Protein AF-0000000086527012 (afdb_homodimer)

Structure (mmCIF, N/CA/C/O backbone):
data_AF-0000000086527012-model_v1
#
loop_
_entity.id
_entity.type
_entity.pdbx_description
1 polymer 'Restriction endonuclease type IV Mrr domain-containing protein'
#
loop_
_atom_site.group_PDB
_atom_site.id
_atom_site.type_symbol
_atom_site.label_atom_id
_atom_site.label_alt_id
_atom_site.label_comp_id
_atom_site.label_asym_id
_atom_site.label_entity_id
_atom_site.label_seq_id
_atom_site.pdbx_PDB_ins_code
_atom_site.Cartn_x
_atom_site.Cartn_y
_atom_site.Cartn_z
_atom_site.occupancy
_atom_site.B_iso_or_equiv
_atom_site.auth_seq_id
_atom_site.auth_comp_id
_atom_site.auth_asym_id
_atom_site.auth_atom_id
_atom_site.pdbx_PDB_model_num
ATOM 1 N N . MET A 1 1 ? 1.511 10.875 30.375 1 71 1 MET A N 1
ATOM 2 C CA . MET A 1 1 ? 2.855 10.984 29.828 1 71 1 MET A CA 1
ATOM 3 C C . MET A 1 1 ? 2.939 10.297 28.469 1 71 1 MET A C 1
ATOM 5 O O . MET A 1 1 ? 2.312 9.258 28.25 1 71 1 MET A O 1
ATOM 9 N N . ILE A 1 2 ? 3.619 11.039 27.469 1 77.44 2 ILE A N 1
ATOM 10 C CA . ILE A 1 2 ? 3.768 10.5 26.125 1 77.44 2 ILE A CA 1
ATOM 11 C C . ILE A 1 2 ? 4.66 9.258 26.156 1 77.44 2 ILE A C 1
ATOM 13 O O . ILE A 1 2 ? 5.762 9.297 26.719 1 77.44 2 ILE A O 1
ATOM 17 N N . LYS A 1 3 ? 4.188 8.148 25.734 1 79.5 3 LYS A N 1
ATOM 18 C CA . LYS A 1 3 ? 4.938 6.895 25.672 1 79.5 3 LYS A CA 1
ATOM 19 C C . LYS A 1 3 ? 5.98 6.945 24.547 1 79.5 3 LYS A C 1
ATOM 21 O O . LYS A 1 3 ? 5.797 7.641 23.547 1 79.5 3 LYS A O 1
ATOM 26 N N . ASP A 1 4 ? 7.07 6.188 24.672 1 87.12 4 ASP A N 1
ATOM 27 C CA . ASP A 1 4 ? 8.125 6.066 23.672 1 87.12 4 ASP A CA 1
ATOM 28 C C . ASP A 1 4 ? 8.727 7.43 23.344 1 87.12 4 ASP A C 1
ATOM 30 O O . ASP A 1 4 ? 8.977 7.738 22.172 1 87.12 4 ASP A O 1
ATOM 34 N N . THR A 1 5 ? 8.93 8.141 24.406 1 89.12 5 THR A N 1
ATOM 35 C CA . THR A 1 5 ? 9.297 9.547 24.281 1 89.12 5 THR A CA 1
ATOM 36 C C . THR A 1 5 ? 10.672 9.68 23.625 1 89.12 5 THR A C 1
ATOM 38 O O . THR A 1 5 ? 10.867 10.516 22.75 1 89.12 5 THR A O 1
ATOM 41 N N . ALA A 1 6 ? 11.602 8.836 24.016 1 90.69 6 ALA A N 1
ATOM 42 C CA . ALA A 1 6 ? 12.953 8.945 23.484 1 90.69 6 ALA A CA 1
ATOM 43 C C . ALA A 1 6 ? 12.977 8.711 21.984 1 90.69 6 ALA A C 1
ATOM 45 O O . ALA A 1 6 ? 13.609 9.469 21.234 1 90.69 6 ALA A O 1
ATOM 46 N N . GLN A 1 7 ? 12.297 7.672 21.5 1 94.12 7 GLN A N 1
ATOM 47 C CA . GLN A 1 7 ? 12.242 7.371 20.078 1 94.12 7 GLN A CA 1
ATOM 48 C C . GLN A 1 7 ? 11.508 8.469 19.312 1 94.12 7 GLN A C 1
ATOM 50 O O . GLN A 1 7 ? 11.914 8.844 18.203 1 94.12 7 GLN A O 1
ATOM 55 N N . LYS A 1 8 ? 10.484 9 19.922 1 96.31 8 LYS A N 1
ATOM 56 C CA . LYS A 1 8 ? 9.719 10.07 19.266 1 96.31 8 LYS A CA 1
ATOM 57 C C . LYS A 1 8 ? 10.555 11.336 19.141 1 96.31 8 LYS A C 1
ATOM 59 O O . LYS A 1 8 ? 10.461 12.047 18.141 1 96.31 8 LYS A O 1
ATOM 64 N N . GLN A 1 9 ? 11.344 11.57 20.156 1 95.56 9 GLN A N 1
ATOM 65 C CA . GLN A 1 9 ? 12.25 12.711 20.094 1 95.56 9 GLN A CA 1
ATOM 66 C C . GLN A 1 9 ? 13.242 12.57 18.938 1 95.56 9 GLN A C 1
ATOM 68 O O . GLN A 1 9 ? 13.539 13.539 18.25 1 95.56 9 GLN A O 1
ATOM 73 N N . LYS A 1 10 ? 13.758 11.398 18.781 1 96 10 LYS A N 1
ATOM 74 C CA . LYS A 1 10 ? 14.672 11.133 17.672 1 96 10 LYS A CA 1
ATOM 75 C C . LYS A 1 10 ? 13.992 11.336 16.328 1 96 10 LYS A C 1
ATOM 77 O O . LYS A 1 10 ? 14.578 11.906 15.406 1 96 10 LYS A O 1
ATOM 82 N N . ALA A 1 11 ? 12.758 10.859 16.234 1 97.75 11 ALA A N 1
ATOM 83 C CA . ALA A 1 11 ? 11.992 11.008 15 1 97.75 11 ALA A CA 1
ATOM 84 C C . ALA A 1 11 ? 11.75 12.477 14.672 1 97.75 11 ALA A C 1
ATOM 86 O O . ALA A 1 11 ? 11.898 12.898 13.523 1 97.75 11 ALA A O 1
ATOM 87 N N . ILE A 1 12 ? 11.398 13.258 15.672 1 98.12 12 ILE A N 1
ATOM 88 C CA . ILE A 1 12 ? 11.156 14.688 15.484 1 98.12 12 ILE A CA 1
ATOM 89 C C . ILE A 1 12 ? 12.445 15.375 15.039 1 98.12 12 ILE A C 1
ATOM 91 O O . ILE A 1 12 ? 12.43 16.188 14.109 1 98.12 12 ILE A O 1
ATOM 95 N N . ARG A 1 13 ? 13.547 15.047 15.656 1 96.94 13 ARG A N 1
ATOM 96 C CA . ARG A 1 13 ? 14.836 15.625 15.289 1 96.94 13 ARG A CA 1
ATOM 97 C C . ARG A 1 13 ? 15.172 15.32 13.828 1 96.94 13 ARG A C 1
ATOM 99 O O . ARG A 1 13 ? 15.68 16.188 13.109 1 96.94 13 ARG A O 1
ATOM 106 N N . TYR A 1 14 ? 14.906 14.117 13.438 1 97.31 14 TYR A N 1
ATOM 107 C CA . TYR A 1 14 ? 15.133 13.742 12.047 1 97.31 14 TYR A CA 1
ATOM 108 C C . TYR A 1 14 ? 14.266 14.578 11.109 1 97.31 14 TYR A C 1
ATOM 110 O O . TYR A 1 14 ? 14.742 15.078 10.094 1 97.31 14 TYR A O 1
ATOM 118 N N . CYS A 1 15 ? 12.961 14.688 11.414 1 98.19 15 CYS A N 1
ATOM 119 C CA . CYS A 1 15 ? 12.055 15.508 10.617 1 98.19 15 CYS A CA 1
ATOM 120 C C . CYS A 1 15 ? 12.625 16.906 10.422 1 98.19 15 CYS A C 1
ATOM 122 O O . CYS A 1 15 ? 12.75 17.391 9.297 1 98.19 15 CYS A O 1
ATOM 124 N N . VAL A 1 16 ? 13.008 17.438 11.492 1 98 16 VAL A N 1
ATOM 125 C CA . VAL A 1 16 ? 13.484 18.812 11.469 1 98 16 VAL A CA 1
ATOM 126 C C . VAL A 1 16 ? 14.773 18.906 10.656 1 98 16 VAL A C 1
ATOM 128 O O . VAL A 1 16 ? 14.914 19.781 9.797 1 98 16 VAL A O 1
ATOM 131 N N . ALA A 1 17 ? 15.664 17.953 10.891 1 96 17 ALA A N 1
ATOM 132 C CA . ALA A 1 17 ? 16.938 17.938 10.18 1 96 17 ALA A CA 1
ATOM 133 C C . ALA A 1 17 ? 16.719 17.797 8.672 1 96 17 ALA A C 1
ATOM 135 O O . ALA A 1 17 ? 17.484 18.344 7.875 1 96 17 ALA A O 1
ATOM 136 N N . MET A 1 18 ? 15.648 17.141 8.328 1 95.19 18 MET A N 1
ATOM 137 C CA . MET A 1 18 ? 15.383 16.875 6.918 1 95.19 18 MET A CA 1
ATOM 138 C C . MET A 1 18 ? 14.398 17.875 6.344 1 95.19 18 MET A C 1
ATOM 140 O O . MET A 1 18 ? 13.977 17.75 5.195 1 95.19 18 MET A O 1
ATOM 144 N N . GLY A 1 19 ? 13.906 18.859 7.152 1 95.38 19 GLY A N 1
ATOM 145 C CA . GLY A 1 19 ? 13.055 19.953 6.68 1 95.38 19 GLY A CA 1
ATOM 146 C C . GLY A 1 19 ? 11.578 19.609 6.715 1 95.38 19 GLY A C 1
ATOM 147 O O . GLY A 1 19 ? 10.773 20.25 6.035 1 95.38 19 GLY A O 1
ATOM 148 N N . TYR A 1 20 ? 11.219 18.547 7.469 1 98 20 TYR A N 1
ATOM 149 C CA . TYR A 1 20 ? 9.812 18.188 7.668 1 98 20 TYR A CA 1
ATOM 150 C C . TYR A 1 20 ? 9.234 18.922 8.875 1 98 20 TYR A C 1
ATOM 152 O O . TYR A 1 20 ? 9.922 19.125 9.875 1 98 20 TYR A O 1
ATOM 160 N N . VAL A 1 21 ? 7.984 19.297 8.758 1 98.69 21 VAL A N 1
ATOM 161 C CA . VAL A 1 21 ? 7.227 19.781 9.906 1 98.69 21 VAL A CA 1
ATOM 162 C C . VAL A 1 21 ? 6.621 18.609 10.672 1 98.69 21 VAL A C 1
ATOM 164 O O . VAL A 1 21 ? 5.711 17.938 10.172 1 98.69 21 VAL A O 1
ATOM 167 N N . PRO A 1 22 ? 7.066 18.406 11.883 1 98.62 22 PRO A N 1
ATOM 168 C CA . PRO A 1 22 ? 6.621 17.203 12.594 1 98.62 22 PRO A CA 1
ATOM 169 C C . PRO A 1 22 ? 5.32 17.422 13.359 1 98.62 22 PRO A C 1
ATOM 171 O O . PRO A 1 22 ? 5.051 18.531 13.828 1 98.62 22 PRO A O 1
ATOM 174 N N . HIS A 1 23 ? 4.504 16.438 13.469 1 98.38 23 HIS A N 1
ATOM 175 C CA . HIS A 1 23 ? 3.307 16.328 14.289 1 98.38 23 HIS A CA 1
ATOM 176 C C . HIS A 1 23 ? 3.348 15.07 15.148 1 98.38 23 HIS A C 1
ATOM 178 O O . HIS A 1 23 ? 3.621 13.977 14.648 1 98.38 23 HIS A O 1
ATOM 184 N N . MET A 1 24 ? 3.125 15.195 16.375 1 96.94 24 MET A N 1
ATOM 185 C CA . MET A 1 24 ? 3.219 14.078 17.312 1 96.94 24 MET A CA 1
ATOM 186 C C . MET A 1 24 ? 1.838 13.516 17.625 1 96.94 24 MET A C 1
ATOM 188 O O . MET A 1 24 ? 0.855 14.258 17.672 1 96.94 24 MET A O 1
ATOM 192 N N . GLU A 1 25 ? 1.738 12.211 17.828 1 95.69 25 GLU A N 1
ATOM 193 C CA . GLU A 1 25 ? 0.542 11.516 18.297 1 95.69 25 GLU A CA 1
ATOM 194 C C . GLU A 1 25 ? -0.677 11.898 17.453 1 95.69 25 GLU A C 1
ATOM 196 O O . GLU A 1 25 ? -1.704 12.305 18 1 95.69 25 GLU A O 1
ATOM 201 N N . VAL A 1 26 ? -0.577 11.758 16.188 1 97 26 VAL A N 1
ATOM 202 C CA . VAL A 1 26 ? -1.654 12.133 15.281 1 97 26 VAL A CA 1
ATOM 203 C C . VAL A 1 26 ? -2.689 11.016 15.219 1 97 26 VAL A C 1
ATOM 205 O O . VAL A 1 26 ? -2.404 9.922 14.711 1 97 26 VAL A O 1
ATOM 208 N N . VAL A 1 27 ? -3.865 11.32 15.672 1 94.62 27 VAL A N 1
ATOM 209 C CA . VAL A 1 27 ? -4.926 10.32 15.664 1 94.62 27 VAL A CA 1
ATOM 210 C C . VAL A 1 27 ? -5.508 10.203 14.25 1 94.62 27 VAL A C 1
ATOM 212 O O . VAL A 1 27 ? -5.914 11.203 13.656 1 94.62 27 VAL A O 1
ATOM 215 N N . VAL A 1 28 ? -5.453 9.039 13.711 1 93.38 28 VAL A N 1
ATOM 216 C CA . VAL A 1 28 ? -6.039 8.758 12.406 1 93.38 28 VAL A CA 1
ATOM 217 C C . VAL A 1 28 ? -7.504 8.359 12.57 1 93.38 28 VAL A C 1
ATOM 219 O O . VAL A 1 28 ? -7.812 7.344 13.203 1 93.38 28 VAL A O 1
ATOM 222 N N . ARG A 1 29 ? -8.289 9.164 11.992 1 89.69 29 ARG A N 1
ATOM 223 C CA . ARG A 1 29 ? -9.727 8.914 12.07 1 89.69 29 ARG A CA 1
ATOM 224 C C . ARG A 1 29 ? -10.312 8.641 10.688 1 89.69 29 ARG A C 1
ATOM 226 O O . ARG A 1 29 ? -9.812 9.156 9.68 1 89.69 29 ARG A O 1
ATOM 233 N N . HIS A 1 30 ? -11.156 7.711 10.625 1 82.5 30 HIS A N 1
ATOM 234 C CA . HIS A 1 30 ? -11.883 7.473 9.391 1 82.5 30 HIS A CA 1
ATOM 235 C C . HIS A 1 30 ? -13.305 8.031 9.469 1 82.5 30 HIS A C 1
ATOM 237 O O . HIS A 1 30 ? -14.055 7.688 10.383 1 82.5 30 HIS A O 1
ATOM 243 N N . THR A 1 31 ? -13.484 9.102 8.633 1 71.38 31 THR A N 1
ATOM 244 C CA . THR A 1 31 ? -14.812 9.695 8.578 1 71.38 31 THR A CA 1
ATOM 245 C C . THR A 1 31 ? -15.539 9.258 7.305 1 71.38 31 THR A C 1
ATOM 247 O O . THR A 1 31 ? -15.055 9.492 6.195 1 71.38 31 THR A O 1
ATOM 250 N N . ALA A 1 32 ? -16.281 8.164 7.48 1 59.84 32 ALA A N 1
ATOM 251 C CA . ALA A 1 32 ? -17.016 7.73 6.297 1 59.84 32 ALA A CA 1
ATOM 252 C C . ALA A 1 32 ? -18.281 8.555 6.105 1 59.84 32 ALA A C 1
ATOM 254 O O . ALA A 1 32 ? -18.922 8.969 7.082 1 59.84 32 ALA A O 1
ATOM 255 N N . ASP A 1 33 ? -18.469 9.016 4.938 1 53.41 33 ASP A N 1
ATOM 256 C CA . ASP A 1 33 ? -19.688 9.758 4.609 1 53.41 33 ASP A CA 1
ATOM 257 C C . ASP A 1 33 ? -20.922 8.992 5.047 1 53.41 33 ASP A C 1
ATOM 259 O O . ASP A 1 33 ? -21.953 9.602 5.375 1 53.41 33 ASP A O 1
ATOM 263 N N . VAL A 1 34 ? -20.641 7.746 5.156 1 54.09 34 VAL A N 1
ATOM 264 C CA . VAL A 1 34 ? -21.812 6.918 5.367 1 54.09 34 VAL A CA 1
ATOM 265 C C . VAL A 1 34 ? -22.094 6.781 6.863 1 54.09 34 VAL A C 1
ATOM 267 O O . VAL A 1 34 ? -23.234 6.52 7.27 1 54.09 34 VAL A O 1
ATOM 270 N N . SER A 1 35 ? -21.047 6.977 7.523 1 55.59 35 SER A N 1
ATOM 271 C CA . SER A 1 35 ? -21.25 6.82 8.961 1 55.59 35 SER A CA 1
ATOM 272 C C . SER A 1 35 ? -21.219 8.172 9.672 1 55.59 35 SER A C 1
ATOM 274 O O . SER A 1 35 ? -20.5 9.078 9.273 1 55.59 35 SER A O 1
ATOM 276 N N . GLU A 1 36 ? -22.172 8.406 10.562 1 59.03 36 GLU A N 1
ATOM 277 C CA . GLU A 1 36 ? -22.281 9.648 11.328 1 59.03 36 GLU A CA 1
ATOM 278 C C . GLU A 1 36 ? -21.125 9.781 12.32 1 59.03 36 GLU A C 1
ATOM 280 O O . GLU A 1 36 ? -20.859 10.867 12.828 1 59.03 36 GLU A O 1
ATOM 285 N N . THR A 1 37 ? -20.484 8.609 12.562 1 63.75 37 THR A N 1
ATOM 286 C CA . THR A 1 37 ? -19.469 8.68 13.609 1 63.75 37 THR A CA 1
ATOM 287 C C . THR A 1 37 ? -18.078 8.398 13.039 1 63.75 37 THR A C 1
ATOM 289 O O . THR A 1 37 ? -17.922 7.531 12.18 1 63.75 37 THR A O 1
ATOM 292 N N . SER A 1 38 ? -17.172 9.203 13.406 1 75.06 38 SER A N 1
ATOM 293 C CA . SER A 1 38 ? -15.773 8.992 13.07 1 75.06 38 SER A CA 1
ATOM 294 C C . SER A 1 38 ? -15.172 7.867 13.906 1 75.06 38 SER A C 1
ATOM 296 O O . SER A 1 38 ? -15.531 7.691 15.078 1 75.06 38 SER A O 1
ATOM 298 N N . ALA A 1 39 ? -14.531 6.91 13.25 1 79.38 39 ALA A N 1
ATOM 299 C CA . ALA A 1 39 ? -13.859 5.828 13.961 1 79.38 39 ALA A CA 1
ATOM 300 C C . ALA A 1 39 ? -12.359 6.086 14.07 1 79.38 39 ALA A C 1
ATOM 302 O O . ALA A 1 39 ? -11.711 6.41 13.07 1 79.38 39 ALA A O 1
ATOM 303 N N . ASP A 1 40 ? -11.914 6.043 15.344 1 85.31 40 ASP A N 1
ATOM 304 C CA . ASP A 1 40 ? -10.469 6.121 15.523 1 85.31 40 ASP A CA 1
ATOM 305 C C . ASP A 1 40 ? -9.789 4.828 15.07 1 85.31 40 ASP A C 1
ATOM 307 O O . ASP A 1 40 ? -10.141 3.74 15.539 1 85.31 40 ASP A O 1
ATOM 311 N N . ILE A 1 41 ? -8.891 4.93 14.234 1 86.75 41 ILE A N 1
ATOM 312 C CA . ILE A 1 41 ? -8.219 3.775 13.641 1 86.75 41 ILE A CA 1
ATOM 313 C C . ILE A 1 41 ? -6.934 3.482 14.406 1 86.75 41 ILE A C 1
ATOM 315 O O . ILE A 1 41 ? -6.711 2.355 14.852 1 86.75 41 ILE A O 1
ATOM 319 N N . SER A 1 42 ? -6.133 4.52 14.477 1 90.12 42 SER A N 1
ATOM 320 C CA . SER A 1 42 ? -4.824 4.41 15.117 1 90.12 42 SER A CA 1
ATOM 321 C C . SER A 1 42 ? -4.207 5.785 15.344 1 90.12 42 SER A C 1
ATOM 323 O O . SER A 1 42 ? -4.82 6.809 15.031 1 90.12 42 SER A O 1
ATOM 325 N N . ASP A 1 43 ? -3.166 5.758 16.047 1 92.31 43 ASP A N 1
ATOM 326 C CA . ASP A 1 43 ? -2.373 6.98 16.156 1 92.31 43 ASP A CA 1
ATOM 327 C C . ASP A 1 43 ? -1.003 6.809 15.508 1 92.31 43 ASP A C 1
ATOM 329 O O . ASP A 1 43 ? -0.485 5.695 15.422 1 92.31 43 ASP A O 1
ATOM 333 N N . ILE A 1 44 ? -0.551 7.828 14.938 1 96.75 44 ILE A N 1
ATOM 334 C CA . ILE A 1 44 ? 0.805 7.898 14.398 1 96.75 44 ILE A CA 1
ATOM 335 C C . ILE A 1 44 ? 1.734 8.531 15.43 1 96.75 44 ILE A C 1
ATOM 337 O O . ILE A 1 44 ? 1.448 9.617 15.953 1 96.75 44 ILE A O 1
ATOM 341 N N . ASP A 1 45 ? 2.789 7.859 15.711 1 97.5 45 ASP A N 1
ATOM 342 C CA . ASP A 1 45 ? 3.697 8.375 16.734 1 97.5 45 ASP A CA 1
ATOM 343 C C . ASP A 1 45 ? 4.238 9.75 16.344 1 97.5 45 ASP A C 1
ATOM 345 O O . ASP A 1 45 ? 4.129 10.711 17.109 1 97.5 45 ASP A O 1
ATOM 349 N N . VAL A 1 46 ? 4.828 9.844 15.195 1 98.5 46 VAL A N 1
ATOM 350 C CA . VAL A 1 46 ? 5.266 11.109 14.617 1 98.5 46 VAL A CA 1
ATOM 351 C C . VAL A 1 46 ? 4.941 11.141 13.125 1 98.5 46 VAL A C 1
ATOM 353 O O . VAL A 1 46 ? 5.156 10.156 12.414 1 98.5 46 VAL A O 1
ATOM 356 N N . PHE A 1 47 ? 4.328 12.203 12.68 1 98.56 47 PHE A N 1
ATOM 357 C CA . PHE A 1 47 ? 3.994 12.445 11.281 1 98.56 47 PHE A CA 1
ATOM 358 C C . PHE A 1 47 ? 4.73 13.672 10.75 1 98.56 47 PHE A C 1
ATOM 360 O O . PHE A 1 47 ? 4.668 14.742 11.352 1 98.56 47 PHE A O 1
ATOM 367 N N . GLY A 1 48 ? 5.531 13.516 9.672 1 98.69 48 GLY A N 1
ATOM 368 C CA . GLY A 1 48 ? 6.258 14.625 9.07 1 98.69 48 GLY A CA 1
ATOM 369 C C . GLY A 1 48 ? 5.672 15.078 7.75 1 98.69 48 GLY A C 1
ATOM 370 O O . GLY A 1 48 ? 5.348 14.25 6.891 1 98.69 48 GLY A O 1
ATOM 371 N N . VAL A 1 49 ? 5.523 16.375 7.586 1 98.56 49 VAL A N 1
ATOM 372 C CA . VAL A 1 49 ? 5.051 16.938 6.324 1 98.56 49 VAL A CA 1
ATOM 373 C C . VAL A 1 49 ? 6.066 17.953 5.801 1 98.56 49 VAL A C 1
ATOM 375 O O . VAL A 1 49 ? 6.43 18.906 6.5 1 98.56 49 VAL A O 1
ATOM 378 N N . LYS A 1 50 ? 6.547 17.688 4.672 1 97.44 50 LYS A N 1
ATOM 379 C CA . LYS A 1 50 ? 7.387 18.672 3.998 1 97.44 50 LYS A CA 1
ATOM 380 C C . LYS A 1 50 ? 6.562 19.547 3.062 1 97.44 50 LYS A C 1
ATOM 382 O O . LYS A 1 50 ? 5.805 19.047 2.23 1 97.44 50 LYS A O 1
ATOM 387 N N . ALA A 1 51 ? 6.711 20.812 3.211 1 97.31 51 ALA A N 1
ATOM 388 C CA . ALA A 1 51 ? 5.906 21.766 2.443 1 97.31 51 ALA A CA 1
ATOM 389 C C . ALA A 1 51 ? 6.117 21.562 0.944 1 97.31 51 ALA A C 1
ATOM 391 O O . ALA A 1 51 ? 7.211 21.203 0.504 1 97.31 51 ALA A O 1
ATOM 392 N N . ALA A 1 52 ? 5.086 21.922 0.203 1 95.69 52 ALA A N 1
ATOM 393 C CA . ALA A 1 52 ? 5.16 21.844 -1.254 1 95.69 52 ALA A CA 1
ATOM 394 C C . ALA A 1 52 ? 6.07 22.922 -1.816 1 95.69 52 ALA A C 1
ATOM 396 O O . ALA A 1 52 ? 6.129 24.031 -1.278 1 95.69 52 ALA A O 1
ATOM 397 N N . GLY A 1 53 ? 6.824 22.625 -2.824 1 94.12 53 GLY A N 1
ATOM 398 C CA . GLY A 1 53 ? 7.656 23.5 -3.629 1 94.12 53 GLY A CA 1
ATOM 399 C C . GLY A 1 53 ? 7.691 23.109 -5.094 1 94.12 53 GLY A C 1
ATOM 400 O O . GLY A 1 53 ? 6.645 22.984 -5.734 1 94.12 53 GLY A O 1
ATOM 401 N N . GLU A 1 54 ? 8.805 22.812 -5.496 1 86.38 54 GLU A N 1
ATOM 402 C CA . GLU A 1 54 ? 8.891 22.297 -6.855 1 86.38 54 GLU A CA 1
ATOM 403 C C . GLU A 1 54 ? 8.172 20.953 -6.973 1 86.38 54 GLU A C 1
ATOM 405 O O . GLU A 1 54 ? 7.598 20.641 -8.016 1 86.38 54 GLU A O 1
ATOM 410 N N . PHE A 1 55 ? 8.234 20.297 -5.859 1 89.25 55 PHE A N 1
ATOM 411 C CA . PHE A 1 55 ? 7.547 19.016 -5.781 1 89.25 55 PHE A CA 1
ATOM 412 C C . PHE A 1 55 ? 6.352 19.094 -4.844 1 89.25 55 PHE A C 1
ATOM 414 O O . PHE A 1 55 ? 6.262 20.016 -4.02 1 89.25 55 PHE A O 1
ATOM 421 N N . PRO A 1 56 ? 5.398 18.188 -5.016 1 92.31 56 PRO A N 1
ATOM 422 C CA . PRO A 1 56 ? 4.297 18.141 -4.051 1 92.31 56 PRO A CA 1
ATOM 423 C C . PRO A 1 56 ? 4.777 17.891 -2.625 1 92.31 56 PRO A C 1
ATOM 425 O O . PRO A 1 56 ? 5.898 17.406 -2.422 1 92.31 56 PRO A O 1
ATOM 428 N N . ALA A 1 57 ? 3.959 18.219 -1.74 1 95.75 57 ALA A N 1
ATOM 429 C CA . ALA A 1 57 ? 4.262 17.953 -0.336 1 95.75 57 ALA A CA 1
ATOM 430 C C . ALA A 1 57 ? 4.617 16.484 -0.119 1 95.75 57 ALA A C 1
ATOM 432 O O . ALA A 1 57 ? 4.012 15.594 -0.72 1 95.75 57 ALA A O 1
ATOM 433 N N . ARG A 1 58 ? 5.578 16.219 0.659 1 96 58 ARG A N 1
ATOM 434 C CA . ARG A 1 58 ? 5.992 14.867 1.016 1 96 58 ARG A CA 1
ATOM 435 C C . ARG A 1 58 ? 5.586 14.531 2.445 1 96 58 ARG A C 1
ATOM 437 O O . ARG A 1 58 ? 5.594 15.398 3.32 1 96 58 ARG A O 1
ATOM 444 N N . ARG A 1 59 ? 5.238 13.406 2.701 1 98.19 59 ARG A N 1
ATOM 445 C CA . ARG A 1 59 ? 4.73 12.953 3.992 1 98.19 59 ARG A CA 1
ATOM 446 C C . ARG A 1 59 ? 5.445 11.68 4.441 1 98.19 59 ARG A C 1
ATOM 448 O O . ARG A 1 59 ? 5.66 10.766 3.646 1 98.19 59 ARG A O 1
ATOM 455 N N . ILE A 1 60 ? 5.844 11.641 5.73 1 98.12 60 ILE A N 1
ATOM 456 C CA . ILE A 1 60 ? 6.516 10.461 6.27 1 98.12 60 ILE A CA 1
ATOM 457 C C . ILE A 1 60 ? 5.898 10.086 7.617 1 98.12 60 ILE A C 1
ATOM 459 O O . ILE A 1 60 ? 5.484 10.961 8.383 1 98.12 60 ILE A O 1
ATOM 463 N N . VAL A 1 61 ? 5.793 8.773 7.926 1 98.38 61 VAL A N 1
ATOM 464 C CA . VAL A 1 61 ? 5.219 8.234 9.148 1 98.38 61 VAL A CA 1
ATOM 465 C C . VAL A 1 61 ? 6.312 7.578 9.992 1 98.38 61 VAL A C 1
ATOM 467 O O . VAL A 1 61 ? 7.199 6.91 9.445 1 98.38 61 VAL A O 1
ATOM 470 N N . PHE A 1 62 ? 6.285 7.848 11.281 1 98.38 62 PHE A N 1
ATOM 471 C CA . PHE A 1 62 ? 7.16 7.145 12.219 1 98.38 62 PHE A CA 1
ATOM 472 C C . PHE A 1 62 ? 6.348 6.281 13.172 1 98.38 62 PHE A C 1
ATOM 474 O O . PHE A 1 62 ? 5.375 6.75 13.766 1 98.38 62 PHE A O 1
ATOM 481 N N . ASP A 1 63 ? 6.695 5.098 13.266 1 97.12 63 ASP A N 1
ATOM 482 C CA . ASP A 1 63 ? 6.188 4.156 14.258 1 97.12 63 ASP A CA 1
ATOM 483 C C . ASP A 1 63 ? 7.293 3.74 15.234 1 97.12 63 ASP A C 1
ATOM 485 O O . ASP A 1 63 ? 8.312 3.186 14.82 1 97.12 63 ASP A O 1
ATOM 489 N N . CYS A 1 64 ? 7.039 4.016 16.453 1 95.19 64 CYS A N 1
ATOM 490 C CA . CYS A 1 64 ? 8.016 3.736 17.5 1 95.19 64 CYS A CA 1
ATOM 491 C C . CYS A 1 64 ? 7.527 2.611 18.422 1 95.19 64 CYS A C 1
ATOM 493 O O . CYS A 1 64 ? 6.434 2.691 18.984 1 95.19 64 CYS A O 1
ATOM 495 N N . LYS A 1 65 ? 8.281 1.52 18.547 1 90.56 65 LYS A N 1
ATOM 496 C CA . LYS A 1 65 ? 7.922 0.401 19.406 1 90.56 65 LYS A CA 1
ATOM 497 C C . LYS A 1 65 ? 9.078 0.023 20.328 1 90.56 65 LYS A C 1
ATOM 499 O O . LYS A 1 65 ? 10.156 -0.341 19.859 1 90.56 65 LYS A O 1
ATOM 504 N N . THR A 1 66 ? 8.836 0.047 21.609 1 86 66 THR A N 1
ATOM 505 C CA . THR A 1 66 ? 9.891 -0.27 22.578 1 86 66 THR A CA 1
ATOM 506 C C . THR A 1 66 ? 9.75 -1.701 23.078 1 86 66 THR A C 1
ATOM 508 O O . THR A 1 66 ? 10.648 -2.229 23.734 1 86 66 THR A O 1
ATOM 511 N N . GLN A 1 67 ? 8.578 -2.346 22.734 1 79.31 67 GLN A N 1
ATOM 512 C CA . GLN A 1 67 ? 8.375 -3.719 23.188 1 79.31 67 GLN A CA 1
ATOM 513 C C . GLN A 1 67 ? 9.328 -4.68 22.484 1 79.31 67 GLN A C 1
ATOM 515 O O . GLN A 1 67 ? 9.508 -4.598 21.266 1 79.31 67 GLN A O 1
ATOM 520 N N . ASN A 1 68 ? 9.938 -5.598 23.094 1 72 68 ASN A N 1
ATOM 521 C CA . ASN A 1 68 ? 10.984 -6.488 22.594 1 72 68 ASN A CA 1
ATOM 522 C C . ASN A 1 68 ? 10.391 -7.66 21.812 1 72 68 ASN A C 1
ATOM 524 O O . ASN A 1 68 ? 11.047 -8.219 20.938 1 72 68 ASN A O 1
ATOM 528 N N . LYS A 1 69 ? 9.258 -8.07 21.938 1 81.5 69 LYS A N 1
ATOM 529 C CA . LYS A 1 69 ? 8.758 -9.32 21.359 1 81.5 69 LYS A CA 1
ATOM 530 C C . LYS A 1 69 ? 8.008 -9.055 20.062 1 81.5 69 LYS A C 1
ATOM 532 O O . LYS A 1 69 ? 7.465 -9.984 19.453 1 81.5 69 LYS A O 1
ATOM 537 N N . ILE A 1 70 ? 8.219 -7.934 19.594 1 81.38 70 ILE A N 1
ATOM 538 C CA . ILE A 1 70 ? 7.434 -7.613 18.406 1 81.38 70 ILE A CA 1
ATOM 539 C C . ILE A 1 70 ? 8.164 -8.109 17.156 1 81.38 70 ILE A C 1
ATOM 541 O O . ILE A 1 70 ? 9.383 -7.984 17.047 1 81.38 70 ILE A O 1
ATOM 545 N N . SER A 1 71 ? 7.516 -8.828 16.25 1 87.31 71 SER A N 1
ATOM 546 C CA . SER A 1 71 ? 8.055 -9.227 14.961 1 87.31 71 SER A CA 1
ATOM 547 C C . SER A 1 71 ? 8.32 -8.016 14.07 1 87.31 71 SER A C 1
ATOM 549 O O . SER A 1 71 ? 7.387 -7.316 13.672 1 87.31 71 SER A O 1
ATOM 551 N N . ALA A 1 72 ? 9.633 -7.785 13.789 1 90.31 72 ALA A N 1
ATOM 552 C CA . ALA A 1 72 ? 10.039 -6.602 13.039 1 90.31 72 ALA A CA 1
ATOM 553 C C . ALA A 1 72 ? 9.336 -6.551 11.68 1 90.31 72 ALA A C 1
ATOM 555 O O . ALA A 1 72 ? 8.805 -5.508 11.297 1 90.31 72 ALA A O 1
ATOM 556 N N . ILE A 1 73 ? 9.312 -7.586 10.992 1 91.5 73 ILE A N 1
ATOM 557 C CA . ILE A 1 73 ? 8.742 -7.613 9.656 1 91.5 73 ILE A CA 1
ATOM 558 C C . ILE A 1 73 ? 7.227 -7.43 9.742 1 91.5 73 ILE A C 1
ATOM 560 O O . ILE A 1 73 ? 6.629 -6.758 8.891 1 91.5 73 ILE A O 1
ATOM 564 N N . SER A 1 74 ? 6.625 -8.047 10.703 1 92.94 74 SER A N 1
ATOM 565 C CA . SER A 1 74 ? 5.191 -7.852 10.891 1 92.94 74 SER A CA 1
ATOM 566 C C . SER A 1 74 ? 4.859 -6.379 11.117 1 92.94 74 SER A C 1
ATOM 568 O O . SER A 1 74 ? 3.887 -5.863 10.562 1 92.94 74 SER A O 1
ATOM 570 N N . ARG A 1 75 ? 5.637 -5.773 11.914 1 94.62 75 ARG A N 1
ATOM 571 C CA . ARG A 1 75 ? 5.406 -4.359 12.195 1 94.62 75 ARG A CA 1
ATOM 572 C C . ARG A 1 75 ? 5.641 -3.506 10.961 1 94.62 75 ARG A C 1
ATOM 574 O O . ARG A 1 75 ? 4.941 -2.514 10.742 1 94.62 75 ARG A O 1
ATOM 581 N N . ALA A 1 76 ? 6.629 -3.912 10.219 1 95.56 76 ALA A N 1
ATOM 582 C CA . ALA A 1 76 ? 6.891 -3.209 8.969 1 95.56 76 ALA A CA 1
ATOM 583 C C . ALA A 1 76 ? 5.691 -3.305 8.023 1 95.56 76 ALA A C 1
ATOM 585 O O . ALA A 1 76 ? 5.324 -2.322 7.375 1 95.56 76 ALA A O 1
ATOM 586 N N . LEU A 1 77 ? 5.109 -4.441 7.938 1 95.56 77 LEU A N 1
ATOM 587 C CA . LEU A 1 77 ? 3.938 -4.617 7.082 1 95.56 77 LEU A CA 1
ATOM 588 C C . LEU A 1 77 ? 2.771 -3.77 7.578 1 95.56 77 LEU A C 1
ATOM 590 O O . LEU A 1 77 ? 2.059 -3.156 6.781 1 95.56 77 LEU A O 1
ATOM 594 N N . TRP A 1 78 ? 2.588 -3.752 8.883 1 96.31 78 TRP A N 1
ATOM 595 C CA . TRP A 1 78 ? 1.568 -2.891 9.469 1 96.31 78 TRP A CA 1
ATOM 596 C C . TRP A 1 78 ? 1.814 -1.43 9.109 1 96.31 78 TRP A C 1
ATOM 598 O O . TRP A 1 78 ? 0.893 -0.725 8.688 1 96.31 78 TRP A O 1
ATOM 608 N N . ALA A 1 79 ? 3.059 -0.998 9.242 1 97.38 79 ALA A N 1
ATOM 609 C CA . ALA A 1 79 ? 3.418 0.385 8.938 1 97.38 79 ALA A CA 1
ATOM 610 C C . ALA A 1 79 ? 3.168 0.706 7.465 1 97.38 79 ALA A C 1
ATOM 612 O O . ALA A 1 79 ? 2.777 1.825 7.125 1 97.38 79 ALA A O 1
ATOM 613 N N . ALA A 1 80 ? 3.418 -0.29 6.613 1 97.44 80 ALA A N 1
ATOM 614 C CA . ALA A 1 80 ? 3.148 -0.107 5.191 1 97.44 80 ALA A CA 1
ATOM 615 C C . ALA A 1 80 ? 1.665 0.151 4.941 1 97.44 80 ALA A C 1
ATOM 617 O O . ALA A 1 80 ? 1.305 0.985 4.109 1 97.44 80 ALA A O 1
ATOM 618 N N . GLY A 1 81 ? 0.819 -0.553 5.629 1 96.88 81 GLY A N 1
ATOM 619 C CA . GLY A 1 81 ? -0.614 -0.323 5.535 1 96.88 81 GLY A CA 1
ATOM 620 C C . GLY A 1 81 ? -1.03 1.053 6.02 1 96.88 81 GLY A C 1
ATOM 621 O O . GLY A 1 81 ? -1.85 1.719 5.383 1 96.88 81 GLY A O 1
ATOM 622 N N . LEU A 1 82 ? -0.456 1.427 7.141 1 96.5 82 LEU A N 1
ATOM 623 C CA . LEU A 1 82 ? -0.75 2.748 7.688 1 96.5 82 LEU A CA 1
ATOM 624 C C . LEU A 1 82 ? -0.299 3.844 6.73 1 96.5 82 LEU A C 1
ATOM 626 O O . LEU A 1 82 ? -1.03 4.809 6.492 1 96.5 82 LEU A O 1
ATOM 630 N N . LYS A 1 83 ? 0.964 3.637 6.23 1 97.19 83 LYS A N 1
ATOM 631 C CA . LYS A 1 83 ? 1.512 4.555 5.234 1 97.19 83 LYS A CA 1
ATOM 632 C C . LYS A 1 83 ? 0.549 4.738 4.066 1 97.19 83 LYS A C 1
ATOM 634 O O . LYS A 1 83 ? 0.268 5.867 3.658 1 97.19 83 LYS A O 1
ATOM 639 N N . GLN A 1 84 ? -0.018 3.643 3.605 1 96 84 GLN A N 1
ATOM 640 C CA . GLN A 1 84 ? -0.973 3.689 2.504 1 96 84 GLN A CA 1
ATOM 641 C C . GLN A 1 84 ? -2.262 4.391 2.922 1 96 84 GLN A C 1
ATOM 643 O O . GLN A 1 84 ? -2.803 5.207 2.172 1 96 84 GLN A O 1
ATOM 648 N N . LEU A 1 85 ? -2.744 4.125 4.082 1 94.69 85 LEU A N 1
ATOM 649 C CA . LEU A 1 85 ? -4.012 4.66 4.566 1 94.69 85 LEU A CA 1
ATOM 650 C C . LEU A 1 85 ? -3.963 6.184 4.656 1 94.69 85 LEU A C 1
ATOM 652 O O . LEU A 1 85 ? -4.926 6.863 4.289 1 94.69 85 LEU A O 1
ATOM 656 N N . VAL A 1 86 ? -2.824 6.695 5.07 1 95.69 86 VAL A N 1
ATOM 657 C CA . VAL A 1 86 ? -2.764 8.133 5.312 1 95.69 86 VAL A CA 1
ATOM 658 C C . VAL A 1 86 ? -2.107 8.828 4.121 1 95.69 86 VAL A C 1
ATOM 660 O O . VAL A 1 86 ? -1.913 10.047 4.141 1 95.69 86 VAL A O 1
ATOM 663 N N . GLY A 1 87 ? -1.712 8.109 3.133 1 94.94 87 GLY A N 1
ATOM 664 C CA . GLY A 1 87 ? -1.129 8.68 1.929 1 94.94 87 GLY A CA 1
ATOM 665 C C . GLY A 1 87 ? 0.274 9.211 2.143 1 94.94 87 GLY A C 1
ATOM 666 O O . GLY A 1 87 ? 0.631 10.266 1.604 1 94.94 87 GLY A O 1
ATOM 667 N N . ALA A 1 88 ? 1.089 8.539 2.951 1 97.38 88 ALA A N 1
ATOM 668 C CA . ALA A 1 88 ? 2.473 8.945 3.18 1 97.38 88 ALA A CA 1
ATOM 669 C C . ALA A 1 88 ? 3.402 8.328 2.137 1 97.38 88 ALA A C 1
ATOM 671 O O . ALA A 1 88 ? 3.076 7.305 1.532 1 97.38 88 ALA A O 1
ATOM 672 N N . ASP A 1 89 ? 4.535 8.945 1.917 1 96.31 89 ASP A N 1
ATOM 673 C CA . ASP A 1 89 ? 5.504 8.516 0.912 1 96.31 89 ASP A CA 1
ATOM 674 C C . ASP A 1 89 ? 6.43 7.434 1.468 1 96.31 89 ASP A C 1
ATOM 676 O O . ASP A 1 89 ? 6.867 6.543 0.735 1 96.31 89 ASP A O 1
ATOM 680 N N . GLU A 1 90 ? 6.758 7.5 2.736 1 96.88 90 GLU A N 1
ATOM 681 C CA . GLU A 1 90 ? 7.668 6.574 3.402 1 96.88 90 GLU A CA 1
ATOM 682 C C . GLU A 1 90 ? 7.285 6.379 4.867 1 96.88 90 GLU A C 1
ATOM 684 O O . GLU A 1 90 ? 6.598 7.219 5.453 1 96.88 90 GLU A O 1
ATOM 689 N N . ALA A 1 91 ? 7.641 5.246 5.395 1 98.38 91 ALA A N 1
ATOM 690 C CA . ALA A 1 91 ? 7.438 4.969 6.816 1 98.38 91 ALA A CA 1
ATOM 691 C C . ALA A 1 91 ? 8.742 4.516 7.477 1 98.38 91 ALA A C 1
ATOM 693 O O . ALA A 1 91 ? 9.547 3.816 6.859 1 98.38 91 ALA A O 1
ATOM 694 N N . PHE A 1 92 ? 8.969 4.961 8.625 1 97.94 92 PHE A N 1
ATOM 695 C CA . PHE A 1 92 ? 10.078 4.543 9.461 1 97.94 92 PHE A CA 1
ATOM 696 C C . PHE A 1 92 ? 9.586 3.781 10.688 1 97.94 92 PHE A C 1
ATOM 698 O O . PHE A 1 92 ? 8.664 4.234 11.375 1 97.94 92 PHE A O 1
ATOM 705 N N . VAL A 1 93 ? 10.109 2.635 10.93 1 97.5 93 VAL A N 1
ATOM 706 C CA . VAL A 1 93 ? 9.844 1.874 12.148 1 97.5 93 VAL A CA 1
ATOM 707 C C . VAL A 1 93 ? 11.109 1.822 13.008 1 97.5 93 VAL A C 1
ATOM 709 O O . VAL A 1 93 ? 12.148 1.328 12.57 1 97.5 93 VAL A O 1
ATOM 712 N N . ILE A 1 94 ? 11 2.373 14.172 1 96.12 94 ILE A N 1
ATOM 713 C CA . ILE A 1 94 ? 12.125 2.393 15.102 1 96.12 94 ILE A CA 1
ATOM 714 C C . ILE A 1 94 ? 11.883 1.391 16.219 1 96.12 94 ILE A C 1
ATOM 716 O O . ILE A 1 94 ? 10.961 1.553 17.031 1 96.12 94 ILE A O 1
ATOM 720 N N . LEU A 1 95 ? 12.688 0.382 16.25 1 94.56 95 LEU A N 1
ATOM 721 C CA . LEU A 1 95 ? 12.602 -0.681 17.25 1 94.56 95 LEU A CA 1
ATOM 722 C C . LEU A 1 95 ? 13.758 -0.592 18.234 1 94.56 95 LEU A C 1
ATOM 724 O O . LEU A 1 95 ? 14.695 0.181 18.047 1 94.56 95 LEU A O 1
ATOM 728 N N . THR A 1 96 ? 13.617 -1.377 19.359 1 91.31 96 THR A N 1
ATOM 729 C CA . THR A 1 96 ? 14.695 -1.417 20.328 1 91.31 96 THR A CA 1
ATOM 730 C C . THR A 1 96 ? 15.891 -2.203 19.781 1 91.31 96 THR A C 1
ATOM 732 O O . THR A 1 96 ? 17.047 -1.793 19.953 1 91.31 96 THR A O 1
ATOM 735 N N . LYS A 1 97 ? 15.547 -3.334 19.047 1 89.5 97 LYS A N 1
ATOM 736 C CA . LYS A 1 97 ? 16.594 -4.195 18.484 1 89.5 97 LYS A CA 1
ATOM 737 C C . LYS A 1 97 ? 16.562 -4.18 16.969 1 89.5 97 LYS A C 1
ATOM 739 O O . LYS A 1 97 ? 15.508 -3.971 16.359 1 89.5 97 LYS A O 1
ATOM 744 N N . ALA A 1 98 ? 17.75 -4.469 16.438 1 89.44 98 ALA A N 1
ATOM 745 C CA . ALA A 1 98 ? 17.859 -4.488 14.977 1 89.44 98 ALA A CA 1
ATOM 746 C C . ALA A 1 98 ? 17.141 -5.699 14.391 1 89.44 98 ALA A C 1
ATOM 748 O O . ALA A 1 98 ? 17.219 -6.801 14.938 1 89.44 98 ALA A O 1
ATOM 749 N N . ALA A 1 99 ? 16.484 -5.43 13.289 1 89 99 ALA A N 1
ATOM 750 C CA . ALA A 1 99 ? 15.859 -6.523 12.555 1 89 99 ALA A CA 1
ATOM 751 C C . ALA A 1 99 ? 16.875 -7.23 11.656 1 89 99 ALA A C 1
ATOM 753 O O . ALA A 1 99 ? 17.859 -6.625 11.227 1 89 99 ALA A O 1
ATOM 754 N N . PRO A 1 100 ? 16.625 -8.547 11.398 1 86.38 100 PRO A N 1
ATOM 755 C CA . PRO A 1 100 ? 17.5 -9.234 10.43 1 86.38 100 PRO A CA 1
ATOM 756 C C . PRO A 1 100 ? 17.547 -8.523 9.078 1 86.38 100 PRO A C 1
ATOM 758 O O . PRO A 1 100 ? 16.578 -7.867 8.68 1 86.38 100 PRO A O 1
ATOM 761 N N . GLU A 1 101 ? 18.656 -8.633 8.414 1 84.69 101 GLU A N 1
ATOM 762 C CA . GLU A 1 101 ? 18.891 -7.953 7.141 1 84.69 101 GLU A CA 1
ATOM 763 C C . GLU A 1 101 ? 17.781 -8.273 6.133 1 84.69 101 GLU A C 1
ATOM 765 O O . GLU A 1 101 ? 17.297 -7.379 5.441 1 84.69 101 GLU A O 1
ATOM 770 N N . GLY A 1 102 ? 17.453 -9.547 5.988 1 84.44 102 GLY A N 1
ATOM 771 C CA . GLY A 1 102 ? 16.406 -9.938 5.059 1 84.44 102 GLY A CA 1
ATOM 772 C C . GLY A 1 102 ? 15.086 -9.227 5.305 1 84.44 102 GLY A C 1
ATOM 773 O O . GLY A 1 102 ? 14.391 -8.859 4.359 1 84.44 102 GLY A O 1
ATOM 774 N N . HIS A 1 103 ? 14.75 -8.961 6.527 1 88.88 103 HIS A N 1
ATOM 775 C CA . HIS A 1 103 ? 13.523 -8.25 6.883 1 88.88 103 HIS A CA 1
ATOM 776 C C . HIS A 1 103 ? 13.617 -6.773 6.512 1 88.88 103 HIS A C 1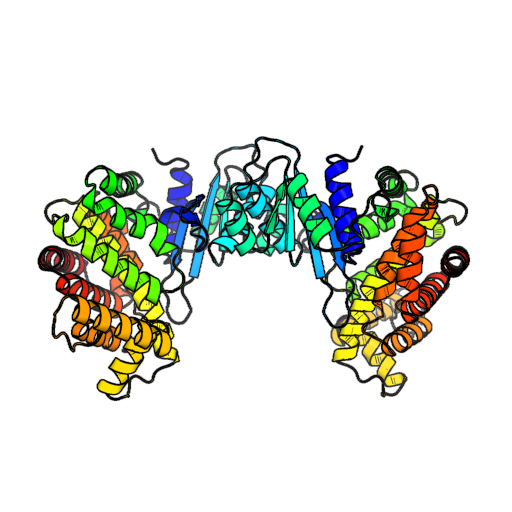
ATOM 778 O O . HIS A 1 103 ? 12.641 -6.184 6.051 1 88.88 103 HIS A O 1
ATOM 784 N N . ARG A 1 104 ? 14.805 -6.227 6.703 1 90.75 104 ARG A N 1
ATOM 785 C CA . ARG A 1 104 ? 15 -4.828 6.34 1 90.75 104 ARG A CA 1
ATOM 786 C C . ARG A 1 104 ? 14.852 -4.621 4.84 1 90.75 104 ARG A C 1
ATOM 788 O O . ARG A 1 104 ? 14.227 -3.652 4.398 1 90.75 104 ARG A O 1
ATOM 795 N N . LEU A 1 105 ? 15.391 -5.523 4.129 1 88.25 105 LEU A N 1
ATOM 796 C CA . LEU A 1 105 ? 15.305 -5.438 2.674 1 88.25 105 LEU A CA 1
ATOM 797 C C . LEU A 1 105 ? 13.859 -5.613 2.203 1 88.25 105 LEU A C 1
ATOM 799 O O . LEU A 1 105 ? 13.398 -4.871 1.334 1 88.25 105 LEU A O 1
ATOM 803 N N . ALA A 1 106 ? 13.164 -6.551 2.773 1 89.88 106 ALA A N 1
ATOM 804 C CA . ALA A 1 106 ? 11.758 -6.762 2.43 1 89.88 106 ALA A CA 1
ATOM 805 C C . ALA A 1 106 ? 10.922 -5.523 2.744 1 89.88 106 ALA A C 1
ATOM 807 O O . ALA A 1 106 ? 10.062 -5.129 1.951 1 89.88 106 ALA A O 1
ATOM 808 N N . ALA A 1 107 ? 11.188 -4.992 3.891 1 93.25 107 ALA A N 1
ATOM 809 C CA . ALA A 1 107 ? 10.477 -3.779 4.293 1 93.25 107 ALA A CA 1
ATOM 810 C C . ALA A 1 107 ? 10.719 -2.648 3.295 1 93.25 107 ALA A C 1
ATOM 812 O O . ALA A 1 107 ? 9.789 -1.901 2.963 1 93.25 107 ALA A O 1
ATOM 813 N N . SER A 1 108 ? 11.922 -2.527 2.826 1 92.88 108 SER A N 1
ATOM 814 C CA . SER A 1 108 ? 12.281 -1.47 1.885 1 92.88 108 SER A CA 1
ATOM 815 C C . SER A 1 108 ? 11.484 -1.592 0.589 1 92.88 108 SER A C 1
ATOM 817 O O . SER A 1 108 ? 11.188 -0.587 -0.06 1 92.88 108 SER A O 1
ATOM 819 N N . ASP A 1 109 ? 11.094 -2.795 0.201 1 91.38 109 ASP A N 1
ATOM 820 C CA . ASP A 1 109 ? 10.328 -3.025 -1.021 1 91.38 109 ASP A CA 1
ATOM 821 C C . ASP A 1 109 ? 8.961 -2.344 -0.95 1 91.38 109 ASP A C 1
ATOM 823 O O . ASP A 1 109 ? 8.32 -2.113 -1.979 1 91.38 109 ASP A O 1
ATOM 827 N N . VAL A 1 110 ? 8.484 -2.057 0.26 1 94.69 110 VAL A N 1
ATOM 828 C CA . VAL A 1 110 ? 7.188 -1.398 0.421 1 94.69 110 VAL A CA 1
ATOM 829 C C . VAL A 1 110 ? 7.387 -0.015 1.036 1 94.69 110 VAL A C 1
ATOM 831 O O . VAL A 1 110 ? 6.504 0.494 1.731 1 94.69 110 VAL A O 1
ATOM 834 N N . ASP A 1 111 ? 8.57 0.558 0.954 1 95.19 111 ASP A N 1
ATOM 835 C CA . ASP A 1 111 ? 8.938 1.918 1.336 1 95.19 111 ASP A CA 1
ATOM 836 C C . ASP A 1 111 ? 8.859 2.104 2.85 1 95.19 111 ASP A C 1
ATOM 838 O O . ASP A 1 111 ? 8.414 3.15 3.328 1 95.19 111 ASP A O 1
ATOM 842 N N . VAL A 1 112 ? 9.164 1.02 3.555 1 97.31 112 VAL A N 1
ATOM 843 C CA . VAL A 1 112 ? 9.305 1.072 5.008 1 97.31 112 VAL A CA 1
ATOM 844 C C . VAL A 1 112 ? 10.766 0.844 5.395 1 97.31 112 VAL A C 1
ATOM 846 O O . VAL A 1 112 ? 11.414 -0.073 4.887 1 97.31 112 VAL A O 1
ATOM 849 N N . ARG A 1 113 ? 11.305 1.629 6.195 1 96.5 113 ARG A N 1
ATOM 850 C CA . ARG A 1 113 ? 12.664 1.48 6.707 1 96.5 113 ARG A CA 1
ATOM 851 C C . ARG A 1 113 ? 12.656 1.023 8.164 1 96.5 113 ARG A C 1
ATOM 853 O O . ARG A 1 113 ? 12.062 1.677 9.016 1 96.5 113 ARG A O 1
ATOM 860 N N . LEU A 1 114 ? 13.336 -0.052 8.406 1 95 114 LEU A N 1
ATOM 861 C CA . LEU A 1 114 ? 13.422 -0.643 9.742 1 95 114 LEU A CA 1
ATOM 862 C C . LEU A 1 114 ? 14.742 -0.291 10.406 1 95 114 LEU A C 1
ATOM 864 O O . LEU A 1 114 ? 15.812 -0.584 9.875 1 95 114 LEU A O 1
ATOM 868 N N . PHE A 1 115 ? 14.578 0.28 11.586 1 94.19 115 PHE A N 1
ATOM 869 C CA . PHE A 1 115 ? 15.781 0.665 12.312 1 94.19 115 PHE A CA 1
ATOM 870 C C . PHE A 1 115 ? 15.703 0.209 13.766 1 94.19 115 PHE A C 1
ATOM 872 O O . PHE A 1 115 ? 14.625 0.208 14.367 1 94.19 115 PHE A O 1
ATOM 879 N N . SER A 1 116 ? 16.797 -0.23 14.273 1 93.81 116 SER A N 1
ATOM 880 C CA . SER A 1 116 ? 16.984 -0.086 15.719 1 93.81 116 SER A CA 1
ATOM 881 C C . SER A 1 116 ? 17.234 1.367 16.094 1 93.81 116 SER A C 1
ATOM 883 O O . SER A 1 116 ? 17.562 2.191 15.242 1 93.81 116 SER A O 1
ATOM 885 N N . GLU A 1 117 ? 17.078 1.703 17.359 1 92.62 117 GLU A N 1
ATOM 886 C CA . GLU A 1 117 ? 17.344 3.062 17.828 1 92.62 117 GLU A CA 1
ATOM 887 C C . GLU A 1 117 ? 18.75 3.512 17.453 1 92.62 117 GLU A C 1
ATOM 889 O O . GLU A 1 117 ? 18.938 4.633 16.969 1 92.62 117 GLU A O 1
ATOM 894 N N . GLN A 1 118 ? 19.703 2.629 17.609 1 92.25 118 GLN A N 1
ATOM 895 C CA . GLN A 1 118 ? 21.094 2.951 17.328 1 92.25 118 GLN A CA 1
ATOM 896 C C . GLN A 1 118 ? 21.312 3.186 15.844 1 92.25 118 GLN A C 1
ATOM 898 O O . GLN A 1 118 ? 21.953 4.16 15.445 1 92.25 118 GLN A O 1
ATOM 903 N N . LEU A 1 119 ? 20.75 2.299 15.062 1 92.56 119 LEU A N 1
ATOM 904 C CA . LEU A 1 119 ? 20.906 2.432 13.617 1 92.56 119 LEU A CA 1
ATOM 905 C C . LEU A 1 119 ? 20.203 3.684 13.109 1 92.56 119 LEU A C 1
ATOM 907 O O . LEU A 1 119 ? 20.672 4.32 12.156 1 92.56 119 LEU A O 1
ATOM 911 N N . PHE A 1 120 ? 19.156 4.035 13.734 1 95.31 120 PHE A N 1
ATOM 912 C CA . PHE A 1 120 ? 18.422 5.23 13.328 1 95.31 120 PHE A CA 1
ATOM 913 C C . PHE A 1 120 ? 19.25 6.484 13.586 1 95.31 120 PHE A C 1
ATOM 915 O O . PHE A 1 120 ? 19.297 7.387 12.75 1 95.31 120 PHE A O 1
ATOM 922 N N . ASP A 1 121 ? 19.875 6.527 14.727 1 94.69 121 ASP A N 1
ATOM 923 C CA . ASP A 1 121 ? 20.75 7.66 15.039 1 94.69 121 ASP A CA 1
ATOM 924 C C . ASP A 1 121 ? 21.875 7.777 14.023 1 94.69 121 ASP A C 1
ATOM 926 O O . ASP A 1 121 ? 22.219 8.883 13.586 1 94.69 121 ASP A O 1
ATOM 930 N N . GLN A 1 122 ? 22.469 6.664 13.648 1 92.5 122 GLN A N 1
ATOM 931 C CA . GLN A 1 122 ? 23.531 6.672 12.648 1 92.5 122 GLN A CA 1
ATOM 932 C C . GLN A 1 122 ? 23 7.164 11.297 1 92.5 122 GLN A C 1
ATOM 934 O O . GLN A 1 122 ? 23.672 7.949 10.617 1 92.5 122 GLN A O 1
ATOM 939 N N . HIS A 1 123 ? 21.844 6.703 10.984 1 92.62 123 HIS A N 1
ATOM 940 C CA . HIS A 1 123 ? 21.203 7.129 9.75 1 92.62 123 HIS A CA 1
ATOM 941 C C . HIS A 1 123 ? 20.938 8.633 9.75 1 92.62 123 HIS A C 1
ATOM 943 O O . HIS A 1 123 ? 21.203 9.312 8.766 1 92.62 123 HIS A O 1
ATOM 949 N N . GLY A 1 124 ? 20.406 9.133 10.875 1 93.62 124 GLY A N 1
ATOM 950 C CA . GLY A 1 124 ? 20.156 10.562 11.008 1 93.62 124 GLY A CA 1
ATOM 951 C C . GLY A 1 124 ? 21.406 11.406 10.844 1 93.62 124 GLY A C 1
ATOM 952 O O . GLY A 1 124 ? 21.422 12.367 10.078 1 93.62 124 GLY A O 1
ATOM 953 N N . LYS A 1 125 ? 22.469 10.945 11.461 1 92.56 125 LYS A N 1
ATOM 954 C CA . LYS A 1 125 ? 23.734 11.672 11.422 1 92.56 125 LYS A CA 1
ATOM 955 C C . LYS A 1 125 ? 24.328 11.68 10.016 1 92.56 125 LYS A C 1
ATOM 957 O O . LYS A 1 125 ? 24.922 12.672 9.594 1 92.56 125 LYS A O 1
ATOM 962 N N . SER A 1 126 ? 24.141 10.594 9.359 1 90.19 126 SER A N 1
ATOM 963 C CA . SER A 1 126 ? 24.672 10.484 8.008 1 90.19 126 SER A CA 1
ATOM 964 C C . SER A 1 126 ? 23.844 11.289 7.016 1 90.19 126 SER A C 1
ATOM 966 O O . SER A 1 126 ? 24.344 11.703 5.969 1 90.19 126 SER A O 1
ATOM 968 N N . SER A 1 127 ? 22.594 11.461 7.363 1 87.19 127 SER A N 1
ATOM 969 C CA . SER A 1 127 ? 21.688 12.117 6.438 1 87.19 127 SER A CA 1
ATOM 970 C C . SER A 1 127 ? 21.797 13.633 6.531 1 87.19 127 SER A C 1
ATOM 972 O O . SER A 1 127 ? 21.5 14.344 5.562 1 87.19 127 SER A O 1
ATOM 974 N N . SER A 1 128 ? 22.156 14.156 7.711 1 88.12 128 SER A N 1
ATOM 975 C CA . SER A 1 128 ? 22.234 15.602 7.902 1 88.12 128 SER A CA 1
ATOM 976 C C . SER A 1 128 ? 23.156 15.961 9.055 1 88.12 128 SER A C 1
ATOM 978 O O . SER A 1 128 ? 23.094 15.344 10.125 1 88.12 128 SER A O 1
ATOM 980 N N . THR A 1 129 ? 23.844 17.016 8.867 1 86.69 129 THR A N 1
ATOM 981 C CA . THR A 1 129 ? 24.719 17.516 9.922 1 86.69 129 THR A CA 1
ATOM 982 C C . THR A 1 129 ? 23.922 18.203 11.008 1 86.69 129 THR A C 1
ATOM 984 O O . THR A 1 129 ? 24.422 18.469 12.102 1 86.69 129 THR A O 1
ATOM 987 N N . ASN A 1 130 ? 22.656 18.469 10.773 1 88.56 130 ASN A N 1
ATOM 988 C CA . ASN A 1 130 ? 21.812 19.188 11.727 1 88.56 130 ASN A CA 1
ATOM 989 C C . ASN A 1 130 ? 21.047 18.219 12.633 1 88.56 130 ASN A C 1
ATOM 991 O O . ASN A 1 130 ? 20.234 18.641 13.445 1 88.56 130 ASN A O 1
ATOM 995 N N . TYR A 1 131 ? 21.312 16.984 12.406 1 94.44 131 TYR A N 1
ATOM 996 C CA . TYR A 1 131 ? 20.719 16.016 13.328 1 94.44 131 TYR A CA 1
ATOM 997 C C . TYR A 1 131 ? 21.422 16.078 14.688 1 94.44 131 TYR A C 1
ATOM 999 O O . TYR A 1 131 ? 22.281 15.234 14.984 1 94.44 131 TYR A O 1
ATOM 1007 N N . LEU A 1 132 ? 21.016 17.109 15.508 1 92.06 132 LEU A N 1
ATOM 1008 C CA . LEU A 1 132 ? 21.641 17.406 16.797 1 92.06 132 LEU A CA 1
ATOM 1009 C C . LEU A 1 132 ? 20.594 17.5 17.891 1 92.06 132 LEU A C 1
ATOM 1011 O O . LEU A 1 132 ? 19.484 18 17.656 1 92.06 132 LEU A O 1
ATOM 1015 N N . GLU A 1 133 ? 20.969 17.016 19.016 1 91.94 133 GLU A N 1
ATOM 1016 C CA . GLU A 1 133 ? 20.094 17.188 20.172 1 91.94 133 GLU A CA 1
ATOM 1017 C C . GLU A 1 133 ? 19.938 18.672 20.516 1 91.94 133 GLU A C 1
ATOM 1019 O O . GLU A 1 133 ? 20.906 19.422 20.516 1 91.94 133 GLU A O 1
ATOM 1024 N N . GLY A 1 134 ? 18.672 19.125 20.703 1 93.44 134 GLY A N 1
ATOM 1025 C CA . GLY A 1 134 ? 18.406 20.484 21.125 1 93.44 134 GLY A CA 1
ATOM 1026 C C . GLY A 1 134 ? 18.266 21.453 19.969 1 93.44 134 GLY A C 1
ATOM 1027 O O . GLY A 1 134 ? 18.094 22.656 20.188 1 93.44 134 GLY A O 1
ATOM 1028 N N . ILE A 1 135 ? 18.25 20.938 18.734 1 95.81 135 ILE A N 1
ATOM 1029 C CA . ILE A 1 135 ? 18.297 21.781 17.547 1 95.81 135 ILE A CA 1
ATOM 1030 C C . ILE A 1 135 ? 16.922 22.375 17.281 1 95.81 135 ILE A C 1
ATOM 1032 O O . ILE A 1 135 ? 16.766 23.281 16.453 1 95.81 135 ILE A O 1
ATOM 1036 N N . THR A 1 136 ? 15.914 21.938 18.016 1 98.12 136 THR A N 1
ATOM 1037 C CA . THR A 1 136 ? 14.531 22.344 17.781 1 98.12 136 THR A CA 1
ATOM 1038 C C . THR A 1 136 ? 13.734 22.328 19.078 1 98.12 136 THR A C 1
ATOM 1040 O O . THR A 1 136 ? 14.016 21.547 19.984 1 98.12 136 THR A O 1
ATOM 1043 N N . TYR A 1 137 ? 12.781 23.188 19.156 1 98.12 137 TYR A N 1
ATOM 1044 C CA . TYR A 1 137 ? 11.867 23.203 20.297 1 98.12 137 TYR A CA 1
ATOM 1045 C C . TYR A 1 137 ? 10.828 22.094 20.172 1 98.12 137 TYR A C 1
ATOM 1047 O O . TYR A 1 137 ? 10.172 21.734 21.156 1 98.12 137 TYR A O 1
ATOM 1055 N N . LEU A 1 138 ? 10.703 21.484 19 1 98.06 138 LEU A N 1
ATOM 1056 C CA . LEU A 1 138 ? 9.641 20.531 18.688 1 98.06 138 LEU A CA 1
ATOM 1057 C C . LEU A 1 138 ? 9.969 19.156 19.266 1 98.06 138 LEU A C 1
ATOM 1059 O O . LEU A 1 138 ? 9.109 18.266 19.281 1 98.06 138 LEU A O 1
ATOM 1063 N N . ASP A 1 139 ? 11.18 18.953 19.734 1 95.56 139 ASP A N 1
ATOM 1064 C CA . ASP A 1 139 ? 11.508 17.656 20.328 1 95.56 139 ASP A CA 1
ATOM 1065 C C . ASP A 1 139 ? 11.242 17.656 21.828 1 95.56 139 ASP A C 1
ATOM 1067 O O . ASP A 1 139 ? 11.539 16.672 22.516 1 95.56 139 ASP A O 1
ATOM 1071 N N . ASP A 1 140 ? 10.672 18.766 22.375 1 95.19 140 ASP A N 1
ATOM 1072 C CA . ASP A 1 140 ? 10.328 18.859 23.781 1 95.19 140 ASP A CA 1
ATOM 1073 C C . ASP A 1 140 ? 8.984 18.203 24.078 1 95.19 140 ASP A C 1
ATOM 1075 O O . ASP A 1 140 ? 7.934 18.75 23.719 1 95.19 140 ASP A O 1
ATOM 1079 N N . ALA A 1 141 ? 9.008 17.156 24.844 1 94.12 141 ALA A N 1
ATOM 1080 C CA . ALA A 1 141 ? 7.805 16.375 25.125 1 94.12 141 ALA A CA 1
ATOM 1081 C C . ALA A 1 141 ? 6.832 17.172 25.984 1 94.12 141 ALA A C 1
ATOM 1083 O O . ALA A 1 141 ? 5.613 17.062 25.828 1 94.12 141 ALA A O 1
ATOM 1084 N N . SER A 1 142 ? 7.352 17.922 26.875 1 94.62 142 SER A N 1
ATOM 1085 C CA . SER A 1 142 ? 6.5 18.672 27.797 1 94.62 142 SER A CA 1
ATOM 1086 C C . SER A 1 142 ? 5.707 19.75 27.047 1 94.62 142 SER A C 1
ATOM 1088 O O . SER A 1 142 ? 4.559 20.031 27.391 1 94.62 142 SER A O 1
ATOM 1090 N N . ALA A 1 143 ? 6.324 20.375 26.047 1 96.5 143 ALA A N 1
ATOM 1091 C CA . ALA A 1 143 ? 5.629 21.375 25.234 1 96.5 143 ALA A CA 1
ATOM 1092 C C . ALA A 1 143 ? 4.465 20.75 24.469 1 96.5 143 ALA A C 1
ATOM 1094 O O . ALA A 1 143 ? 3.381 21.344 24.391 1 96.5 143 ALA A O 1
ATOM 1095 N N . TRP A 1 144 ? 4.664 19.578 23.969 1 97.12 144 TRP A N 1
ATOM 1096 C CA . TRP A 1 144 ? 3.592 18.875 23.281 1 97.12 144 TRP A CA 1
ATOM 1097 C C . TRP A 1 144 ? 2.449 18.547 24.234 1 97.12 144 TRP A C 1
ATOM 1099 O O . TRP A 1 144 ? 1.276 18.703 23.891 1 97.12 144 TRP A O 1
ATOM 1109 N N . GLU A 1 145 ? 2.775 18.109 25.406 1 95.88 145 GLU A N 1
ATOM 1110 C CA . GLU A 1 145 ? 1.759 17.797 26.406 1 95.88 145 GLU A CA 1
ATOM 1111 C C . GLU A 1 145 ? 0.901 19.016 26.719 1 95.88 145 GLU A C 1
ATOM 1113 O O . GLU A 1 145 ? -0.315 18.906 26.891 1 95.88 145 GLU A O 1
ATOM 1118 N N . GLU A 1 146 ? 1.543 20.109 26.781 1 96.81 146 GLU A N 1
ATOM 1119 C CA . GLU A 1 146 ? 0.806 21.359 27.031 1 96.81 146 GLU A CA 1
ATOM 1120 C C . GLU A 1 146 ? -0.143 21.672 25.875 1 96.81 146 GLU A C 1
ATOM 1122 O O . GLU A 1 146 ? -1.279 22.094 26.094 1 96.81 146 GLU A O 1
ATOM 1127 N N . VAL A 1 147 ? 0.316 21.469 24.672 1 97.38 147 VAL A N 1
ATOM 1128 C CA . VAL A 1 147 ? -0.512 21.719 23.5 1 97.38 147 VAL A CA 1
ATOM 1129 C C . VAL A 1 147 ? -1.727 20.797 23.516 1 97.38 147 VAL A C 1
ATOM 1131 O O . VAL A 1 147 ? -2.857 21.234 23.297 1 97.38 147 VAL A O 1
ATOM 1134 N N . PHE A 1 148 ? -1.481 19.562 23.875 1 96.06 148 PHE A N 1
ATOM 1135 C CA . PHE A 1 148 ? -2.561 18.578 23.875 1 96.06 148 PHE A CA 1
ATOM 1136 C C . PHE A 1 148 ? -3.566 18.891 24.984 1 96.06 148 PHE A C 1
ATOM 1138 O O . PHE A 1 148 ? -4.75 18.562 24.859 1 96.06 148 PHE A O 1
ATOM 1145 N N . ALA A 1 149 ? -3.158 19.594 25.969 1 96.5 149 ALA A N 1
ATOM 1146 C CA . ALA A 1 149 ? -3.994 19.859 27.125 1 96.5 149 ALA A CA 1
ATOM 1147 C C . ALA A 1 149 ? -4.871 21.094 26.906 1 96.5 149 ALA A C 1
ATOM 1149 O O . ALA A 1 149 ? -5.832 21.312 27.641 1 96.5 149 ALA A O 1
ATOM 1150 N N . ILE A 1 150 ? -4.578 21.891 25.875 1 97.06 150 ILE A N 1
ATOM 1151 C CA . ILE A 1 150 ? -5.277 23.156 25.641 1 97.06 150 ILE A CA 1
ATOM 1152 C C . ILE A 1 150 ? -6.773 22.891 25.5 1 97.06 150 ILE A C 1
ATOM 1154 O O . ILE A 1 150 ? -7.594 23.594 26.109 1 97.06 150 ILE A O 1
ATOM 1158 N N . GLY A 1 151 ? -7.129 21.859 24.75 1 94.31 151 GLY A N 1
ATOM 1159 C CA . GLY A 1 151 ? -8.531 21.562 24.5 1 94.31 151 GLY A CA 1
ATOM 1160 C C . GLY A 1 151 ? -9.297 21.203 25.75 1 94.31 151 GLY A C 1
ATOM 1161 O O . GLY A 1 151 ? -10.477 21.531 25.891 1 94.31 151 GLY A O 1
ATOM 1162 N N . ALA A 1 152 ? -8.625 20.516 26.578 1 94.56 152 ALA A N 1
ATOM 1163 C CA . ALA A 1 152 ? -9.258 20.109 27.828 1 94.56 152 ALA A CA 1
ATOM 1164 C C . ALA A 1 152 ? -9.383 21.297 28.797 1 94.56 152 ALA A C 1
ATOM 1166 O O . ALA A 1 152 ? -10.359 21.406 29.531 1 94.56 152 ALA A O 1
ATOM 1167 N N . LYS A 1 153 ? -8.445 22.172 28.781 1 95.81 153 LYS A N 1
ATOM 1168 C CA . LYS A 1 153 ? -8.422 23.328 29.656 1 95.81 153 LYS A CA 1
ATOM 1169 C C . LYS A 1 153 ? -9.391 24.406 29.172 1 95.81 153 LYS A C 1
ATOM 1171 O O . LYS A 1 153 ? -9.969 25.141 29.984 1 95.81 153 LYS A O 1
ATOM 1176 N N . PHE A 1 154 ? -9.5 24.516 27.875 1 96.19 154 PHE A N 1
ATOM 1177 C CA . PHE A 1 154 ? -10.367 25.516 27.234 1 96.19 154 PHE A CA 1
ATOM 1178 C C . PHE A 1 154 ? -11.297 24.844 26.234 1 96.19 154 PHE A C 1
ATOM 1180 O O . PHE A 1 154 ? -10.961 24.734 25.047 1 96.19 154 PHE A O 1
ATOM 1187 N N . LYS A 1 155 ? -12.492 24.547 26.609 1 94.88 155 LYS A N 1
ATOM 1188 C CA . LYS A 1 155 ? -13.438 23.734 25.828 1 94.88 155 LYS A CA 1
ATOM 1189 C C . LYS A 1 155 ? -13.727 24.391 24.469 1 94.88 155 LYS A C 1
ATOM 1191 O O . LYS A 1 155 ? -13.914 23.703 23.469 1 94.88 155 LYS A O 1
ATOM 1196 N N . GLY A 1 156 ? -13.758 25.656 24.484 1 95.5 156 GLY A N 1
ATOM 1197 C CA . GLY A 1 156 ? -14.039 26.391 23.25 1 95.5 156 GLY A CA 1
ATOM 1198 C C . GLY A 1 156 ? -12.938 26.234 22.219 1 95.5 156 GLY A C 1
ATOM 1199 O O . GLY A 1 156 ? -13.156 26.516 21.031 1 95.5 156 GLY A O 1
ATOM 1200 N N . LEU A 1 157 ? -11.75 25.75 22.625 1 97.38 157 LEU A N 1
ATOM 1201 C CA . LEU A 1 157 ? -10.609 25.625 21.719 1 97.38 157 LEU A CA 1
ATOM 1202 C C . LEU A 1 157 ? -10.398 24.172 21.297 1 97.38 157 LEU A C 1
ATOM 1204 O O . LEU A 1 157 ? -9.516 23.875 20.484 1 97.38 157 LEU A O 1
ATOM 1208 N N . GLU A 1 158 ? -11.211 23.297 21.812 1 96.56 158 GLU A N 1
ATOM 1209 C CA . GLU A 1 158 ? -11.008 21.875 21.625 1 96.56 158 GLU A CA 1
ATOM 1210 C C . GLU A 1 158 ? -11.047 21.5 20.141 1 96.56 158 GLU A C 1
ATOM 1212 O O . GLU A 1 158 ? -10.188 20.766 19.656 1 96.56 158 GLU A O 1
ATOM 1217 N N . SER A 1 159 ? -11.992 22 19.453 1 96.06 159 SER A N 1
ATOM 1218 C CA . SER A 1 159 ? -12.148 21.688 18.031 1 96.06 159 SER A CA 1
ATOM 1219 C C . SER A 1 159 ? -10.945 22.156 17.234 1 96.06 159 SER A C 1
ATOM 1221 O O . SER A 1 159 ? -10.453 21.453 16.359 1 96.06 159 SER A O 1
ATOM 1223 N N . LEU A 1 160 ? -10.453 23.344 17.5 1 97.31 160 LEU A N 1
ATOM 1224 C CA . LEU A 1 160 ? -9.312 23.891 16.781 1 97.31 160 LEU A CA 1
ATOM 1225 C C . LEU A 1 160 ? -8.039 23.109 17.094 1 97.31 160 LEU A C 1
ATOM 1227 O O . LEU A 1 160 ? -7.266 22.781 16.203 1 97.31 160 LEU A O 1
ATOM 1231 N N . VAL A 1 161 ? -7.867 22.766 18.359 1 97.62 161 VAL A N 1
ATOM 1232 C CA . VAL A 1 161 ? -6.695 22.016 18.781 1 97.62 161 VAL A CA 1
ATOM 1233 C C . VAL A 1 161 ? -6.688 20.641 18.094 1 97.62 161 VAL A C 1
ATOM 1235 O O . VAL A 1 161 ? -5.664 20.219 17.562 1 97.62 161 VAL A O 1
ATOM 1238 N N . THR A 1 162 ? -7.812 20 18.109 1 95.38 162 THR A N 1
ATOM 1239 C CA . THR A 1 162 ? -7.934 18.688 17.469 1 95.38 162 THR A CA 1
ATOM 1240 C C . THR A 1 162 ? -7.656 18.781 15.977 1 95.38 162 THR A C 1
ATOM 1242 O O . THR A 1 162 ? -6.969 17.938 15.414 1 95.38 162 THR A O 1
ATOM 1245 N N . TYR A 1 163 ? -8.156 19.797 15.367 1 97.19 163 TYR A N 1
ATOM 1246 C CA . TYR A 1 163 ? -7.926 19.953 13.93 1 97.19 163 TYR A CA 1
ATOM 1247 C C . TYR A 1 163 ? -6.445 20.156 13.633 1 97.19 163 TYR A C 1
ATOM 1249 O O . TYR A 1 163 ? -5.898 19.531 12.727 1 97.19 163 TYR A O 1
ATOM 1257 N N . LEU A 1 164 ? -5.789 20.969 14.383 1 98 164 LEU A N 1
ATOM 1258 C CA . LEU A 1 164 ? -4.402 21.344 14.109 1 98 164 LEU A CA 1
ATOM 1259 C C . LEU A 1 164 ? -3.459 20.203 14.445 1 98 164 LEU A C 1
ATOM 1261 O O . LEU A 1 164 ? -2.396 20.062 13.836 1 98 164 LEU A O 1
ATOM 1265 N N . THR A 1 165 ? -3.871 19.344 15.383 1 96.69 165 THR A N 1
ATOM 1266 C CA . THR A 1 165 ? -2.943 18.328 15.859 1 96.69 165 THR A CA 1
ATOM 1267 C C . THR A 1 165 ? -3.244 16.984 15.203 1 96.69 165 THR A C 1
ATOM 1269 O O . THR A 1 165 ? -2.393 16.094 15.18 1 96.69 165 THR A O 1
ATOM 1272 N N . CYS A 1 166 ? -4.434 16.812 14.641 1 94.5 166 CYS A N 1
ATOM 1273 C CA . CYS A 1 166 ? -4.797 15.492 14.133 1 94.5 166 CYS A CA 1
ATOM 1274 C C . CYS A 1 166 ? -5.297 15.57 12.703 1 94.5 166 CYS A C 1
ATOM 1276 O O . CYS A 1 166 ? -4.707 14.984 11.797 1 94.5 166 CYS A O 1
ATOM 1278 N N . ASP A 1 167 ? -6.223 16.391 12.406 1 95.06 167 ASP A N 1
ATOM 1279 C CA . ASP A 1 167 ? -6.934 16.344 11.133 1 95.06 167 ASP A CA 1
ATOM 1280 C C . ASP A 1 167 ? -6.133 17.047 10.031 1 95.06 167 ASP A C 1
ATOM 1282 O O . ASP A 1 167 ? -5.953 16.5 8.945 1 95.06 167 ASP A O 1
ATOM 1286 N N . ALA A 1 168 ? -5.645 18.188 10.32 1 97.44 168 ALA A N 1
ATOM 1287 C CA . ALA A 1 168 ? -5.023 19.047 9.312 1 97.44 168 ALA A CA 1
ATOM 1288 C C . ALA A 1 168 ? -3.777 18.375 8.727 1 97.44 168 ALA A C 1
ATOM 1290 O O . ALA A 1 168 ? -3.586 18.375 7.508 1 97.44 168 ALA A O 1
ATOM 1291 N N . PRO A 1 169 ? -2.943 17.828 9.57 1 96.56 169 PRO A N 1
ATOM 1292 C CA . PRO A 1 169 ? -1.749 17.188 9.008 1 96.56 169 PRO A CA 1
ATOM 1293 C C . PRO A 1 169 ? -2.08 16.062 8.039 1 96.56 169 PRO A C 1
ATOM 1295 O O . PRO A 1 169 ? -1.311 15.789 7.117 1 96.56 169 PRO A O 1
ATOM 1298 N N . LEU A 1 170 ? -3.207 15.477 8.195 1 96.12 170 LEU A N 1
ATOM 1299 C CA . LEU A 1 170 ? -3.559 14.305 7.398 1 96.12 170 LEU A CA 1
ATOM 1300 C C . LEU A 1 170 ? -4.363 14.703 6.168 1 96.12 170 LEU A C 1
ATOM 1302 O O . LEU A 1 170 ? -4.605 13.875 5.285 1 96.12 170 LEU A O 1
ATOM 1306 N N . GLU A 1 171 ? -4.785 15.992 6.117 1 95.94 171 GLU A N 1
ATOM 1307 C CA . GLU A 1 171 ? -5.59 16.453 4.992 1 95.94 171 GLU A CA 1
ATOM 1308 C C . GLU A 1 171 ? -4.75 16.547 3.721 1 95.94 171 GLU A C 1
ATOM 1310 O O . GLU A 1 171 ? -3.754 17.281 3.682 1 95.94 171 GLU A O 1
ATOM 1315 N N . ARG A 1 172 ? -5.148 15.93 2.627 1 92.88 172 ARG A N 1
ATOM 1316 C CA . ARG A 1 172 ? -4.363 15.867 1.398 1 92.88 172 ARG A CA 1
ATOM 1317 C C . ARG A 1 172 ? -4.77 16.969 0.428 1 92.88 172 ARG A C 1
ATOM 1319 O O . ARG A 1 172 ? -3.967 17.406 -0.4 1 92.88 172 ARG A O 1
ATOM 1326 N N . ASN A 1 173 ? -6.039 17.281 0.501 1 93.94 173 ASN A N 1
ATOM 1327 C CA . ASN A 1 173 ? -6.52 18.406 -0.302 1 93.94 173 ASN A CA 1
ATOM 1328 C C . ASN A 1 173 ? -6.328 19.734 0.418 1 93.94 173 ASN A C 1
ATOM 1330 O O . ASN A 1 173 ? -7.105 20.078 1.307 1 93.94 173 ASN A O 1
ATOM 1334 N N . ALA A 1 174 ? -5.344 20.438 -0.013 1 96.5 174 ALA A N 1
ATOM 1335 C CA . ALA A 1 174 ? -4.918 21.641 0.696 1 96.5 174 ALA A CA 1
ATOM 1336 C C . ALA A 1 174 ? -6.031 22.688 0.71 1 96.5 174 ALA A C 1
ATOM 1338 O O . ALA A 1 174 ? -6.195 23.406 1.694 1 96.5 174 ALA A O 1
ATOM 1339 N N . ALA A 1 175 ? -6.801 22.781 -0.388 1 94.88 175 ALA A N 1
ATOM 1340 C CA . ALA A 1 175 ? -7.891 23.75 -0.441 1 94.88 175 ALA A CA 1
ATOM 1341 C C . ALA A 1 175 ? -8.969 23.422 0.583 1 94.88 175 ALA A C 1
ATOM 1343 O O . ALA A 1 175 ? -9.453 24.297 1.297 1 94.88 175 ALA A O 1
ATOM 1344 N N . VAL A 1 176 ? -9.32 22.188 0.669 1 94.12 176 VAL A N 1
ATOM 1345 C CA . VAL A 1 176 ? -10.305 21.734 1.646 1 94.12 176 VAL A CA 1
ATOM 1346 C C . VAL A 1 176 ? -9.773 21.953 3.059 1 94.12 176 VAL A C 1
ATOM 1348 O O . VAL A 1 176 ? -10.5 22.438 3.934 1 94.12 176 VAL A O 1
ATOM 1351 N N . GLY A 1 177 ? -8.516 21.594 3.238 1 96.94 177 GLY A N 1
ATOM 1352 C CA . GLY A 1 177 ? -7.895 21.781 4.535 1 96.94 177 GLY A CA 1
ATOM 1353 C C . GLY A 1 177 ? -7.879 23.234 4.98 1 96.94 177 GLY A C 1
ATOM 1354 O O . GLY A 1 177 ? -8.195 23.547 6.129 1 96.94 177 GLY A O 1
ATOM 1355 N N . PHE A 1 178 ? -7.547 24.109 4.074 1 97.56 178 PHE A N 1
ATOM 1356 C CA . PHE A 1 178 ? -7.457 25.531 4.398 1 97.56 178 PHE A CA 1
ATOM 1357 C C . PHE A 1 178 ? -8.828 26.094 4.73 1 97.56 178 PHE A C 1
ATOM 1359 O O . PHE A 1 178 ? -8.984 26.844 5.691 1 97.56 178 PHE A O 1
ATOM 1366 N N . ARG A 1 179 ? -9.867 25.703 3.961 1 94.88 179 ARG A N 1
ATOM 1367 C CA . ARG A 1 179 ? -11.227 26.141 4.254 1 94.88 179 ARG A CA 1
ATOM 1368 C C . ARG A 1 179 ? -11.664 25.672 5.641 1 94.88 179 ARG A C 1
ATOM 1370 O O . ARG A 1 179 ? -12.25 26.453 6.402 1 94.88 179 ARG A O 1
ATOM 1377 N N . SER A 1 180 ? -11.344 24.422 5.902 1 95.5 180 SER A N 1
ATOM 1378 C CA . SER A 1 180 ? -11.711 23.859 7.195 1 95.5 180 SER A CA 1
ATOM 1379 C C . SER A 1 180 ? -10.992 24.578 8.336 1 95.5 180 SER A C 1
ATOM 1381 O O . SER A 1 180 ? -11.578 24.812 9.391 1 95.5 180 SER A O 1
ATOM 1383 N N . LEU A 1 181 ? -9.742 24.875 8.086 1 97.25 181 LEU A N 1
ATOM 1384 C CA . LEU A 1 181 ? -8.953 25.594 9.086 1 97.25 181 LEU A CA 1
ATOM 1385 C C . LEU A 1 181 ? -9.586 26.938 9.406 1 97.25 181 LEU A C 1
ATOM 1387 O O . LEU A 1 181 ? -9.75 27.297 10.578 1 97.25 181 LEU A O 1
ATOM 1391 N N . LEU A 1 182 ? -10.016 27.688 8.352 1 96.44 182 LEU A N 1
ATOM 1392 C CA . LEU A 1 182 ? -10.641 28.984 8.555 1 96.44 182 LEU A CA 1
ATOM 1393 C C . LEU A 1 182 ? -11.953 28.844 9.312 1 96.44 182 LEU A C 1
ATOM 1395 O O . LEU A 1 182 ? -12.289 29.688 10.141 1 96.44 182 LEU A O 1
ATOM 1399 N N . GLY A 1 183 ? -12.641 27.781 8.984 1 94.06 183 GLY A N 1
ATOM 1400 C CA . GLY A 1 183 ? -13.867 27.5 9.719 1 94.06 183 GLY A CA 1
ATOM 1401 C C . GLY A 1 183 ? -13.633 27.266 11.203 1 94.06 183 GLY A C 1
ATOM 1402 O O . GLY A 1 183 ? -14.352 27.797 12.047 1 94.06 183 GLY A O 1
ATOM 1403 N N . LYS A 1 184 ? -12.609 26.5 11.539 1 95.5 184 LYS A N 1
ATOM 1404 C CA . LYS A 1 184 ? -12.281 26.203 12.93 1 95.5 184 LYS A CA 1
ATOM 1405 C C . LYS A 1 184 ? -11.82 27.453 13.672 1 95.5 184 LYS A C 1
ATOM 1407 O O . LYS A 1 184 ? -12.141 27.625 14.852 1 95.5 184 LYS A O 1
ATOM 1412 N N . VAL A 1 185 ? -11.078 28.266 12.984 1 95.94 185 VAL A N 1
ATOM 1413 C CA . VAL A 1 185 ? -10.578 29.5 13.57 1 95.94 185 VAL A CA 1
ATOM 1414 C C . VAL A 1 185 ? -11.75 30.438 13.898 1 95.94 185 VAL A C 1
ATOM 1416 O O . VAL A 1 185 ? -11.781 31.047 14.969 1 95.94 185 VAL A O 1
ATOM 1419 N N . LYS A 1 186 ? -12.695 30.516 12.984 1 91.69 186 LYS A N 1
ATOM 1420 C CA . LYS A 1 186 ? -13.875 31.344 13.203 1 91.69 186 LYS A CA 1
ATOM 1421 C C . LYS A 1 186 ? -14.633 30.906 14.453 1 91.69 186 LYS A C 1
ATOM 1423 O O . LYS A 1 186 ? -15.07 31.734 15.25 1 91.69 186 LYS A O 1
ATOM 1428 N N . GLN A 1 187 ? -14.672 29.656 14.656 1 92.19 187 GLN A N 1
ATOM 1429 C CA . GLN A 1 187 ? -15.391 29.094 15.797 1 92.19 187 GLN A CA 1
ATOM 1430 C C . GLN A 1 187 ? -14.641 29.359 17.094 1 92.19 187 GLN A C 1
ATOM 1432 O O . GLN A 1 187 ? -15.25 29.531 18.156 1 92.19 187 GLN A O 1
ATOM 1437 N N . ALA A 1 188 ? -13.367 29.453 17.047 1 94.69 188 ALA A N 1
ATOM 1438 C CA . ALA A 1 188 ? -12.539 29.5 18.25 1 94.69 188 ALA A CA 1
ATOM 1439 C C . ALA A 1 188 ? -12.141 30.922 18.594 1 94.69 188 ALA A C 1
ATOM 1441 O O . ALA A 1 188 ? -11.656 31.188 19.703 1 94.69 188 ALA A O 1
ATOM 1442 N N . SER A 1 189 ? -12.367 31.891 17.719 1 89.69 189 SER A N 1
ATOM 1443 C CA . SER A 1 189 ? -11.773 33.219 17.812 1 89.69 189 SER A CA 1
ATOM 1444 C C . SER A 1 189 ? -12.156 33.906 19.125 1 89.69 189 SER A C 1
ATOM 1446 O O . SER A 1 189 ? -11.32 34.562 19.75 1 89.69 189 SER A O 1
ATOM 1448 N N . GLY A 1 190 ? -13.312 33.688 19.609 1 89.69 190 GLY A N 1
ATOM 1449 C CA . GLY A 1 190 ? -13.766 34.375 20.828 1 89.69 190 GLY A CA 1
ATOM 1450 C C . GLY A 1 190 ? -13.172 33.781 22.094 1 89.69 190 GLY A C 1
ATOM 1451 O O . GLY A 1 190 ? -13.227 34.406 23.156 1 89.69 190 GLY A O 1
ATOM 1452 N N . GLU A 1 191 ? -12.477 32.656 21.938 1 93.62 191 GLU A N 1
ATOM 1453 C CA . GLU A 1 191 ? -11.961 31.953 23.109 1 93.62 191 GLU A CA 1
ATOM 1454 C C . GLU A 1 191 ? -10.469 32.188 23.281 1 93.62 191 GLU A C 1
ATOM 1456 O O . GLU A 1 191 ? -9.891 31.844 24.312 1 93.62 191 GLU A O 1
ATOM 1461 N N . LEU A 1 192 ? -9.828 32.875 22.406 1 95.19 192 LEU A N 1
ATOM 1462 C CA . LEU A 1 192 ? -8.383 33.031 22.406 1 95.19 192 LEU A CA 1
ATOM 1463 C C . LEU A 1 192 ? -7.961 34.25 23.234 1 95.19 192 LEU A C 1
ATOM 1465 O O . LEU A 1 192 ? -8.633 35.281 23.219 1 95.19 192 LEU A O 1
ATOM 1469 N N . ASP A 1 193 ? -6.926 34.062 23.984 1 96 193 ASP A N 1
ATOM 1470 C CA . ASP A 1 193 ? -6.324 35.094 24.828 1 96 193 ASP A CA 1
ATOM 1471 C C . ASP A 1 193 ? -4.824 35.219 24.578 1 96 193 ASP A C 1
ATOM 1473 O O . ASP A 1 193 ? -4.059 34.344 25 1 96 193 ASP A O 1
ATOM 1477 N N . VAL A 1 194 ? -4.359 36.344 24 1 96.38 194 VAL A N 1
ATOM 1478 C CA . VAL A 1 194 ? -2.973 36.531 23.594 1 96.38 194 VAL A CA 1
ATOM 1479 C C . VAL A 1 194 ? -2.072 36.594 24.828 1 96.38 194 VAL A C 1
ATOM 1481 O O . VAL A 1 194 ? -0.867 36.344 24.734 1 96.38 194 VAL A O 1
ATOM 1484 N N . GLY A 1 195 ? -2.643 36.781 25.969 1 96.81 195 GLY A N 1
ATOM 1485 C CA . GLY A 1 195 ? -1.865 36.844 27.203 1 96.81 195 GLY A CA 1
ATOM 1486 C C . GLY A 1 195 ? -1.398 35.469 27.656 1 96.81 195 GLY A C 1
ATOM 1487 O O . GLY A 1 195 ? -0.5 35.344 28.484 1 96.81 195 GLY A O 1
ATOM 1488 N N . LYS A 1 196 ? -1.971 34.406 27.172 1 97.19 196 LYS A N 1
ATOM 1489 C CA . LYS A 1 196 ? -1.632 33.031 27.578 1 97.19 196 LYS A CA 1
ATOM 1490 C C . LYS A 1 196 ? -0.645 32.406 26.594 1 97.19 196 LYS A C 1
ATOM 1492 O O . LYS A 1 196 ? -0.934 32.281 25.406 1 97.19 196 LYS A O 1
ATOM 1497 N N . PRO A 1 197 ? 0.462 31.922 27.094 1 97.38 197 PRO A N 1
ATOM 1498 C CA . PRO A 1 197 ? 1.464 31.312 26.219 1 97.38 197 PRO A CA 1
ATOM 1499 C C . PRO A 1 197 ? 0.908 30.141 25.422 1 97.38 197 PRO A C 1
ATOM 1501 O O . PRO A 1 197 ? 1.264 29.953 24.25 1 97.38 197 PRO A O 1
ATOM 1504 N N . SER A 1 198 ? 0.042 29.375 26.031 1 97.75 198 SER A N 1
ATOM 1505 C CA . SER A 1 198 ? -0.546 28.234 25.359 1 97.75 198 SER A CA 1
ATOM 1506 C C . SER A 1 198 ? -1.384 28.672 24.156 1 97.75 198 SER A C 1
ATOM 1508 O O . SER A 1 198 ? -1.375 28 23.125 1 97.75 198 SER A O 1
ATOM 1510 N N . HIS A 1 199 ? -2.068 29.766 24.266 1 98.06 199 HIS A N 1
ATOM 1511 C CA . HIS A 1 199 ? -2.879 30.281 23.172 1 98.06 199 HIS A CA 1
ATOM 1512 C C . HIS A 1 199 ? -2.008 30.859 22.062 1 98.06 199 HIS A C 1
ATOM 1514 O O . HIS A 1 199 ? -2.312 30.719 20.875 1 98.06 199 HIS A O 1
ATOM 1520 N N . ARG A 1 200 ? -0.925 31.516 22.484 1 98.06 200 ARG A N 1
ATOM 1521 C CA . ARG A 1 200 ? 0.016 32.031 21.484 1 98.06 200 ARG A CA 1
ATOM 1522 C C . ARG A 1 200 ? 0.647 30.875 20.703 1 98.06 200 ARG A C 1
ATOM 1524 O O . ARG A 1 200 ? 0.868 31 19.5 1 98.06 200 ARG A O 1
ATOM 1531 N N . THR A 1 201 ? 0.902 29.75 21.406 1 98.5 201 THR A N 1
ATOM 1532 C CA . THR A 1 201 ? 1.416 28.562 20.734 1 98.5 201 THR A CA 1
ATOM 1533 C C . THR A 1 201 ? 0.406 28.031 19.719 1 98.5 201 THR A C 1
ATOM 1535 O O . THR A 1 201 ? 0.767 27.719 18.594 1 98.5 201 THR A O 1
ATOM 1538 N N . LEU A 1 202 ? -0.802 27.953 20.125 1 98.06 202 LEU A N 1
ATOM 1539 C CA . LEU A 1 202 ? -1.867 27.484 19.25 1 98.06 202 LEU A CA 1
ATOM 1540 C C . LEU A 1 202 ? -1.967 28.359 18 1 98.06 202 LEU A C 1
ATOM 1542 O O . LEU A 1 202 ? -2.131 27.859 16.891 1 98.06 202 LEU A O 1
ATOM 1546 N N . TYR A 1 203 ? -1.856 29.656 18.172 1 97.94 203 TYR A N 1
ATOM 1547 C CA . TYR A 1 203 ? -1.882 30.578 17.047 1 97.94 203 TYR A CA 1
ATOM 1548 C C . TYR A 1 203 ? -0.701 30.344 16.109 1 97.94 203 TYR A C 1
ATOM 1550 O O . TYR A 1 203 ? -0.851 30.375 14.883 1 97.94 203 TYR A O 1
ATOM 1558 N N . GLY A 1 204 ? 0.469 30.156 16.703 1 98.19 204 GLY A N 1
ATOM 1559 C CA . GLY A 1 204 ? 1.621 29.828 15.875 1 98.19 204 GLY A CA 1
ATOM 1560 C C . GLY A 1 204 ? 1.429 28.562 15.055 1 98.19 204 GLY A C 1
ATOM 1561 O O . GLY A 1 204 ? 1.854 28.5 13.898 1 98.19 204 GLY A O 1
ATOM 1562 N N . LEU A 1 205 ? 0.805 27.547 15.672 1 98.62 205 LEU A N 1
ATOM 1563 C CA . LEU A 1 205 ? 0.487 26.312 14.945 1 98.62 205 LEU A CA 1
ATOM 1564 C C . LEU A 1 205 ? -0.463 26.609 13.789 1 98.62 205 LEU A C 1
ATOM 1566 O O . LEU A 1 205 ? -0.337 26 12.719 1 98.62 205 LEU A O 1
ATOM 1570 N N . LEU A 1 206 ? -1.388 27.469 14.039 1 98.31 206 LEU A N 1
ATOM 1571 C CA . LEU A 1 206 ? -2.326 27.891 13 1 98.31 206 LEU A CA 1
ATOM 1572 C C . LEU A 1 206 ? -1.59 28.516 11.82 1 98.31 206 LEU A C 1
ATOM 1574 O O . LEU A 1 206 ? -1.862 28.188 10.664 1 98.31 206 LEU A O 1
ATOM 1578 N N . VAL A 1 207 ? -0.671 29.359 12.102 1 98.56 207 VAL A N 1
ATOM 1579 C CA . VAL A 1 207 ? 0.091 30.031 11.055 1 98.56 207 VAL A CA 1
ATOM 1580 C C . VAL A 1 207 ? 0.908 29 10.273 1 98.56 207 VAL A C 1
ATOM 1582 O O . VAL A 1 207 ? 0.891 28.984 9.039 1 98.56 207 VAL A O 1
ATOM 1585 N N . ALA A 1 208 ? 1.584 28.109 11 1 98.69 208 ALA A N 1
ATOM 1586 C CA . ALA A 1 208 ? 2.416 27.094 10.367 1 98.69 208 ALA A CA 1
ATOM 1587 C C . ALA A 1 208 ? 1.583 26.203 9.453 1 98.69 208 ALA A C 1
ATOM 1589 O O . ALA A 1 208 ? 1.983 25.906 8.32 1 98.69 208 ALA A O 1
ATOM 1590 N N . GLN A 1 209 ? 0.448 25.766 9.938 1 98.75 209 GLN A N 1
ATOM 1591 C CA . GLN A 1 209 ? -0.421 24.906 9.148 1 98.75 209 GLN A CA 1
ATOM 1592 C C . GLN A 1 209 ? -0.961 25.641 7.922 1 98.75 209 GLN A C 1
ATOM 1594 O O . GLN A 1 209 ? -1.114 25.047 6.852 1 98.75 209 GLN A O 1
ATOM 1599 N N . SER A 1 210 ? -1.272 26.938 8.07 1 98.75 210 SER A N 1
ATOM 1600 C CA . SER A 1 210 ? -1.71 27.734 6.938 1 98.75 210 SER A CA 1
ATOM 1601 C C . SER A 1 210 ? -0.635 27.812 5.859 1 98.75 210 SER A C 1
ATOM 1603 O O . SER A 1 210 ? -0.938 27.734 4.668 1 98.75 210 SER A O 1
ATOM 1605 N N . ILE A 1 211 ? 0.583 27.922 6.305 1 98.62 211 ILE A N 1
ATOM 1606 C CA . ILE A 1 211 ? 1.69 27.953 5.352 1 98.62 211 ILE A CA 1
ATOM 1607 C C . ILE A 1 211 ? 1.739 26.656 4.57 1 98.62 211 ILE A C 1
ATOM 1609 O O . ILE A 1 211 ? 1.91 26.656 3.348 1 98.62 211 ILE A O 1
ATOM 1613 N N . LEU A 1 212 ? 1.579 25.562 5.25 1 98.56 212 LEU A N 1
ATOM 1614 C CA . LEU A 1 212 ? 1.604 24.266 4.59 1 98.56 212 LEU A CA 1
ATOM 1615 C C . LEU A 1 212 ? 0.485 24.156 3.557 1 98.56 212 LEU A C 1
ATOM 1617 O O . LEU A 1 212 ? 0.724 23.766 2.416 1 98.56 212 LEU A O 1
ATOM 1621 N N . PHE A 1 213 ? -0.728 24.516 3.912 1 98.56 213 PHE A N 1
ATOM 1622 C CA . PHE A 1 213 ? -1.856 24.453 2.992 1 98.56 213 PHE A CA 1
ATOM 1623 C C . PHE A 1 213 ? -1.664 25.406 1.822 1 98.56 213 PHE A C 1
ATOM 1625 O O . PHE A 1 213 ? -1.862 25.031 0.665 1 98.56 213 PHE A O 1
ATOM 1632 N N . LEU A 1 214 ? -1.26 26.594 2.109 1 98.25 214 LEU A N 1
ATOM 1633 C CA . LEU A 1 214 ? -1.146 27.609 1.077 1 98.25 214 LEU A CA 1
ATOM 1634 C C . LEU A 1 214 ? -0.006 27.297 0.116 1 98.25 214 LEU A C 1
ATOM 1636 O O . LEU A 1 214 ? -0.088 27.594 -1.075 1 98.25 214 LEU A O 1
ATOM 1640 N N . SER A 1 215 ? 1.093 26.719 0.604 1 97.94 215 SER A N 1
ATOM 1641 C CA . SER A 1 215 ? 2.176 26.312 -0.285 1 97.94 215 SER A CA 1
ATOM 1642 C C . SER A 1 215 ? 1.692 25.297 -1.315 1 97.94 215 SER A C 1
ATOM 1644 O O . SER A 1 215 ? 2.012 25.406 -2.5 1 97.94 215 SER A O 1
ATOM 1646 N N . ALA A 1 216 ? 0.939 24.375 -0.829 1 97.62 216 ALA A N 1
ATOM 1647 C CA . ALA A 1 216 ? 0.402 23.375 -1.739 1 97.62 216 ALA A CA 1
ATOM 1648 C C . ALA A 1 216 ? -0.599 23.984 -2.711 1 97.62 216 ALA A C 1
ATOM 1650 O O . ALA A 1 216 ? -0.578 23.688 -3.908 1 97.62 216 ALA A O 1
ATOM 1651 N N . MET A 1 217 ? -1.444 24.844 -2.242 1 96.25 217 MET A N 1
ATOM 1652 C CA . MET A 1 217 ? -2.434 25.531 -3.074 1 96.25 217 MET A CA 1
ATOM 1653 C C . MET A 1 217 ? -1.756 26.375 -4.148 1 96.25 217 MET A C 1
ATOM 1655 O O . MET A 1 217 ? -2.154 26.328 -5.316 1 96.25 217 MET A O 1
ATOM 1659 N N . THR A 1 218 ? -0.8 27.062 -3.725 1 95.44 218 THR A N 1
ATOM 1660 C CA . THR A 1 218 ? -0.096 27.953 -4.641 1 95.44 218 THR A CA 1
ATOM 1661 C C . THR A 1 218 ? 0.607 27.156 -5.738 1 95.44 218 THR A C 1
ATOM 1663 O O . THR A 1 218 ? 0.558 27.531 -6.91 1 95.44 218 THR A O 1
ATOM 1666 N N . ARG A 1 219 ? 1.243 26.141 -5.379 1 94.06 219 ARG A N 1
ATOM 1667 C CA . ARG A 1 219 ? 1.905 25.281 -6.355 1 94.06 219 ARG A CA 1
ATOM 1668 C C . ARG A 1 219 ? 0.91 24.766 -7.383 1 94.06 219 ARG A C 1
ATOM 1670 O O . ARG A 1 219 ? 1.154 24.844 -8.586 1 94.06 219 ARG A O 1
ATOM 1677 N N . ASP A 1 220 ? -0.148 24.219 -6.887 1 91.94 220 ASP A N 1
ATOM 1678 C CA . ASP A 1 220 ? -1.148 23.625 -7.766 1 91.94 220 ASP A CA 1
ATOM 1679 C C . ASP A 1 220 ? -1.806 24.688 -8.648 1 91.94 220 ASP A C 1
ATOM 1681 O O . ASP A 1 220 ? -2.09 24.438 -9.82 1 91.94 220 ASP A O 1
ATOM 1685 N N . PHE A 1 221 ? -2.037 25.766 -8.062 1 91.12 221 PHE A N 1
ATOM 1686 C CA . PHE A 1 221 ? -2.666 26.859 -8.805 1 91.12 221 PHE A CA 1
ATOM 1687 C C . PHE A 1 221 ? -1.719 27.422 -9.859 1 91.12 221 PHE A C 1
ATOM 1689 O O . PHE A 1 221 ? -2.146 27.781 -10.953 1 91.12 221 PHE A O 1
ATOM 1696 N N . HIS A 1 222 ? -0.47 27.516 -9.555 1 90.31 222 HIS A N 1
ATOM 1697 C CA . HIS A 1 222 ? 0.558 27.984 -10.477 1 90.31 222 HIS A CA 1
ATOM 1698 C C . HIS A 1 222 ? 0.637 27.094 -11.719 1 90.31 222 HIS A C 1
ATOM 1700 O O . HIS A 1 222 ? 0.899 27.594 -12.812 1 90.31 222 HIS A O 1
ATOM 1706 N N . ALA A 1 223 ? 0.399 25.906 -11.562 1 85.94 223 ALA A N 1
ATOM 1707 C CA . ALA A 1 223 ? 0.497 24.953 -12.656 1 85.94 223 ALA A CA 1
ATOM 1708 C C . ALA A 1 223 ? -0.652 25.125 -13.648 1 85.94 223 ALA A C 1
ATOM 1710 O O . ALA A 1 223 ? -0.542 24.734 -14.812 1 85.94 223 ALA A O 1
ATOM 1711 N N . VAL A 1 224 ? -1.718 25.75 -13.258 1 82.25 224 VAL A N 1
ATOM 1712 C CA . VAL A 1 224 ? -2.906 25.719 -14.102 1 82.25 224 VAL A CA 1
ATOM 1713 C C . VAL A 1 224 ? -3.254 27.141 -14.547 1 82.25 224 VAL A C 1
ATOM 1715 O O . VAL A 1 224 ? -4.016 27.328 -15.5 1 82.25 224 VAL A O 1
ATOM 1718 N N . PHE A 1 225 ? -2.734 28.109 -13.781 1 80.81 225 PHE A N 1
ATOM 1719 C CA . PHE A 1 225 ? -3.209 29.469 -14.078 1 80.81 225 PHE A CA 1
ATOM 1720 C C . PHE A 1 225 ? -2.041 30.406 -14.32 1 80.81 225 PHE A C 1
ATOM 1722 O O . PHE A 1 225 ? -1.019 30.328 -13.633 1 80.81 225 PHE A O 1
ATOM 1729 N N . ASP A 1 226 ? -2.227 31.203 -15.312 1 76.81 226 ASP A N 1
ATOM 1730 C CA . ASP A 1 226 ? -1.254 32.25 -15.664 1 76.81 226 ASP A CA 1
ATOM 1731 C C . ASP A 1 226 ? -1.435 33.469 -14.797 1 76.81 226 ASP A C 1
ATOM 1733 O O . ASP A 1 226 ? -2.465 34.156 -14.875 1 76.81 226 ASP A O 1
ATOM 1737 N N . PRO A 1 227 ? -0.454 33.812 -14.055 1 68.38 227 PRO A N 1
ATOM 1738 C CA . PRO A 1 227 ? -0.562 34.969 -13.148 1 68.38 227 PRO A CA 1
ATOM 1739 C C . PRO A 1 227 ? -0.666 36.281 -13.883 1 68.38 227 PRO A C 1
ATOM 1741 O O . PRO A 1 227 ? -1.096 37.281 -13.305 1 68.38 227 PRO A O 1
ATOM 1744 N N . ALA A 1 228 ? -0.366 36.281 -15.117 1 74 228 ALA A N 1
ATOM 1745 C CA . ALA A 1 228 ? -0.387 37.5 -15.906 1 74 228 ALA A CA 1
ATOM 1746 C C . ALA A 1 228 ? -1.809 37.875 -16.328 1 74 228 ALA A C 1
ATOM 1748 O O . ALA A 1 228 ? -2.043 38.938 -16.906 1 74 228 ALA A O 1
ATOM 1749 N N . THR A 1 229 ? -2.65 37.188 -15.867 1 80.12 229 THR A N 1
ATOM 1750 C CA . THR A 1 229 ? -4.039 37.438 -16.219 1 80.12 229 THR A CA 1
ATOM 1751 C C . THR A 1 229 ? -4.578 38.625 -15.438 1 80.12 229 THR A C 1
ATOM 1753 O O . THR A 1 229 ? -3.973 39.062 -14.453 1 80.12 229 THR A O 1
ATOM 1756 N N . SER A 1 230 ? -5.652 39.188 -15.891 1 86.44 230 SER A N 1
ATOM 1757 C CA . SER A 1 230 ? -6.285 40.312 -15.188 1 86.44 230 SER A CA 1
ATOM 1758 C C . SER A 1 230 ? -6.707 39.906 -13.781 1 86.44 230 SER A C 1
ATOM 1760 O O . SER A 1 230 ? -6.879 38.719 -13.492 1 86.44 230 SER A O 1
ATOM 1762 N N . ARG A 1 231 ? -6.789 40.875 -12.984 1 86.44 231 ARG A N 1
ATOM 1763 C CA . ARG A 1 231 ? -7.16 40.656 -11.586 1 86.44 231 ARG A CA 1
ATOM 1764 C C . ARG A 1 231 ? -8.516 39.938 -11.492 1 86.44 231 ARG A C 1
ATOM 1766 O O . ARG A 1 231 ? -8.695 39.031 -10.68 1 86.44 231 ARG A O 1
ATOM 1773 N N . ASP A 1 232 ? -9.383 40.438 -12.312 1 88.38 232 ASP A N 1
ATOM 1774 C CA . ASP A 1 232 ? -10.727 39.875 -12.266 1 88.38 232 ASP A CA 1
ATOM 1775 C C . ASP A 1 232 ? -10.719 38.406 -12.633 1 88.38 232 ASP A C 1
ATOM 1777 O O . ASP A 1 232 ? -11.367 37.594 -11.969 1 88.38 232 ASP A O 1
ATOM 1781 N N . ARG A 1 233 ? -10.07 38.125 -13.664 1 86.5 233 ARG A N 1
ATOM 1782 C CA . ARG A 1 233 ? -9.984 36.719 -14.109 1 86.5 233 ARG A CA 1
ATOM 1783 C C . ARG A 1 233 ? -9.258 35.875 -13.078 1 86.5 233 ARG A C 1
ATOM 1785 O O . ARG A 1 233 ? -9.617 34.719 -12.867 1 86.5 233 ARG A O 1
ATOM 1792 N N . PHE A 1 234 ? -8.32 36.5 -12.461 1 90.31 234 PHE A N 1
ATOM 1793 C CA . PHE A 1 234 ? -7.566 35.812 -11.414 1 90.31 234 PHE A CA 1
ATOM 1794 C C . PHE A 1 234 ? -8.477 35.438 -10.242 1 90.31 234 PHE A C 1
ATOM 1796 O O . PHE A 1 234 ? -8.445 34.312 -9.758 1 90.31 234 PHE A O 1
ATOM 1803 N N . GLU A 1 235 ? -9.219 36.375 -9.867 1 91 235 GLU A N 1
ATOM 1804 C CA . GLU A 1 235 ? -10.102 36.188 -8.719 1 91 235 GLU A CA 1
ATOM 1805 C C . GLU A 1 235 ? -11.125 35.094 -8.992 1 91 235 GLU A C 1
ATOM 1807 O O . GLU A 1 235 ? -11.43 34.281 -8.109 1 91 235 GLU A O 1
ATOM 1812 N N . ILE A 1 236 ? -11.625 35.094 -10.172 1 88.06 236 ILE A N 1
ATOM 1813 C CA . ILE A 1 236 ? -12.609 34.062 -10.547 1 88.06 236 ILE A CA 1
ATOM 1814 C C . ILE A 1 236 ? -11.953 32.688 -10.547 1 88.06 236 ILE A C 1
ATOM 1816 O O . ILE A 1 236 ? -12.523 31.734 -10.023 1 88.06 236 ILE A O 1
ATOM 1820 N N . ALA A 1 237 ? -10.789 32.656 -11.094 1 90.12 237 ALA A N 1
ATOM 1821 C CA . ALA A 1 237 ? -10.062 31.391 -11.164 1 90.12 237 ALA A CA 1
ATOM 1822 C C . ALA A 1 237 ? -9.727 30.875 -9.773 1 90.12 237 ALA A C 1
ATOM 1824 O O . ALA A 1 237 ? -9.859 29.688 -9.5 1 90.12 237 ALA A O 1
ATOM 1825 N N . LEU A 1 238 ? -9.273 31.75 -8.922 1 91.69 238 LEU A N 1
ATOM 1826 C CA . LEU A 1 238 ? -8.914 31.359 -7.562 1 91.69 238 LEU A CA 1
ATOM 1827 C C . LEU A 1 238 ? -10.141 30.875 -6.797 1 91.69 238 LEU A C 1
ATOM 1829 O O . LEU A 1 238 ? -10.062 29.891 -6.059 1 91.69 238 LEU A O 1
ATOM 1833 N N . ARG A 1 239 ? -11.219 31.562 -6.973 1 91.31 239 ARG A N 1
ATOM 1834 C CA . ARG A 1 239 ? -12.461 31.172 -6.316 1 91.31 239 ARG A CA 1
ATOM 1835 C C . ARG A 1 239 ? -12.891 29.766 -6.734 1 91.31 239 ARG A C 1
ATOM 1837 O O . ARG A 1 239 ? -13.211 28.938 -5.887 1 91.31 239 ARG A O 1
ATOM 1844 N N . ASN A 1 240 ? -12.867 29.578 -8.016 1 88.38 240 ASN A N 1
ATOM 1845 C CA . ASN A 1 240 ? -13.211 28.25 -8.516 1 88.38 240 ASN A CA 1
ATOM 1846 C C . ASN A 1 240 ? -12.258 27.188 -7.984 1 88.38 240 ASN A C 1
ATOM 1848 O O . ASN A 1 240 ? -12.68 26.078 -7.625 1 88.38 240 ASN A O 1
ATOM 1852 N N . PHE A 1 241 ? -11.047 27.547 -7.902 1 89.81 241 PHE A N 1
ATOM 1853 C CA . PHE A 1 241 ? -10.023 26.625 -7.453 1 89.81 241 PHE A CA 1
ATOM 1854 C C . PHE A 1 241 ? -10.227 26.25 -5.992 1 89.81 241 PHE A C 1
ATOM 1856 O O . PHE A 1 241 ? -10.203 25.078 -5.637 1 89.81 241 PHE A O 1
ATOM 1863 N N . VAL A 1 242 ? -10.445 27.203 -5.168 1 92.62 242 VAL A N 1
ATOM 1864 C CA . VAL A 1 242 ? -10.547 27 -3.725 1 92.62 242 VAL A CA 1
ATOM 1865 C C . VAL A 1 242 ? -11.766 26.141 -3.41 1 92.62 242 VAL A C 1
ATOM 1867 O O . VAL A 1 242 ? -11.75 25.344 -2.459 1 92.62 242 VAL A O 1
ATOM 1870 N N . TRP A 1 243 ? -12.773 26.203 -4.25 1 90.12 243 TRP A N 1
ATOM 1871 C CA . TRP A 1 243 ? -14.016 25.484 -3.945 1 90.12 243 TRP A CA 1
ATOM 1872 C C . TRP A 1 243 ? -14.133 24.234 -4.793 1 90.12 243 TRP A C 1
ATOM 1874 O O . TRP A 1 243 ? -15.211 23.625 -4.867 1 90.12 243 TRP A O 1
ATOM 1884 N N . GLY A 1 244 ? -13.148 23.844 -5.434 1 85.31 244 GLY A N 1
ATOM 1885 C CA . GLY A 1 244 ? -13.094 22.547 -6.113 1 85.31 244 GLY A CA 1
ATOM 1886 C C . GLY A 1 244 ? -13.688 22.594 -7.512 1 85.31 244 GLY A C 1
ATOM 1887 O O . GLY A 1 244 ? -14.211 21.594 -7.996 1 85.31 244 GLY A O 1
ATOM 1888 N N . GLY A 1 245 ? -13.766 23.75 -8.086 1 85.69 245 GLY A N 1
ATOM 1889 C CA . GLY A 1 245 ? -14.266 23.891 -9.445 1 85.69 245 GLY A CA 1
ATOM 1890 C C . GLY A 1 245 ? -15.469 24.797 -9.547 1 85.69 245 GLY A C 1
ATOM 1891 O O . GLY A 1 245 ? -16.031 25.219 -8.531 1 85.69 245 GLY A O 1
ATOM 1892 N N . ARG A 1 246 ? -15.797 25.031 -10.766 1 82.44 246 ARG A N 1
ATOM 1893 C CA . ARG A 1 246 ? -16.906 25.938 -11.047 1 82.44 246 ARG A CA 1
ATOM 1894 C C . ARG A 1 246 ? -18.219 25.391 -10.5 1 82.44 246 ARG A C 1
ATOM 1896 O O . ARG A 1 246 ? -18.969 26.125 -9.836 1 82.44 246 ARG A O 1
ATOM 1903 N N . ASP A 1 247 ? -18.391 24.156 -10.68 1 79.25 247 ASP A N 1
ATOM 1904 C CA . ASP A 1 247 ? -19.641 23.547 -10.227 1 79.25 247 ASP A CA 1
ATOM 1905 C C . ASP A 1 247 ? -19.719 23.562 -8.703 1 79.25 247 ASP A C 1
ATOM 1907 O O . ASP A 1 247 ? -20.797 23.812 -8.141 1 79.25 247 ASP A O 1
ATOM 1911 N N . GLY A 1 248 ? -18.625 23.266 -8.133 1 77.25 248 GLY A N 1
ATOM 1912 C CA . GLY A 1 248 ? -18.594 23.312 -6.68 1 77.25 248 GLY A CA 1
ATOM 1913 C C . GLY A 1 248 ? -18.875 24.672 -6.105 1 77.25 248 GLY A C 1
ATOM 1914 O O . GLY A 1 248 ? -19.625 24.812 -5.133 1 77.25 248 GLY A O 1
ATOM 1915 N N . TYR A 1 249 ? -18.453 25.641 -6.719 1 82.06 249 TYR A N 1
ATOM 1916 C CA . TYR A 1 249 ? -18.672 27.016 -6.258 1 82.06 249 TYR A CA 1
ATOM 1917 C C . TYR A 1 249 ? -20.125 27.438 -6.5 1 82.06 249 TYR A C 1
ATOM 1919 O O . TYR A 1 249 ? -20.75 28.031 -5.617 1 82.06 249 TYR A O 1
ATOM 1927 N N . GLU A 1 250 ? -20.594 27.141 -7.668 1 80.75 250 GLU A N 1
ATOM 1928 C CA . GLU A 1 250 ? -21.953 27.562 -8.023 1 80.75 250 GLU A CA 1
ATOM 1929 C C . GLU A 1 250 ? -22.984 26.953 -7.07 1 80.75 250 GLU A C 1
ATOM 1931 O O . GLU A 1 250 ? -23.938 27.625 -6.68 1 80.75 250 GLU A O 1
ATOM 1936 N N . LEU A 1 251 ? -22.781 25.812 -6.719 1 79.44 251 LEU A N 1
ATOM 1937 C CA . LEU A 1 251 ? -23.672 25.156 -5.77 1 79.44 251 LEU A CA 1
ATOM 1938 C C . LEU A 1 251 ? -23.656 25.875 -4.422 1 79.44 251 LEU A C 1
ATOM 1940 O O . LEU A 1 251 ? -24.703 26.125 -3.838 1 79.44 251 LEU A O 1
ATOM 1944 N N . ARG A 1 252 ? -22.516 26.156 -3.963 1 82.56 252 ARG A N 1
ATOM 1945 C CA . ARG A 1 252 ? -22.406 26.828 -2.674 1 82.56 252 ARG A CA 1
ATOM 1946 C C . ARG A 1 252 ? -22.969 28.234 -2.738 1 82.56 252 ARG A C 1
ATOM 1948 O O . ARG A 1 252 ? -23.609 28.703 -1.791 1 82.56 252 ARG A O 1
ATOM 1955 N N . GLN A 1 253 ? -22.766 28.859 -3.854 1 83.38 253 GLN A N 1
ATOM 1956 C CA . GLN A 1 253 ? -23.297 30.203 -4.066 1 83.38 253 GLN A CA 1
ATOM 1957 C C . GLN A 1 253 ? -24.828 30.188 -4.062 1 83.38 253 GLN A C 1
ATOM 1959 O O . GLN A 1 253 ? -25.469 31.031 -3.428 1 83.38 253 GLN A O 1
ATOM 1964 N N . ARG A 1 254 ? -25.391 29.203 -4.746 1 77.94 254 ARG A N 1
ATOM 1965 C CA . ARG A 1 254 ? -26.844 29.062 -4.781 1 77.94 254 ARG A CA 1
ATOM 1966 C C . ARG A 1 254 ? -27.406 28.797 -3.387 1 77.94 254 ARG A C 1
ATOM 1968 O O . ARG A 1 254 ? -28.438 29.359 -3.008 1 77.94 254 ARG A O 1
ATOM 1975 N N . LEU A 1 255 ? -26.703 27.984 -2.643 1 78.81 255 LEU A N 1
ATOM 1976 C CA . LEU A 1 255 ? -27.125 27.656 -1.284 1 78.81 255 LEU A CA 1
ATOM 1977 C C . LEU A 1 255 ? -27.031 28.875 -0.382 1 78.81 255 LEU A C 1
ATOM 1979 O O . LEU A 1 255 ? -27.922 29.125 0.437 1 78.81 255 LEU A O 1
ATOM 1983 N N . HIS A 1 256 ? -25.984 29.578 -0.543 1 81.75 256 HIS A N 1
ATOM 1984 C CA . HIS A 1 256 ? -25.766 30.797 0.234 1 81.75 256 HIS A CA 1
ATOM 1985 C C . HIS A 1 256 ? -26.875 31.812 -0.025 1 81.75 256 HIS A C 1
ATOM 1987 O O . HIS A 1 256 ? -27.438 32.375 0.917 1 81.75 256 HIS A O 1
ATOM 1993 N N . LEU A 1 257 ? -27.25 31.953 -1.223 1 82.81 257 LEU A N 1
ATOM 1994 C CA . LEU A 1 257 ? -28.312 32.906 -1.592 1 8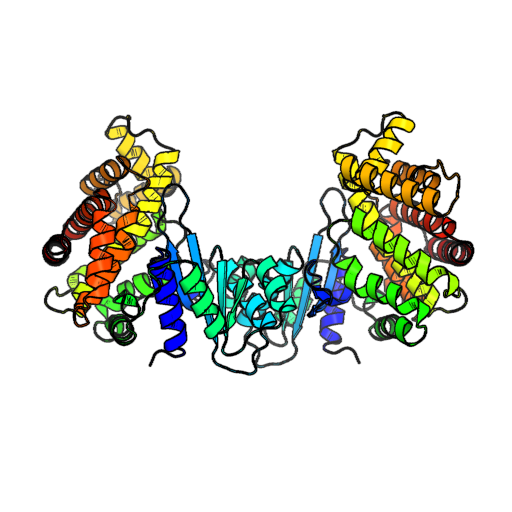2.81 257 LEU A CA 1
ATOM 1995 C C . LEU A 1 257 ? -29.672 32.406 -1.104 1 82.81 257 LEU A C 1
ATOM 1997 O O . LEU A 1 257 ? -30.484 33.188 -0.635 1 82.81 257 LEU A O 1
ATOM 2001 N N . ALA A 1 258 ? -29.844 31.172 -1.197 1 81.94 258 ALA A N 1
ATOM 2002 C CA . ALA A 1 258 ? -31.109 30.578 -0.745 1 81.94 258 ALA A CA 1
ATOM 2003 C C . ALA A 1 258 ? -31.281 30.766 0.76 1 81.94 258 ALA A C 1
ATOM 2005 O O . ALA A 1 258 ? -32.375 31.062 1.229 1 81.94 258 ALA A O 1
ATOM 2006 N N . LEU A 1 259 ? -30.281 30.547 1.464 1 79.81 259 LEU A N 1
ATOM 2007 C CA . LEU A 1 259 ? -30.328 30.703 2.914 1 79.81 259 LEU A CA 1
ATOM 2008 C C . LEU A 1 259 ? -30.531 32.156 3.293 1 79.81 259 LEU A C 1
ATOM 2010 O O . LEU A 1 259 ? -31.266 32.469 4.238 1 79.81 259 LEU A O 1
ATOM 2014 N N . ALA A 1 260 ? -29.891 33.031 2.605 1 81.56 260 ALA A N 1
ATOM 2015 C CA . ALA A 1 260 ? -30.062 34.469 2.836 1 81.56 260 ALA A CA 1
ATOM 2016 C C . ALA A 1 260 ? -31.5 34.875 2.578 1 81.56 260 ALA A C 1
ATOM 2018 O O . ALA A 1 260 ? -32.094 35.656 3.352 1 81.56 260 ALA A O 1
ATOM 2019 N N . ASN A 1 261 ? -32.031 34.375 1.472 1 80.94 261 ASN A N 1
ATOM 2020 C CA . ASN A 1 261 ? -33.406 34.688 1.133 1 80.94 261 ASN A CA 1
ATOM 2021 C C . ASN A 1 261 ? -34.375 34.125 2.184 1 80.94 261 ASN A C 1
ATOM 2023 O O . ASN A 1 261 ? -35.344 34.781 2.523 1 80.94 261 ASN A O 1
ATOM 2027 N N . ALA A 1 262 ? -34 33.094 2.682 1 83.69 262 ALA A N 1
ATOM 2028 C CA . ALA A 1 262 ? -34.844 32.469 3.697 1 83.69 262 ALA A CA 1
ATOM 2029 C C . ALA A 1 262 ? -34.844 33.25 5 1 83.69 262 ALA A C 1
ATOM 2031 O O . ALA A 1 262 ? -35.812 33.281 5.746 1 83.69 262 ALA A O 1
ATOM 2032 N N . ARG A 1 263 ? -33.688 33.906 5.289 1 85.94 263 ARG A N 1
ATOM 2033 C CA . ARG A 1 263 ? -33.562 34.719 6.492 1 85.94 263 ARG A CA 1
ATOM 2034 C C . ARG A 1 263 ? -34.094 36.125 6.254 1 85.94 263 ARG A C 1
ATOM 2036 O O . ARG A 1 263 ? -34.062 36.969 7.168 1 85.94 263 ARG A O 1
ATOM 2043 N N . GLY A 1 264 ? -34.469 36.406 5.016 1 78.56 264 GLY A N 1
ATOM 2044 C CA . GLY A 1 264 ? -34.969 37.719 4.691 1 78.56 264 GLY A CA 1
ATOM 2045 C C . GLY A 1 264 ? -33.906 38.719 4.426 1 78.56 264 GLY A C 1
ATOM 2046 O O . GLY A 1 264 ? -34.125 39.938 4.551 1 78.56 264 GLY A O 1
ATOM 2047 N N . GLU A 1 265 ? -32.688 38.281 4.266 1 75.31 265 GLU A N 1
ATOM 2048 C CA . GLU A 1 265 ? -31.578 39.156 3.994 1 75.31 265 GLU A CA 1
ATOM 2049 C C . GLU A 1 265 ? -31.391 39.375 2.494 1 75.31 265 GLU A C 1
ATOM 2051 O O . GLU A 1 265 ? -31.594 38.438 1.705 1 75.31 265 GLU A O 1
ATOM 2056 N N . ASP A 1 266 ? -31.359 40.594 2.066 1 69 266 ASP A N 1
ATOM 2057 C CA . ASP A 1 266 ? -31.047 40.875 0.669 1 69 266 ASP A CA 1
ATOM 2058 C C . ASP A 1 266 ? -29.547 40.812 0.415 1 69 266 ASP A C 1
ATOM 2060 O O . ASP A 1 266 ? -28.906 41.812 0.101 1 69 266 ASP A O 1
ATOM 2064 N N . ASP A 1 267 ? -29.047 39.719 0.685 1 66.56 267 ASP A N 1
ATOM 2065 C CA . ASP A 1 267 ? -27.625 39.5 0.491 1 66.56 267 ASP A CA 1
ATOM 2066 C C . ASP A 1 267 ? -27.312 39.062 -0.946 1 66.56 267 ASP A C 1
ATOM 2068 O O . ASP A 1 267 ? -27.797 38.031 -1.41 1 66.56 267 ASP A O 1
ATOM 2072 N N . GLN A 1 268 ? -26.797 40 -1.71 1 67.31 268 GLN A N 1
ATOM 2073 C CA . GLN A 1 268 ? -26.453 39.719 -3.1 1 67.31 268 GLN A CA 1
ATOM 2074 C C . GLN A 1 268 ? -24.953 39.469 -3.248 1 67.31 268 GLN A C 1
ATOM 2076 O O . GLN A 1 268 ? -24.438 39.438 -4.363 1 67.31 268 GLN A O 1
ATOM 2081 N N . GLY A 1 269 ? -24.438 39.188 -2.143 1 74.62 269 GLY A N 1
ATOM 2082 C CA . GLY A 1 269 ? -22.984 39.094 -2.211 1 74.62 269 GLY A CA 1
ATOM 2083 C C . GLY A 1 269 ? -22.484 37.719 -2.629 1 74.62 269 GLY A C 1
ATOM 2084 O O . GLY A 1 269 ? -23.281 36.781 -2.717 1 74.62 269 GLY A O 1
ATOM 2085 N N . GLN A 1 270 ? -21.25 37.625 -3.119 1 79.94 270 GLN A N 1
ATOM 2086 C CA . GLN A 1 270 ? -20.609 36.406 -3.561 1 79.94 270 GLN A CA 1
ATOM 2087 C C . GLN A 1 270 ? -20.156 35.562 -2.369 1 79.94 270 GLN A C 1
ATOM 2089 O O . GLN A 1 270 ? -19.688 36.094 -1.362 1 79.94 270 GLN A O 1
ATOM 2094 N N . PHE A 1 271 ? -20.516 34.312 -2.418 1 84 271 PHE A N 1
ATOM 2095 C CA . PHE A 1 271 ? -20 33.344 -1.438 1 84 271 PHE A CA 1
ATOM 2096 C C . PHE A 1 271 ? -18.484 33.25 -1.516 1 84 271 PHE A C 1
ATOM 2098 O O . PHE A 1 271 ? -17.938 33 -2.582 1 84 271 PHE A O 1
ATOM 2105 N N . GLN A 1 272 ? -17.875 33.688 -0.466 1 85.62 272 GLN A N 1
ATOM 2106 C CA . GLN A 1 272 ? -16.422 33.75 -0.49 1 85.62 272 GLN A CA 1
ATOM 2107 C C . GLN A 1 272 ? -15.844 33.469 0.893 1 85.62 272 GLN A C 1
ATOM 2109 O O . GLN A 1 272 ? -16.562 33.469 1.893 1 85.62 272 GLN A O 1
ATOM 2114 N N . LEU A 1 273 ? -14.531 33.125 0.909 1 90.5 273 LEU A N 1
ATOM 2115 C CA . LEU A 1 273 ? -13.805 32.969 2.166 1 90.5 273 LEU A CA 1
ATOM 2116 C C . LEU A 1 273 ? -13.656 34.312 2.879 1 90.5 273 LEU A C 1
ATOM 2118 O O . LEU A 1 273 ? -13.773 35.375 2.252 1 90.5 273 LEU A O 1
ATOM 2122 N N . PRO A 1 274 ? -13.547 34.219 4.16 1 91.5 274 PRO A N 1
ATOM 2123 C CA . PRO A 1 274 ? -13.445 35.469 4.91 1 91.5 274 PRO A CA 1
ATOM 2124 C C . PRO A 1 274 ? -12.305 36.344 4.414 1 91.5 274 PRO A C 1
ATOM 2126 O O . PRO A 1 274 ? -11.227 35.844 4.094 1 91.5 274 PRO A O 1
ATOM 2129 N N . ASN A 1 275 ? -12.633 37.688 4.293 1 94.38 275 ASN A N 1
ATOM 2130 C CA . ASN A 1 275 ? -11.664 38.688 3.83 1 94.38 275 ASN A CA 1
ATOM 2131 C C . ASN A 1 275 ? -11.047 38.281 2.496 1 94.38 275 ASN A C 1
ATOM 2133 O O . ASN A 1 275 ? -9.82 38.25 2.361 1 94.38 275 ASN A O 1
ATOM 2137 N N . TRP A 1 276 ? -11.883 38.062 1.582 1 94.12 276 TRP A N 1
ATOM 2138 C CA . TRP A 1 276 ? -11.539 37.5 0.281 1 94.12 276 TRP A CA 1
ATOM 2139 C C . TRP A 1 276 ? -10.516 38.375 -0.435 1 94.12 276 TRP A C 1
ATOM 2141 O O . TRP A 1 276 ? -9.547 37.844 -1.005 1 94.12 276 TRP A O 1
ATOM 2151 N N . ASP A 1 277 ? -10.68 39.656 -0.4 1 94.44 277 ASP A N 1
ATOM 2152 C CA . ASP A 1 277 ? -9.773 40.562 -1.099 1 94.44 277 ASP A CA 1
ATOM 2153 C C . ASP A 1 277 ? -8.344 40.438 -0.583 1 94.44 277 ASP A C 1
ATOM 2155 O O . ASP A 1 277 ? -7.395 40.438 -1.365 1 94.44 277 ASP A O 1
ATOM 2159 N N . LYS A 1 278 ? -8.234 40.281 0.675 1 96.56 278 LYS A N 1
ATOM 2160 C CA . LYS A 1 278 ? -6.91 40.125 1.271 1 96.56 278 LYS A CA 1
ATOM 2161 C C . LYS A 1 278 ? -6.324 38.75 0.923 1 96.56 278 LYS A C 1
ATOM 2163 O O . LYS A 1 278 ? -5.113 38.594 0.755 1 96.56 278 LYS A O 1
ATOM 2168 N N . LEU A 1 279 ? -7.195 37.75 0.867 1 96.62 279 LEU A N 1
ATOM 2169 C CA . LEU A 1 279 ? -6.73 36.438 0.466 1 96.62 279 LEU A CA 1
ATOM 2170 C C . LEU A 1 279 ? -6.23 36.438 -0.973 1 96.62 279 LEU A C 1
ATOM 2172 O O . LEU A 1 279 ? -5.207 35.812 -1.284 1 96.62 279 LEU A O 1
ATOM 2176 N N . VAL A 1 280 ? -6.953 37.125 -1.842 1 94.44 280 VAL A N 1
ATOM 2177 C CA . VAL A 1 280 ? -6.559 37.25 -3.24 1 94.44 280 VAL A CA 1
ATOM 2178 C C . VAL A 1 280 ? -5.18 37.906 -3.334 1 94.44 280 VAL A C 1
ATOM 2180 O O . VAL A 1 280 ? -4.309 37.406 -4.066 1 94.44 280 VAL A O 1
ATOM 2183 N N . GLU A 1 281 ? -5.047 38.969 -2.551 1 95 281 GLU A N 1
ATOM 2184 C CA . GLU A 1 281 ? -3.76 39.656 -2.525 1 95 281 GLU A CA 1
ATOM 2185 C C . GLU A 1 281 ? -2.656 38.719 -2 1 95 281 GLU A C 1
ATOM 2187 O O . GLU A 1 281 ? -1.54 38.719 -2.523 1 95 281 GLU A O 1
ATOM 2192 N N . LEU A 1 282 ? -2.943 38.031 -1.018 1 96.94 282 LEU A N 1
ATOM 2193 C CA . LEU A 1 282 ? -1.984 37.094 -0.427 1 96.94 282 LEU A CA 1
ATOM 2194 C C . LEU A 1 282 ? -1.537 36.062 -1.447 1 96.94 282 LEU A C 1
ATOM 2196 O O . LEU A 1 282 ? -0.338 35.844 -1.649 1 96.94 282 LEU A O 1
ATOM 2200 N N . VAL A 1 283 ? -2.502 35.375 -2.104 1 95.38 283 VAL A N 1
ATOM 2201 C CA . VAL A 1 283 ? -2.184 34.312 -3.037 1 95.38 283 VAL A CA 1
ATOM 2202 C C . VAL A 1 283 ? -1.403 34.875 -4.223 1 95.38 283 VAL A C 1
ATOM 2204 O O . VAL A 1 283 ? -0.462 34.219 -4.711 1 95.38 283 VAL A O 1
ATOM 2207 N N . ARG A 1 284 ? -1.749 36.031 -4.68 1 93.06 284 ARG A N 1
ATOM 2208 C CA . ARG A 1 284 ? -0.992 36.656 -5.746 1 93.06 284 ARG A CA 1
ATOM 2209 C C . ARG A 1 284 ? 0.455 36.906 -5.328 1 93.06 284 ARG A C 1
ATOM 2211 O O . ARG A 1 284 ? 1.379 36.688 -6.117 1 93.06 284 ARG A O 1
ATOM 2218 N N . GLY A 1 285 ? 0.574 37.375 -4.094 1 93.56 285 GLY A N 1
ATOM 2219 C CA . GLY A 1 285 ? 1.916 37.562 -3.568 1 93.56 285 GLY A CA 1
ATOM 2220 C C . GLY A 1 285 ? 2.721 36.281 -3.492 1 93.56 285 GLY A C 1
ATOM 2221 O O . GLY A 1 285 ? 3.902 36.281 -3.84 1 93.56 285 GLY A O 1
ATOM 2222 N N . LEU A 1 286 ? 2.119 35.219 -3.094 1 95.62 286 LEU A N 1
ATOM 2223 C CA . LEU A 1 286 ? 2.793 33.938 -2.973 1 95.62 286 LEU A CA 1
ATOM 2224 C C . LEU A 1 286 ? 3.217 33.406 -4.34 1 95.62 286 LEU A C 1
ATOM 2226 O O . LEU A 1 286 ? 4.219 32.719 -4.457 1 95.62 286 LEU A O 1
ATOM 2230 N N . LEU A 1 287 ? 2.49 33.781 -5.398 1 93.31 287 LEU A N 1
ATOM 2231 C CA . LEU A 1 287 ? 2.754 33.281 -6.75 1 93.31 287 LEU A CA 1
ATOM 2232 C C . LEU A 1 287 ? 4.004 33.938 -7.332 1 93.31 287 LEU A C 1
ATOM 2234 O O . LEU A 1 287 ? 4.527 33.5 -8.352 1 93.31 287 LEU A O 1
ATOM 2238 N N . ASP A 1 288 ? 4.5 35 -6.645 1 91.44 288 ASP A N 1
ATOM 2239 C CA . ASP A 1 288 ? 5.762 35.594 -7.066 1 91.44 288 ASP A CA 1
ATOM 2240 C C . ASP A 1 288 ? 6.914 34.625 -6.949 1 91.44 288 ASP A C 1
ATOM 2242 O O . ASP A 1 288 ? 7.867 34.656 -7.727 1 91.44 288 ASP A O 1
ATOM 2246 N N . ALA A 1 289 ? 6.859 33.781 -5.957 1 93.19 289 ALA A N 1
ATOM 2247 C CA . ALA A 1 289 ? 7.781 32.688 -5.754 1 93.19 289 ALA A CA 1
ATOM 2248 C C . ALA A 1 289 ? 7.051 31.453 -5.211 1 93.19 289 ALA A C 1
ATOM 2250 O O . ALA A 1 289 ? 7.273 31.047 -4.066 1 93.19 289 ALA A O 1
ATOM 2251 N N . PRO A 1 290 ? 6.277 30.844 -6.082 1 92.31 290 PRO A N 1
ATOM 2252 C CA . PRO A 1 290 ? 5.336 29.812 -5.629 1 92.31 290 PRO A CA 1
ATOM 2253 C C . PRO A 1 290 ? 6.027 28.625 -4.961 1 92.31 290 PRO A C 1
ATOM 2255 O O . PRO A 1 290 ? 5.477 28.031 -4.031 1 92.31 290 PRO A O 1
ATOM 2258 N N . PHE A 1 291 ? 7.289 28.344 -5.332 1 93.5 291 PHE A N 1
ATOM 2259 C CA . PHE A 1 291 ? 7.957 27.156 -4.836 1 93.5 291 PHE A CA 1
ATOM 2260 C C . PHE A 1 291 ? 8.648 27.438 -3.506 1 93.5 291 PHE A C 1
ATOM 2262 O O . PHE A 1 291 ? 9.156 26.516 -2.863 1 93.5 291 PHE A O 1
ATOM 2269 N N . LEU A 1 292 ? 8.523 28.688 -3.002 1 94.94 292 LEU A N 1
ATOM 2270 C CA . LEU A 1 292 ? 9.125 29.062 -1.729 1 94.94 292 LEU A CA 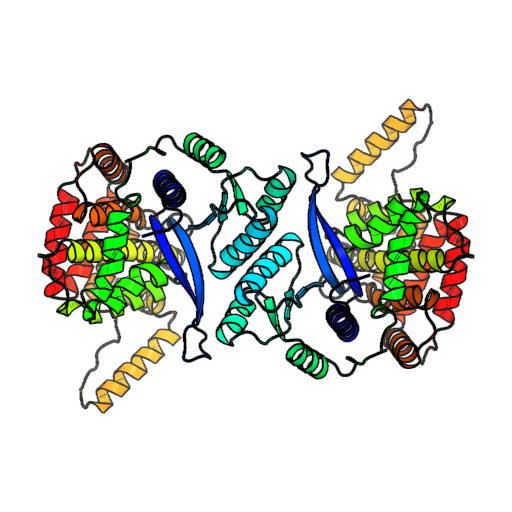1
ATOM 2271 C C . LEU A 1 292 ? 8.055 29.391 -0.698 1 94.94 292 LEU A C 1
ATOM 2273 O O . LEU A 1 292 ? 8.367 29.75 0.438 1 94.94 292 LEU A O 1
ATOM 2277 N N . ALA A 1 293 ? 6.801 29.219 -1.061 1 95.62 293 ALA A N 1
ATOM 2278 C CA . ALA A 1 293 ? 5.676 29.625 -0.218 1 95.62 293 ALA A CA 1
ATOM 2279 C C . ALA A 1 293 ? 5.664 28.844 1.092 1 95.62 293 ALA A C 1
ATOM 2281 O O . ALA A 1 293 ? 5.176 29.344 2.111 1 95.62 293 ALA A O 1
ATOM 2282 N N . GLY A 1 294 ? 6.297 27.656 1.082 1 97.25 294 GLY A N 1
ATOM 2283 C CA . GLY A 1 294 ? 6.246 26.797 2.252 1 97.25 294 GLY A CA 1
ATOM 2284 C C . GLY A 1 294 ? 7.512 26.859 3.09 1 97.25 294 GLY A C 1
ATOM 2285 O O . GLY A 1 294 ? 7.602 26.203 4.129 1 97.25 294 GLY A O 1
ATOM 2286 N N . SER A 1 295 ? 8.477 27.641 2.795 1 95.31 295 SER A N 1
ATOM 2287 C CA . SER A 1 295 ? 9.828 27.594 3.346 1 95.31 295 SER A CA 1
ATOM 2288 C C . SER A 1 295 ? 9.844 28 4.812 1 95.31 295 SER A C 1
ATOM 2290 O O . SER A 1 295 ? 10.75 27.625 5.559 1 95.31 295 SER A O 1
ATOM 2292 N N . GLY A 1 296 ? 8.867 28.703 5.285 1 96.25 296 GLY A N 1
ATOM 2293 C CA . GLY A 1 296 ? 8.891 29.188 6.652 1 96.25 296 GLY A CA 1
ATOM 2294 C C . GLY A 1 296 ? 8.094 28.328 7.609 1 96.25 296 GLY A C 1
ATOM 2295 O O . GLY A 1 296 ? 8.078 28.578 8.82 1 96.25 296 GLY A O 1
ATOM 2296 N N . ALA A 1 297 ? 7.496 27.203 7.156 1 98 297 ALA A N 1
ATOM 2297 C CA . ALA A 1 297 ? 6.543 26.438 7.949 1 98 297 ALA A CA 1
ATOM 2298 C C . ALA A 1 297 ? 7.207 25.844 9.188 1 98 297 ALA A C 1
ATOM 2300 O O . ALA A 1 297 ? 6.688 25.969 10.305 1 98 297 ALA A O 1
ATOM 2301 N N . LEU A 1 298 ? 8.344 25.25 9.008 1 97.94 298 LEU A N 1
ATOM 2302 C CA . LEU A 1 298 ? 9.047 24.594 10.102 1 97.94 298 LEU A CA 1
ATOM 2303 C C . LEU A 1 298 ? 9.516 25.609 11.141 1 97.94 298 LEU A C 1
ATOM 2305 O O . LEU A 1 298 ? 9.297 25.438 12.336 1 97.94 298 LEU A O 1
ATOM 2309 N N . ALA A 1 299 ? 10.117 26.688 10.695 1 97.38 299 ALA A N 1
ATOM 2310 C CA . ALA A 1 299 ? 10.609 27.719 11.594 1 97.38 299 ALA A CA 1
ATOM 2311 C C . ALA A 1 299 ? 9.469 28.344 12.383 1 97.38 299 ALA A C 1
ATOM 2313 O O . ALA A 1 299 ? 9.594 28.594 13.578 1 97.38 299 ALA A O 1
ATOM 2314 N N . VAL A 1 300 ? 8.398 28.594 11.727 1 98.06 300 VAL A N 1
ATOM 2315 C CA . VAL A 1 300 ? 7.234 29.203 12.359 1 98.06 300 VAL A CA 1
ATOM 2316 C C . VAL A 1 300 ? 6.691 28.281 13.453 1 98.06 300 VAL A C 1
ATOM 2318 O O . VAL A 1 300 ? 6.352 28.734 14.547 1 98.06 300 VAL A O 1
ATOM 2321 N N . LYS A 1 301 ? 6.629 27.016 13.172 1 98.56 301 LYS A N 1
ATOM 2322 C CA . LYS A 1 301 ? 6.16 26.078 14.188 1 98.56 301 LYS A CA 1
ATOM 2323 C C . LYS A 1 301 ? 7.113 26.031 15.375 1 98.56 301 LYS A C 1
ATOM 2325 O O . LYS A 1 301 ? 6.68 25.969 16.531 1 98.56 301 LYS A O 1
ATOM 2330 N N . ASP A 1 302 ? 8.367 26.031 15.109 1 98.06 302 ASP A N 1
ATOM 2331 C CA . ASP A 1 302 ? 9.359 26.078 16.172 1 98.06 302 ASP A CA 1
ATOM 2332 C C . ASP A 1 302 ? 9.164 27.297 17.078 1 98.06 302 ASP A C 1
ATOM 2334 O O . ASP A 1 302 ? 9.188 27.172 18.297 1 98.06 302 ASP A O 1
ATOM 2338 N N . LEU A 1 303 ? 8.938 28.375 16.438 1 98.06 303 LEU A N 1
ATOM 2339 C CA . LEU A 1 303 ? 8.734 29.609 17.188 1 98.06 303 LEU A CA 1
ATOM 2340 C C . LEU A 1 303 ? 7.473 29.531 18.031 1 98.06 303 LEU A C 1
ATOM 2342 O O . LEU A 1 303 ? 7.414 30.094 19.125 1 98.06 303 LEU A O 1
ATOM 2346 N N . ALA A 1 304 ? 6.477 28.859 17.531 1 98.25 304 ALA A N 1
ATOM 2347 C CA . ALA A 1 304 ? 5.27 28.641 18.328 1 98.25 304 ALA A CA 1
ATOM 2348 C C . ALA A 1 304 ? 5.59 27.891 19.609 1 98.25 304 ALA A C 1
ATOM 2350 O O . ALA A 1 304 ? 5.148 28.281 20.703 1 98.25 304 ALA A O 1
ATOM 2351 N N . PHE A 1 305 ? 6.387 26.859 19.5 1 98.31 305 PHE A N 1
ATOM 2352 C CA . PHE A 1 305 ? 6.719 26.031 20.656 1 98.31 305 PHE A CA 1
ATOM 2353 C C . PHE A 1 305 ? 7.648 26.766 21.609 1 98.31 305 PHE A C 1
ATOM 2355 O O . PHE A 1 305 ? 7.641 26.531 22.812 1 98.31 305 PHE A O 1
ATOM 2362 N N . ARG A 1 306 ? 8.391 27.703 21.109 1 97.31 306 ARG A N 1
ATOM 2363 C CA . ARG A 1 306 ? 9.289 28.516 21.922 1 97.31 306 ARG A CA 1
ATOM 2364 C C . ARG A 1 306 ? 8.523 29.266 23.016 1 97.31 306 ARG A C 1
ATOM 2366 O O . ARG A 1 306 ? 9.078 29.578 24.062 1 97.31 306 ARG A O 1
ATOM 2373 N N . GLU A 1 307 ? 7.219 29.5 22.766 1 96.81 307 GLU A N 1
ATOM 2374 C CA . GLU A 1 307 ? 6.371 30.203 23.734 1 96.81 307 GLU A CA 1
ATOM 2375 C C . GLU A 1 307 ? 6.25 29.406 25.031 1 96.81 307 GLU A C 1
ATOM 2377 O O . GLU A 1 307 ? 5.898 29.969 26.078 1 96.81 307 GLU A O 1
ATOM 2382 N N . LEU A 1 308 ? 6.543 28.125 25.031 1 97.38 308 LEU A N 1
ATOM 2383 C CA . LEU A 1 308 ? 6.203 27.25 26.141 1 97.38 308 LEU A CA 1
ATOM 2384 C C . LEU A 1 308 ? 7.457 26.797 26.891 1 97.38 308 LEU A C 1
ATOM 2386 O O . LEU A 1 308 ? 7.371 26.25 27.984 1 97.38 308 LEU A O 1
ATOM 2390 N N . VAL A 1 309 ? 8.617 26.984 26.281 1 96.69 309 VAL A N 1
ATOM 2391 C CA . VAL A 1 309 ? 9.836 26.438 26.859 1 96.69 309 VAL A CA 1
ATOM 2392 C C . VAL A 1 309 ? 10.945 27.484 26.844 1 96.69 309 VAL A C 1
ATOM 2394 O O . VAL A 1 309 ? 10.859 28.469 26.109 1 96.69 309 VAL A O 1
ATOM 2397 N N . PRO A 1 310 ? 12.016 27.281 27.672 1 94.94 310 PRO A N 1
ATOM 2398 C CA . PRO A 1 310 ? 13.141 28.219 27.641 1 94.94 310 PRO A CA 1
ATOM 2399 C C . PRO A 1 310 ? 13.898 28.203 26.312 1 94.94 310 PRO A C 1
ATOM 2401 O O . PRO A 1 310 ? 13.984 27.156 25.672 1 94.94 310 PRO A O 1
ATOM 2404 N N . GLN A 1 311 ? 14.383 29.297 25.969 1 95.19 311 GLN A N 1
ATOM 2405 C CA . GLN A 1 311 ? 15.109 29.438 24.719 1 95.19 311 GLN A CA 1
ATOM 2406 C C . GLN A 1 311 ? 16.375 28.578 24.719 1 95.19 311 GLN A C 1
ATOM 2408 O O . GLN A 1 311 ? 17.078 28.516 25.734 1 95.19 311 GLN A O 1
ATOM 2413 N N . ARG A 1 312 ? 16.656 27.953 23.656 1 95.31 312 ARG A N 1
ATOM 2414 C CA . ARG A 1 312 ? 17.844 27.141 23.438 1 95.31 312 ARG A CA 1
ATOM 2415 C C . ARG A 1 312 ? 18.703 27.703 22.312 1 95.31 312 ARG A C 1
ATOM 2417 O O . ARG A 1 312 ? 18.203 27.969 21.219 1 95.31 312 ARG A O 1
ATOM 2424 N N . GLU A 1 313 ? 19.922 27.812 22.562 1 94.81 313 GLU A N 1
ATOM 2425 C CA . GLU A 1 313 ? 20.844 28.469 21.641 1 94.81 313 GLU A CA 1
ATOM 2426 C C . GLU A 1 313 ? 20.844 27.766 20.281 1 94.81 313 GLU A C 1
ATOM 2428 O O . GLU A 1 313 ? 20.719 28.422 19.234 1 94.81 313 GLU A O 1
ATOM 2433 N N . LEU A 1 314 ? 20.984 26.484 20.25 1 95.31 314 LEU A N 1
ATOM 2434 C CA . LEU A 1 314 ? 21.078 25.734 19 1 95.31 314 LEU A CA 1
ATOM 2435 C C . LEU A 1 314 ? 19.797 25.875 18.188 1 95.31 314 LEU A C 1
ATOM 2437 O O . LEU A 1 314 ? 19.844 25.969 16.953 1 95.31 314 LEU A O 1
ATOM 2441 N N . ALA A 1 315 ? 18.672 25.812 18.797 1 96.56 315 ALA A N 1
ATOM 2442 C CA . ALA A 1 315 ? 17.391 25.984 18.109 1 96.56 315 ALA A CA 1
ATOM 2443 C C . ALA A 1 315 ? 17.266 27.375 17.5 1 96.56 315 ALA A C 1
ATOM 2445 O O . ALA A 1 315 ? 16.828 27.516 16.359 1 96.56 315 ALA A O 1
ATOM 2446 N N . GLU A 1 316 ? 17.703 28.391 18.25 1 96.44 316 GLU A N 1
ATOM 2447 C CA . GLU A 1 316 ? 17.656 29.766 17.75 1 96.44 316 GLU A CA 1
ATOM 2448 C C . GLU A 1 316 ? 18.531 29.922 16.516 1 96.44 316 GLU A C 1
ATOM 2450 O O . GLU A 1 316 ? 18.141 30.578 15.547 1 96.44 316 GLU A O 1
ATOM 2455 N N . GLN A 1 317 ? 19.703 29.344 16.594 1 95.56 317 GLN A N 1
ATOM 2456 C CA . GLN A 1 317 ? 20.625 29.438 15.461 1 95.56 317 GLN A CA 1
ATOM 2457 C C . GLN A 1 317 ? 20.031 28.75 14.227 1 95.56 317 GLN A C 1
ATOM 2459 O O . GLN A 1 317 ? 20.141 29.281 13.117 1 95.56 317 GLN A O 1
ATOM 2464 N N . ARG A 1 318 ? 19.469 27.625 14.406 1 95.31 318 ARG A N 1
ATOM 2465 C CA . ARG A 1 318 ? 18.891 26.891 13.281 1 95.31 318 ARG A CA 1
ATOM 2466 C C . ARG A 1 318 ? 17.75 27.688 12.648 1 95.31 318 ARG A C 1
ATOM 2468 O O . ARG A 1 318 ? 17.656 27.797 11.43 1 95.31 318 ARG A O 1
ATOM 2475 N N . ILE A 1 319 ? 16.844 28.219 13.461 1 96.31 319 ILE A N 1
ATOM 2476 C CA . ILE A 1 319 ? 15.711 29 12.992 1 96.31 319 ILE A CA 1
ATOM 2477 C C . ILE A 1 319 ? 16.203 30.219 12.211 1 96.31 319 ILE A C 1
ATOM 2479 O O . ILE A 1 319 ? 15.711 30.516 11.117 1 96.31 319 ILE A O 1
ATOM 2483 N N . ALA A 1 320 ? 17.219 30.844 12.75 1 95.56 320 ALA A N 1
ATOM 2484 C CA . ALA A 1 320 ? 17.797 32 12.086 1 95.56 320 ALA A CA 1
ATOM 2485 C C . ALA A 1 320 ? 18.391 31.609 10.727 1 95.56 320 ALA A C 1
ATOM 2487 O O . ALA A 1 320 ? 18.219 32.344 9.742 1 95.56 320 ALA A O 1
ATOM 2488 N N . SER A 1 321 ? 19.062 30.562 10.719 1 93.44 321 SER A N 1
ATOM 2489 C CA . SER A 1 321 ? 19.672 30.078 9.477 1 93.44 321 SER A CA 1
ATOM 2490 C C . SER A 1 321 ? 18.609 29.766 8.43 1 93.44 321 SER A C 1
ATOM 2492 O O . SER A 1 321 ? 18.812 30 7.242 1 93.44 321 SER A O 1
ATOM 2494 N N . GLU A 1 322 ? 17.469 29.219 8.844 1 92.75 322 GLU A N 1
ATOM 2495 C CA . GLU A 1 322 ? 16.375 28.875 7.934 1 92.75 322 GLU A CA 1
ATOM 2496 C C . GLU A 1 322 ? 15.781 30.141 7.301 1 92.75 322 GLU A C 1
ATOM 2498 O O . GLU A 1 322 ? 15.531 30.172 6.094 1 92.75 322 GLU A O 1
ATOM 2503 N N . PHE A 1 323 ? 15.578 31.141 8.055 1 93.69 323 PHE A N 1
ATOM 2504 C CA . PHE A 1 323 ? 15.023 32.375 7.535 1 93.69 323 PHE A CA 1
ATOM 2505 C C . PHE A 1 323 ? 16.031 33.125 6.668 1 93.69 323 PHE A C 1
ATOM 2507 O O . PHE A 1 323 ? 15.672 33.812 5.719 1 93.69 323 PHE A O 1
ATOM 2514 N N . ALA A 1 324 ? 17.344 32.906 6.922 1 91.69 324 ALA A N 1
ATOM 2515 C CA . ALA A 1 324 ? 18.406 33.562 6.16 1 91.69 324 ALA A CA 1
ATOM 2516 C C . ALA A 1 324 ? 18.625 32.875 4.812 1 91.69 324 ALA A C 1
ATOM 2518 O O . ALA A 1 324 ? 19.062 33.5 3.852 1 91.69 324 ALA A O 1
ATOM 2519 N N . ALA A 1 325 ? 18.375 31.656 4.797 1 87.5 325 ALA A N 1
ATOM 2520 C CA . ALA A 1 325 ? 18.609 30.875 3.582 1 87.5 325 ALA A CA 1
ATOM 2521 C C . ALA A 1 325 ? 17.719 31.359 2.439 1 87.5 325 ALA A C 1
ATOM 2523 O O . ALA A 1 325 ? 18.094 31.266 1.27 1 87.5 325 ALA A O 1
ATOM 2524 N N . ASN A 1 326 ? 16.562 31.859 2.859 1 83.62 326 ASN A N 1
ATOM 2525 C CA . ASN A 1 326 ? 15.602 32.344 1.872 1 83.62 326 ASN A CA 1
ATOM 2526 C C . ASN A 1 326 ? 14.828 33.562 2.387 1 83.62 326 ASN A C 1
ATOM 2528 O O . ASN A 1 326 ? 14.047 33.438 3.332 1 83.62 326 ASN A O 1
ATOM 2532 N N . ASN A 1 327 ? 14.961 34.656 1.692 1 83.31 327 ASN A N 1
ATOM 2533 C CA . ASN A 1 327 ? 14.32 35.906 2.148 1 83.31 327 ASN A CA 1
ATOM 2534 C C . ASN A 1 327 ? 12.805 35.812 2.029 1 83.31 327 ASN A C 1
ATOM 2536 O O . ASN A 1 327 ? 12.086 36.562 2.703 1 83.31 327 ASN A O 1
ATOM 2540 N N . ARG A 1 328 ? 12.367 34.906 1.265 1 91.56 328 ARG A N 1
ATOM 2541 C CA . ARG A 1 328 ? 10.938 34.812 1.03 1 91.56 328 ARG A CA 1
ATOM 2542 C C . ARG A 1 328 ? 10.234 34.125 2.197 1 91.56 328 ARG A C 1
ATOM 2544 O O . ARG A 1 328 ? 9.047 34.344 2.43 1 91.56 328 ARG A O 1
ATOM 2551 N N . ALA A 1 329 ? 10.992 33.375 2.965 1 94.12 329 ALA A N 1
ATOM 2552 C CA . ALA A 1 329 ? 10.391 32.594 4.051 1 94.12 329 ALA A CA 1
ATOM 2553 C C . ALA A 1 329 ? 9.758 33.531 5.09 1 94.12 329 ALA A C 1
ATOM 2555 O O . ALA A 1 329 ? 8.586 33.344 5.441 1 94.12 329 ALA A O 1
ATOM 2556 N N . ARG A 1 330 ? 10.492 34.469 5.516 1 93.94 330 ARG A N 1
ATOM 2557 C CA . ARG A 1 330 ? 9.992 35.406 6.504 1 93.94 330 ARG A CA 1
ATOM 2558 C C . ARG A 1 330 ? 8.891 36.312 5.918 1 93.94 330 ARG A C 1
ATOM 2560 O O . ARG A 1 330 ? 7.867 36.531 6.566 1 93.94 330 ARG A O 1
ATOM 2567 N N . GLN A 1 331 ? 9.148 36.75 4.719 1 94.94 331 GLN A N 1
ATOM 2568 C CA . GLN A 1 331 ? 8.188 37.594 4.043 1 94.94 331 GLN A CA 1
ATOM 2569 C C . GLN A 1 331 ? 6.824 36.906 3.922 1 94.94 331 GLN A C 1
ATOM 2571 O O . GLN A 1 331 ? 5.797 37.5 4.277 1 94.94 331 GLN A O 1
ATOM 2576 N N . TYR A 1 332 ? 6.812 35.75 3.477 1 97.25 332 TYR A N 1
ATOM 2577 C CA . TYR A 1 332 ? 5.562 35.031 3.266 1 97.25 332 TYR A CA 1
ATOM 2578 C C . TYR A 1 332 ? 4.914 34.656 4.598 1 97.25 332 TYR A C 1
ATOM 2580 O O . TYR A 1 332 ? 3.689 34.719 4.73 1 97.25 332 TYR A O 1
ATOM 2588 N N . ALA A 1 333 ? 5.723 34.281 5.602 1 97.25 333 ALA A N 1
ATOM 2589 C CA . ALA A 1 333 ? 5.176 34 6.93 1 97.25 333 ALA A CA 1
ATOM 2590 C C . ALA A 1 333 ? 4.457 35.219 7.488 1 97.25 333 ALA A C 1
ATOM 2592 O O . ALA A 1 333 ? 3.363 35.125 8.039 1 97.25 333 ALA A O 1
ATOM 2593 N N . MET A 1 334 ? 5.012 36.375 7.238 1 96.88 334 MET A N 1
ATOM 2594 C CA . MET A 1 334 ? 4.426 37.594 7.73 1 96.88 334 MET A CA 1
ATOM 2595 C C . MET A 1 334 ? 3.141 37.938 6.977 1 96.88 334 MET A C 1
ATOM 2597 O O . MET A 1 334 ? 2.168 38.406 7.574 1 96.88 334 MET A O 1
ATOM 2601 N N . GLN A 1 335 ? 3.154 37.719 5.73 1 97.56 335 GLN A N 1
ATOM 2602 C CA . GLN A 1 335 ? 1.964 38 4.934 1 97.56 335 GLN A CA 1
ATOM 2603 C C . GLN A 1 335 ? 0.812 37.062 5.332 1 97.56 335 GLN A C 1
ATOM 2605 O O . GLN A 1 335 ? -0.333 37.5 5.441 1 97.56 335 GLN A O 1
ATOM 2610 N N . ILE A 1 336 ? 1.128 35.844 5.574 1 98.38 336 ILE A N 1
ATOM 2611 C CA . ILE A 1 336 ? 0.109 34.875 5.98 1 98.38 336 ILE A CA 1
ATOM 2612 C C . ILE A 1 336 ? -0.397 35.219 7.379 1 98.38 336 ILE A C 1
ATOM 2614 O O . ILE A 1 336 ? -1.603 35.188 7.637 1 98.38 336 ILE A O 1
ATOM 2618 N N . ASN A 1 337 ? 0.52 35.562 8.227 1 98.19 337 ASN A N 1
ATOM 2619 C CA . ASN A 1 337 ? 0.156 36.031 9.562 1 98.19 337 ASN A CA 1
ATOM 2620 C C . ASN A 1 337 ? -0.773 37.25 9.492 1 98.19 337 ASN A C 1
ATOM 2622 O O . ASN A 1 337 ? -1.758 37.312 10.227 1 98.19 337 ASN A O 1
ATOM 2626 N N . ARG A 1 338 ? -0.494 38.125 8.602 1 97.44 338 ARG A N 1
ATOM 2627 C CA . ARG A 1 338 ? -1.31 39.344 8.438 1 97.44 338 ARG A CA 1
ATOM 2628 C C . ARG A 1 338 ? -2.717 39 7.969 1 97.44 338 ARG A C 1
ATOM 2630 O O . ARG A 1 338 ? -3.697 39.562 8.445 1 97.44 338 ARG A O 1
ATOM 2637 N N . TYR A 1 339 ? -2.812 38.125 7.07 1 98.06 339 TYR A N 1
ATOM 2638 C CA . TYR A 1 339 ? -4.125 37.688 6.613 1 98.06 339 TYR A CA 1
ATOM 2639 C C . TYR A 1 339 ? -4.922 37.062 7.762 1 98.06 339 TYR A C 1
ATOM 2641 O O . TYR A 1 339 ? -6.078 37.438 7.98 1 98.06 339 TYR A O 1
ATOM 2649 N N . LEU A 1 340 ? -4.258 36.188 8.508 1 97.75 340 LEU A N 1
ATOM 2650 C CA . LEU A 1 340 ? -4.953 35.5 9.602 1 97.75 340 LEU A CA 1
ATOM 2651 C C . LEU A 1 340 ? -5.383 36.531 10.664 1 97.75 340 LEU A C 1
ATOM 2653 O O . LEU A 1 340 ? -6.488 36.438 11.203 1 97.75 340 LEU A O 1
ATOM 2657 N N . GLY A 1 341 ? -4.582 37.5 10.883 1 97 341 GLY A N 1
ATOM 2658 C CA . GLY A 1 341 ? -4.914 38.531 11.844 1 97 341 GLY A CA 1
ATOM 2659 C C . GLY A 1 341 ? -6.105 39.375 11.422 1 97 341 GLY A C 1
ATOM 2660 O O . GLY A 1 341 ? -6.805 39.938 12.266 1 97 341 GLY A O 1
ATOM 2661 N N . SER A 1 342 ? -6.312 39.438 10.117 1 96.38 342 SER A N 1
ATOM 2662 C CA . SER A 1 342 ? -7.375 40.312 9.594 1 96.38 342 SER A CA 1
ATOM 2663 C C . SER A 1 342 ? -8.734 39.625 9.734 1 96.38 342 SER A C 1
ATOM 2665 O O . SER A 1 342 ? -9.773 40.281 9.508 1 96.38 342 SER A O 1
ATOM 2667 N N . LEU A 1 343 ? -8.773 38.375 10.141 1 94.69 343 LEU A N 1
ATOM 2668 C CA . LEU A 1 343 ? -10.008 37.594 10.125 1 94.69 343 LEU A CA 1
ATOM 2669 C C . LEU A 1 343 ? -10.914 38 11.289 1 94.69 343 LEU A C 1
ATOM 2671 O O . LEU A 1 343 ? -12.125 37.781 11.242 1 94.69 343 LEU A O 1
ATOM 2675 N N . SER A 1 344 ? -10.328 38.469 12.375 1 90.81 344 SER A N 1
ATOM 2676 C CA . SER A 1 344 ? -11.109 38.938 13.508 1 90.81 344 SER A CA 1
ATOM 2677 C C . SER A 1 344 ? -10.297 39.906 14.367 1 90.81 344 SER A C 1
ATOM 2679 O O . SER A 1 344 ? -9.07 39.969 14.25 1 90.81 344 SER A O 1
ATOM 2681 N N . ARG A 1 345 ? -10.977 40.594 15.18 1 88.81 345 ARG A N 1
ATOM 2682 C CA . ARG A 1 345 ? -10.312 41.531 16.094 1 88.81 345 ARG A CA 1
ATOM 2683 C C . ARG A 1 345 ? -9.445 40.781 17.094 1 88.81 345 ARG A C 1
ATOM 2685 O O . ARG A 1 345 ? -8.367 41.25 17.453 1 88.81 345 ARG A O 1
ATOM 2692 N N . PHE A 1 346 ? -9.867 39.656 17.5 1 88.94 346 PHE A N 1
ATOM 2693 C CA . PHE A 1 346 ? -9.141 38.844 18.484 1 88.94 346 PHE A CA 1
ATOM 2694 C C . PHE A 1 346 ? -7.84 38.312 17.906 1 88.94 346 PHE A C 1
ATOM 2696 O O . PHE A 1 346 ? -6.816 38.281 18.594 1 88.94 346 PHE A O 1
ATOM 2703 N N . LEU A 1 347 ? -7.863 38.062 16.672 1 95 347 LEU A N 1
ATOM 2704 C CA . LEU A 1 347 ? -6.688 37.469 16.031 1 95 347 LEU A CA 1
ATOM 2705 C C . LEU A 1 347 ? -5.656 38.562 15.703 1 95 347 LEU A C 1
ATOM 2707 O O . LEU A 1 347 ? -4.477 38.25 15.523 1 95 347 LEU A O 1
ATOM 2711 N N . ARG A 1 348 ? -6.141 39.781 15.656 1 96 348 ARG A N 1
ATOM 2712 C CA . ARG A 1 348 ? -5.23 40.875 15.367 1 96 348 ARG A CA 1
ATOM 2713 C C . ARG A 1 348 ? -4.152 41 16.438 1 96 348 ARG A C 1
ATOM 2715 O O . ARG A 1 348 ? -2.98 41.25 16.125 1 96 348 ARG A O 1
ATOM 2722 N N . ASP A 1 349 ? -4.551 40.844 17.672 1 95.94 349 ASP A N 1
ATOM 2723 C CA . ASP A 1 349 ? -3.59 40.906 18.766 1 95.94 349 ASP A CA 1
ATOM 2724 C C . ASP A 1 349 ? -2.539 39.781 18.641 1 95.94 349 ASP A C 1
ATOM 2726 O O . ASP A 1 349 ? -1.358 40.031 18.906 1 95.94 349 ASP A O 1
ATOM 2730 N N . PHE A 1 350 ? -2.984 38.656 18.266 1 97.31 350 PHE A N 1
ATOM 2731 C CA . PHE A 1 350 ? -2.057 37.531 18.062 1 97.31 350 PHE A CA 1
ATOM 2732 C C . PHE A 1 350 ? -1.122 37.812 16.891 1 97.31 350 PHE A C 1
ATOM 2734 O O . PHE A 1 350 ? 0.077 37.531 16.969 1 97.31 350 PHE A O 1
ATOM 2741 N N . SER A 1 351 ? -1.698 38.281 15.82 1 97.88 351 SER A N 1
ATOM 2742 C CA . SER A 1 351 ? -0.905 38.625 14.648 1 97.88 351 SER A CA 1
ATOM 2743 C C . SER A 1 351 ? 0.182 39.625 14.992 1 97.88 351 SER A C 1
ATOM 2745 O O . SER A 1 351 ? 1.328 39.5 14.555 1 97.88 351 SER A O 1
ATOM 2747 N N . ASP A 1 352 ? -0.17 40.594 15.758 1 97.12 352 ASP A N 1
ATOM 2748 C CA . ASP A 1 352 ? 0.797 41.625 16.188 1 97.12 352 ASP A CA 1
ATOM 2749 C C . ASP A 1 352 ? 1.901 41 17.031 1 97.12 352 ASP A C 1
ATOM 2751 O O . ASP A 1 352 ? 3.082 41.281 16.844 1 97.12 352 ASP A O 1
ATOM 2755 N N . HIS A 1 353 ? 1.475 40.219 17.938 1 96.69 353 HIS A N 1
ATOM 2756 C CA . HIS A 1 353 ? 2.451 39.531 18.766 1 96.69 353 HIS A CA 1
ATOM 2757 C C . HIS A 1 353 ? 3.4 38.688 17.922 1 96.69 353 HIS A C 1
ATOM 2759 O O . HIS A 1 353 ? 4.617 38.75 18.109 1 96.69 353 HIS A O 1
ATOM 2765 N N . TYR A 1 354 ? 2.85 37.906 17 1 95.25 354 TYR A N 1
ATOM 2766 C CA . TYR A 1 354 ? 3.664 37 16.219 1 95.25 354 TYR A CA 1
ATOM 2767 C C . TYR A 1 354 ? 4.559 37.75 15.242 1 95.25 354 TYR A C 1
ATOM 2769 O O . TYR A 1 354 ? 5.648 37.281 14.898 1 95.25 354 TYR A O 1
ATOM 2777 N N . ASN A 1 355 ? 4.074 38.906 14.766 1 95.38 355 ASN A N 1
ATOM 2778 C CA . ASN A 1 355 ? 4.945 39.781 13.984 1 95.38 355 ASN A CA 1
ATOM 2779 C C . ASN A 1 355 ? 6.203 40.156 14.766 1 95.38 355 ASN A C 1
ATOM 2781 O O . ASN A 1 355 ? 7.297 40.219 14.195 1 95.38 355 ASN A O 1
ATOM 2785 N N . THR A 1 356 ? 6.016 40.406 15.992 1 95 356 THR A N 1
ATOM 2786 C CA . THR A 1 356 ? 7.152 40.719 16.844 1 95 356 THR A CA 1
ATOM 2787 C C . THR A 1 356 ? 8.07 39.531 17 1 95 356 THR A C 1
ATOM 2789 O O . THR A 1 356 ? 9.297 39.656 16.984 1 95 356 THR A O 1
ATOM 2792 N N . VAL A 1 357 ? 7.504 38.375 17.156 1 95.25 357 VAL A N 1
ATOM 2793 C CA . VAL A 1 357 ? 8.266 37.156 17.297 1 95.25 357 VAL A CA 1
ATOM 2794 C C . VAL A 1 357 ? 9.078 36.906 16.031 1 95.25 357 VAL A C 1
ATOM 2796 O O . VAL A 1 357 ? 10.281 36.625 16.109 1 95.25 357 VAL A O 1
ATOM 2799 N N . LEU A 1 358 ? 8.477 37 14.875 1 93.88 358 LEU A N 1
ATOM 2800 C CA . LEU A 1 358 ? 9.141 36.781 13.586 1 93.88 358 LEU A CA 1
ATOM 2801 C C . LEU A 1 358 ? 10.234 37.844 13.359 1 93.88 358 LEU A C 1
ATOM 2803 O O . LEU A 1 358 ? 11.297 37.5 12.828 1 93.88 358 LEU A O 1
ATOM 2807 N N . GLY A 1 359 ? 9.938 39 13.812 1 90.75 359 GLY A N 1
ATOM 2808 C CA . GLY A 1 359 ? 10.891 40.062 13.648 1 90.75 359 GLY A CA 1
ATOM 2809 C C . GLY A 1 359 ? 12.102 39.938 14.562 1 90.75 359 GLY A C 1
ATOM 2810 O O . GLY A 1 359 ? 13.164 40.5 14.273 1 90.75 359 GLY A O 1
ATOM 2811 N N . SER A 1 360 ? 11.961 39.281 15.641 1 89.88 360 SER A N 1
ATOM 2812 C CA . SER A 1 360 ? 13.023 39.156 16.625 1 89.88 360 SER A CA 1
ATOM 2813 C C . SER A 1 360 ? 14.086 38.156 16.172 1 89.88 360 SER A C 1
ATOM 2815 O O . SER A 1 360 ? 15.18 38.094 16.75 1 89.88 360 SER A O 1
ATOM 2817 N N . VAL A 1 361 ? 13.812 37.344 15.211 1 91 361 VAL A N 1
ATOM 2818 C CA . VAL A 1 361 ? 14.789 36.375 14.711 1 91 361 VAL A CA 1
ATOM 2819 C C . VAL A 1 361 ? 15.828 37.094 13.859 1 91 361 VAL A C 1
ATOM 2821 O O . VAL A 1 361 ? 15.484 37.812 12.914 1 91 361 VAL A O 1
ATOM 2824 N N . PRO A 1 362 ? 17.109 36.969 14.242 1 84.69 362 PRO A N 1
ATOM 2825 C CA . PRO A 1 362 ? 18.141 37.688 13.508 1 84.69 362 PRO A CA 1
ATOM 2826 C C . PRO A 1 362 ? 18.188 37.344 12.031 1 84.69 362 PRO A C 1
ATOM 2828 O O . PRO A 1 362 ? 17.953 36.188 11.672 1 84.69 362 PRO A O 1
ATOM 2831 N N . SER A 1 363 ? 18.266 38.375 11.148 1 73.88 363 SER A N 1
ATOM 2832 C CA . SER A 1 363 ? 18.469 38.188 9.719 1 73.88 363 SER A CA 1
ATOM 2833 C C . SER A 1 363 ? 19.953 38.062 9.375 1 73.88 363 SER A C 1
ATOM 2835 O O . SER A 1 363 ? 20.797 38.656 10.055 1 73.88 363 SER A O 1
ATOM 2837 N N . SER A 1 364 ? 20.688 37.125 8.961 1 55.47 364 SER A N 1
ATOM 2838 C CA . SER A 1 364 ? 22.078 37.344 8.586 1 55.47 364 SER A CA 1
ATOM 2839 C C . SER A 1 364 ? 22.25 38.562 7.699 1 55.47 364 SER A C 1
ATOM 2841 O O . SER A 1 364 ? 21.312 38.938 6.988 1 55.47 364 SER A O 1
ATOM 2843 N N . MET B 1 1 ? -1.16 -30.344 11.266 1 71.06 1 MET B N 1
ATOM 2844 C CA . MET B 1 1 ? -2.498 -29.984 10.805 1 71.06 1 MET B CA 1
ATOM 2845 C C . MET B 1 1 ? -2.568 -28.5 10.445 1 71.06 1 MET B C 1
ATOM 2847 O O . MET B 1 1 ? -1.938 -27.672 11.102 1 71.06 1 MET B O 1
ATOM 2851 N N . ILE B 1 2 ? -3.242 -28.219 9.234 1 77.44 2 ILE B N 1
ATOM 2852 C CA . ILE B 1 2 ? -3.373 -26.844 8.766 1 77.44 2 ILE B CA 1
ATOM 2853 C C . ILE B 1 2 ? -4.273 -26.062 9.719 1 77.44 2 ILE B C 1
ATOM 2855 O O . ILE B 1 2 ? -5.383 -26.5 10.039 1 77.44 2 ILE B O 1
ATOM 2859 N N . LYS B 1 3 ? -3.795 -25.016 10.328 1 78 3 LYS B N 1
ATOM 2860 C CA . LYS B 1 3 ? -4.547 -24.125 11.219 1 78 3 LYS B CA 1
ATOM 2861 C C . LYS B 1 3 ? -5.57 -23.312 10.445 1 78 3 LYS B C 1
ATOM 2863 O O . LYS B 1 3 ? -5.367 -23 9.266 1 78 3 LYS B O 1
ATOM 2868 N N . ASP B 1 4 ? -6.66 -22.891 11.062 1 87.06 4 ASP B N 1
ATOM 2869 C CA . ASP B 1 4 ? -7.703 -22.047 10.5 1 87.06 4 ASP B CA 1
ATOM 2870 C C . ASP B 1 4 ? -8.297 -22.672 9.242 1 87.06 4 ASP B C 1
ATOM 2872 O O . ASP B 1 4 ? -8.531 -21.984 8.25 1 87.06 4 ASP B O 1
ATOM 2876 N N . THR B 1 5 ? -8.508 -23.953 9.398 1 89.38 5 THR B N 1
ATOM 2877 C CA . THR B 1 5 ? -8.875 -24.766 8.242 1 89.38 5 THR B CA 1
ATOM 2878 C C . THR B 1 5 ? -10.242 -24.344 7.703 1 89.38 5 THR B C 1
ATOM 2880 O O . THR B 1 5 ? -10.422 -24.219 6.488 1 89.38 5 THR B O 1
ATOM 2883 N N . ALA B 1 6 ? -11.164 -24.094 8.578 1 91 6 ALA B N 1
ATOM 2884 C CA . ALA B 1 6 ? -12.516 -23.75 8.141 1 91 6 ALA B CA 1
ATOM 2885 C C . ALA B 1 6 ? -12.523 -22.453 7.348 1 91 6 ALA B C 1
ATOM 2887 O O . ALA B 1 6 ? -13.133 -22.375 6.277 1 91 6 ALA B O 1
ATOM 2888 N N . GLN B 1 7 ? -11.836 -21.422 7.836 1 94.12 7 GLN B N 1
ATOM 2889 C CA . GLN B 1 7 ? -11.758 -20.141 7.145 1 94.12 7 GLN B CA 1
ATOM 2890 C C . GLN B 1 7 ? -11.016 -20.266 5.816 1 94.12 7 GLN B C 1
ATOM 2892 O O . GLN B 1 7 ? -11.414 -19.672 4.812 1 94.12 7 GLN B O 1
ATOM 2897 N N . LYS B 1 8 ? -9.992 -21.078 5.812 1 96.44 8 LYS B N 1
ATOM 2898 C CA . LYS B 1 8 ? -9.219 -21.281 4.594 1 96.44 8 LYS B CA 1
ATOM 2899 C C . LYS B 1 8 ? -10.047 -22 3.529 1 96.44 8 LYS B C 1
ATOM 2901 O O . LYS B 1 8 ? -9.945 -21.688 2.342 1 96.44 8 LYS B O 1
ATOM 2906 N N . GLN B 1 9 ? -10.852 -22.906 4 1 95.69 9 GLN B N 1
ATOM 2907 C CA . GLN B 1 9 ? -11.75 -23.594 3.078 1 95.69 9 GLN B CA 1
ATOM 2908 C C . GLN B 1 9 ? -12.734 -22.625 2.436 1 95.69 9 GLN B C 1
ATOM 2910 O O . GLN B 1 9 ? -13.008 -22.703 1.236 1 95.69 9 GLN B O 1
ATOM 2915 N N . LYS B 1 10 ? -13.25 -21.734 3.205 1 96.12 10 LYS B N 1
ATOM 2916 C CA . LYS B 1 10 ? -14.156 -20.719 2.688 1 96.12 10 LYS B CA 1
ATOM 2917 C C . LYS B 1 10 ? -13.453 -19.828 1.67 1 96.12 10 LYS B C 1
ATOM 2919 O O . LYS B 1 10 ? -14.031 -19.484 0.631 1 96.12 10 LYS B O 1
ATOM 2924 N N . ALA B 1 11 ? -12.227 -19.453 1.994 1 97.75 11 ALA B N 1
ATOM 2925 C CA . ALA B 1 11 ? -11.445 -18.609 1.094 1 97.75 11 ALA B CA 1
ATOM 2926 C C . ALA B 1 11 ? -11.188 -19.312 -0.236 1 97.75 11 ALA B C 1
ATOM 2928 O O . ALA B 1 11 ? -11.328 -18.703 -1.302 1 97.75 11 ALA B O 1
ATOM 2929 N N . ILE B 1 12 ? -10.844 -20.562 -0.193 1 98.19 12 ILE B N 1
ATOM 2930 C CA . ILE B 1 12 ? -10.594 -21.344 -1.399 1 98.19 12 ILE B CA 1
ATOM 2931 C C . ILE B 1 12 ? -11.875 -21.438 -2.23 1 98.19 12 ILE B C 1
ATOM 2933 O O . ILE B 1 12 ? -11.844 -21.25 -3.449 1 98.19 12 ILE B O 1
ATOM 2937 N N . ARG B 1 13 ? -12.977 -21.719 -1.591 1 97 13 ARG B N 1
ATOM 2938 C CA . ARG B 1 13 ? -14.258 -21.797 -2.289 1 97 13 ARG B CA 1
ATOM 2939 C C . ARG B 1 13 ? -14.578 -20.484 -2.994 1 97 13 ARG B C 1
ATOM 2941 O O . ARG B 1 13 ? -15.078 -20.484 -4.121 1 97 13 ARG B O 1
ATOM 2948 N N . TYR B 1 14 ? -14.32 -19.406 -2.324 1 97.44 14 TYR B N 1
ATOM 2949 C CA . TYR B 1 14 ? -14.531 -18.094 -2.936 1 97.44 14 TYR B CA 1
ATOM 2950 C C . TYR B 1 14 ? -13.656 -17.922 -4.168 1 97.44 14 TYR B C 1
ATOM 2952 O O . TYR B 1 14 ? -14.125 -17.469 -5.215 1 97.44 14 TYR B O 1
ATOM 2960 N N . CYS B 1 15 ? -12.359 -18.25 -4.035 1 98.19 15 CYS B N 1
ATOM 2961 C CA . CYS B 1 15 ? -11.453 -18.172 -5.172 1 98.19 15 CYS B CA 1
ATOM 2962 C C . CYS B 1 15 ? -12.008 -18.922 -6.371 1 98.19 15 CYS B C 1
ATOM 2964 O O . CYS B 1 15 ? -12.125 -18.375 -7.465 1 98.19 15 CYS B O 1
ATOM 2966 N N . VAL B 1 16 ? -12.391 -20.078 -6.078 1 98 16 VAL B N 1
ATOM 2967 C CA . VAL B 1 16 ? -12.875 -20.938 -7.148 1 98 16 VAL B CA 1
ATOM 2968 C C . VAL B 1 16 ? -14.148 -20.359 -7.754 1 98 16 VAL B C 1
ATOM 2970 O O . VAL B 1 16 ? -14.281 -20.266 -8.977 1 98 16 VAL B O 1
ATOM 2973 N N . ALA B 1 17 ? -15.047 -19.938 -6.895 1 95.94 17 ALA B N 1
ATOM 2974 C CA . ALA B 1 17 ? -16.312 -19.359 -7.355 1 95.94 17 ALA B CA 1
ATOM 2975 C C . ALA B 1 17 ? -16.078 -18.125 -8.219 1 95.94 17 ALA B C 1
ATOM 2977 O O . ALA B 1 17 ? -16.828 -17.859 -9.148 1 95.94 17 ALA B O 1
ATOM 2978 N N . MET B 1 18 ? -15.008 -17.438 -7.918 1 95.12 18 MET B N 1
ATOM 2979 C CA . MET B 1 18 ? -14.734 -16.188 -8.617 1 95.12 18 MET B CA 1
ATOM 2980 C C . MET B 1 18 ? -13.734 -16.406 -9.75 1 95.12 18 MET B C 1
ATOM 2982 O O . MET B 1 18 ? -13.305 -15.453 -10.398 1 95.12 18 MET B O 1
ATOM 2986 N N . GLY B 1 19 ? -13.25 -17.672 -9.977 1 95.31 19 GLY B N 1
ATOM 2987 C CA . GLY B 1 19 ? -12.391 -18.016 -11.102 1 95.31 19 GLY B CA 1
ATOM 2988 C C . GLY B 1 19 ? -10.914 -17.828 -10.805 1 95.31 19 GLY B C 1
ATOM 2989 O O . GLY B 1 19 ? -10.102 -17.734 -11.727 1 95.31 19 GLY B O 1
ATOM 2990 N N . TYR B 1 20 ? -10.562 -17.719 -9.5 1 97.94 20 TYR B N 1
ATOM 2991 C CA . TYR B 1 20 ? -9.164 -17.656 -9.094 1 97.94 20 TYR B CA 1
ATOM 2992 C C . TYR B 1 20 ? -8.594 -19.047 -8.867 1 97.94 20 TYR B C 1
ATOM 2994 O O . TYR B 1 20 ? -9.289 -19.938 -8.375 1 97.94 20 TYR B O 1
ATOM 3002 N N . VAL B 1 21 ? -7.344 -19.203 -9.211 1 98.69 21 VAL B N 1
ATOM 3003 C CA . VAL B 1 21 ? -6.602 -20.406 -8.836 1 98.69 21 VAL B CA 1
ATOM 3004 C C . VAL B 1 21 ? -6.008 -20.234 -7.441 1 98.69 21 VAL B C 1
ATOM 3006 O O . VAL B 1 21 ? -5.098 -19.422 -7.238 1 98.69 21 VAL B O 1
ATOM 3009 N N . PRO B 1 22 ? -6.469 -21.031 -6.504 1 98.62 22 PRO B N 1
ATOM 3010 C CA . PRO B 1 22 ? -6.035 -20.797 -5.125 1 98.62 22 PRO B CA 1
ATOM 3011 C C . PRO B 1 22 ? -4.738 -21.531 -4.785 1 98.62 22 PRO B C 1
ATOM 3013 O O . PRO B 1 22 ? -4.473 -22.609 -5.328 1 98.62 22 PRO B O 1
ATOM 3016 N N . HIS B 1 23 ? -3.924 -20.984 -3.971 1 98.38 23 HIS B N 1
ATOM 3017 C CA . HIS B 1 23 ? -2.73 -21.547 -3.346 1 98.38 23 HIS B CA 1
ATOM 3018 C C . HIS B 1 23 ? -2.781 -21.406 -1.829 1 98.38 23 HIS B C 1
ATOM 3020 O O . HIS B 1 23 ? -3.047 -20.312 -1.316 1 98.38 23 HIS B O 1
ATOM 3026 N N . MET B 1 24 ? -2.57 -22.422 -1.134 1 96.94 24 MET B N 1
ATOM 3027 C CA . MET B 1 24 ? -2.678 -22.422 0.323 1 96.94 24 MET B CA 1
ATOM 3028 C C . MET B 1 24 ? -1.301 -22.297 0.969 1 96.94 24 MET B C 1
ATOM 3030 O O . MET B 1 24 ? -0.317 -22.828 0.444 1 96.94 24 MET B O 1
ATOM 3034 N N . GLU B 1 25 ? -1.203 -21.625 2.102 1 95.69 25 GLU B N 1
ATOM 3035 C CA . GLU B 1 25 ? -0.016 -21.531 2.945 1 95.69 25 GLU B CA 1
ATOM 3036 C C . GLU B 1 25 ? 1.214 -21.141 2.127 1 95.69 25 GLU B C 1
ATOM 3038 O O . GLU B 1 25 ? 2.238 -21.828 2.178 1 95.69 25 GLU B O 1
ATOM 3043 N N . VAL B 1 26 ? 1.124 -20.078 1.405 1 97 26 VAL B N 1
ATOM 3044 C CA . VAL B 1 26 ? 2.213 -19.641 0.543 1 97 26 VAL B CA 1
ATOM 3045 C C . VAL B 1 26 ? 3.244 -18.859 1.367 1 97 26 VAL B C 1
ATOM 3047 O O . VAL B 1 26 ? 2.961 -17.766 1.862 1 97 26 VAL B O 1
ATOM 3050 N N . VAL B 1 27 ? 4.418 -19.422 1.448 1 94.69 27 VAL B N 1
ATOM 3051 C CA . VAL B 1 27 ? 5.473 -18.766 2.213 1 94.69 27 VAL B CA 1
ATOM 3052 C C . VAL B 1 27 ? 6.07 -17.609 1.394 1 94.69 27 VAL B C 1
ATOM 3054 O O . VAL B 1 27 ? 6.488 -17.812 0.251 1 94.69 27 VAL B O 1
ATOM 3057 N N . VAL B 1 28 ? 6.012 -16.453 1.938 1 93.44 28 VAL B N 1
ATOM 3058 C CA . VAL B 1 28 ? 6.613 -15.273 1.312 1 93.44 28 VAL B CA 1
ATOM 3059 C C . VAL B 1 28 ? 8.078 -15.156 1.726 1 93.44 28 VAL B C 1
ATOM 3061 O O . VAL B 1 28 ? 8.383 -15.008 2.91 1 93.44 28 VAL B O 1
ATOM 3064 N N . ARG B 1 29 ? 8.867 -15.211 0.738 1 89.5 29 ARG B N 1
ATOM 3065 C CA . ARG B 1 29 ? 10.305 -15.125 0.985 1 89.5 29 ARG B CA 1
ATOM 3066 C C . ARG B 1 29 ? 10.898 -13.898 0.302 1 89.5 29 ARG B C 1
ATOM 3068 O O . ARG B 1 29 ? 10.414 -13.469 -0.745 1 89.5 29 ARG B O 1
ATOM 3075 N N . HIS B 1 30 ? 11.734 -13.281 0.98 1 82.38 30 HIS B N 1
ATOM 3076 C CA . HIS B 1 30 ? 12.484 -12.188 0.37 1 82.38 30 HIS B CA 1
ATOM 3077 C C . HIS B 1 30 ? 13.891 -12.625 -0.005 1 82.38 30 HIS B C 1
ATOM 3079 O O . HIS B 1 30 ? 14.641 -13.117 0.844 1 82.38 30 HIS B O 1
ATOM 3085 N N . THR B 1 31 ? 14.078 -12.672 -1.36 1 71.62 31 THR B N 1
ATOM 3086 C CA . THR B 1 31 ? 15.406 -13.031 -1.85 1 71.62 31 THR B CA 1
ATOM 3087 C C . THR B 1 31 ? 16.156 -11.797 -2.324 1 71.62 31 THR B C 1
ATOM 3089 O O . THR B 1 31 ? 15.703 -11.078 -3.215 1 71.62 31 THR B O 1
ATOM 3092 N N . ALA B 1 32 ? 16.859 -11.203 -1.364 1 59.28 32 ALA B N 1
ATOM 3093 C CA . ALA B 1 32 ? 17.609 -10.023 -1.78 1 59.28 32 ALA B CA 1
ATOM 3094 C C . ALA B 1 32 ? 18.906 -10.422 -2.498 1 59.28 32 ALA B C 1
ATOM 3096 O O . ALA B 1 32 ? 19.516 -11.438 -2.168 1 59.28 32 ALA B O 1
ATOM 3097 N N . ASP B 1 33 ? 19.094 -9.844 -3.615 1 53.34 33 ASP B N 1
ATOM 3098 C CA . ASP B 1 33 ? 20.328 -10.078 -4.367 1 53.34 33 ASP B CA 1
ATOM 3099 C C . ASP B 1 33 ? 21.562 -9.922 -3.471 1 53.34 33 ASP B C 1
ATOM 3101 O O . ASP B 1 33 ? 22.578 -10.57 -3.695 1 53.34 33 ASP B O 1
ATOM 3105 N N . VAL B 1 34 ? 21.25 -9.203 -2.447 1 54.06 34 VAL B N 1
ATOM 3106 C CA . VAL B 1 34 ? 22.422 -8.828 -1.657 1 54.06 34 VAL B CA 1
ATOM 3107 C C . VAL B 1 34 ? 22.672 -9.883 -0.582 1 54.06 34 VAL B C 1
ATOM 3109 O O . VAL B 1 34 ? 23.812 -10.039 -0.114 1 54.06 34 VAL B O 1
ATOM 3112 N N . SER B 1 35 ? 21.609 -10.492 -0.298 1 55.44 35 SER B N 1
ATOM 3113 C CA . SER B 1 35 ? 21.797 -11.484 0.752 1 55.44 35 SER B CA 1
ATOM 3114 C C . SER B 1 35 ? 21.781 -12.898 0.18 1 55.44 35 SER B C 1
ATOM 3116 O O . SER B 1 35 ? 21.062 -13.18 -0.777 1 55.44 35 SER B O 1
ATOM 3118 N N . GLU B 1 36 ? 22.75 -13.734 0.577 1 58.91 36 GLU B N 1
ATOM 3119 C CA . GLU B 1 36 ? 22.859 -15.109 0.118 1 58.91 36 GLU B CA 1
ATOM 3120 C C . GLU B 1 36 ? 21.703 -15.961 0.629 1 58.91 36 GLU B C 1
ATOM 3122 O O . GLU B 1 36 ? 21.438 -17.047 0.096 1 58.91 36 GLU B O 1
ATOM 3127 N N . THR B 1 37 ? 21.047 -15.406 1.671 1 64.19 37 THR B N 1
ATOM 3128 C CA . THR B 1 37 ? 20.031 -16.266 2.262 1 64.19 37 THR B CA 1
ATOM 3129 C C . THR B 1 37 ? 18.641 -15.641 2.098 1 64.19 37 THR B C 1
ATOM 3131 O O . THR B 1 37 ? 18.484 -14.422 2.207 1 64.19 37 THR B O 1
ATOM 3134 N N . SER B 1 38 ? 17.734 -16.438 1.685 1 75.62 38 SER B N 1
ATOM 3135 C CA . SER B 1 38 ? 16.344 -16.016 1.62 1 75.62 38 SER B CA 1
ATOM 3136 C C . SER B 1 38 ? 15.727 -15.938 3.012 1 75.62 38 SER B C 1
ATOM 3138 O O . SER B 1 38 ? 16.062 -16.719 3.898 1 75.62 38 SER B O 1
ATOM 3140 N N . ALA B 1 39 ? 15.094 -14.82 3.318 1 79.5 39 ALA B N 1
ATOM 3141 C CA . ALA B 1 39 ? 14.414 -14.656 4.602 1 79.5 39 ALA B CA 1
ATOM 3142 C C . ALA B 1 39 ? 12.914 -14.891 4.457 1 79.5 39 ALA B C 1
ATOM 3144 O O . ALA B 1 39 ? 12.273 -14.328 3.564 1 79.5 39 ALA B O 1
ATOM 3145 N N . ASP B 1 40 ? 12.453 -15.836 5.301 1 85.62 40 ASP B N 1
ATOM 3146 C CA . ASP B 1 40 ? 11.008 -16 5.348 1 85.62 40 ASP B CA 1
ATOM 3147 C C . ASP B 1 40 ? 10.336 -14.82 6.039 1 85.62 40 ASP B C 1
ATOM 3149 O O . ASP B 1 40 ? 10.68 -14.477 7.172 1 85.62 40 ASP B O 1
ATOM 3153 N N . ILE B 1 41 ? 9.445 -14.234 5.414 1 86.75 41 ILE B N 1
ATOM 3154 C CA . ILE B 1 41 ? 8.781 -13.039 5.914 1 86.75 41 ILE B CA 1
ATOM 3155 C C . ILE B 1 41 ? 7.484 -13.414 6.617 1 86.75 41 ILE B C 1
ATOM 3157 O O . ILE B 1 41 ? 7.262 -13.031 7.77 1 86.75 41 ILE B O 1
ATOM 3161 N N . SER B 1 42 ? 6.684 -14.117 5.863 1 90.19 42 SER B N 1
ATOM 3162 C CA . SER B 1 42 ? 5.367 -14.516 6.348 1 90.19 42 SER B CA 1
ATOM 3163 C C . SER B 1 42 ? 4.742 -15.578 5.441 1 90.19 42 SER B C 1
ATOM 3165 O O . SER B 1 42 ? 5.348 -15.984 4.449 1 90.19 42 SER B O 1
ATOM 3167 N N . ASP B 1 43 ? 3.703 -16.094 5.922 1 92.5 43 ASP B N 1
ATOM 3168 C CA . ASP B 1 43 ? 2.91 -16.969 5.066 1 92.5 43 ASP B CA 1
ATOM 3169 C C . ASP B 1 43 ? 1.545 -16.359 4.766 1 92.5 43 ASP B C 1
ATOM 3171 O O . ASP B 1 43 ? 1.025 -15.57 5.555 1 92.5 43 ASP B O 1
ATOM 3175 N N . ILE B 1 44 ? 1.098 -16.594 3.607 1 96.81 44 ILE B N 1
ATOM 3176 C CA . ILE B 1 44 ? -0.253 -16.219 3.201 1 96.81 44 ILE B CA 1
ATOM 3177 C C . ILE B 1 44 ? -1.19 -17.406 3.373 1 96.81 44 ILE B C 1
ATOM 3179 O O . ILE B 1 44 ? -0.905 -18.5 2.887 1 96.81 44 ILE B O 1
ATOM 3183 N N . ASP B 1 45 ? -2.248 -17.188 4.059 1 97.44 45 ASP B N 1
ATOM 3184 C CA . ASP B 1 45 ? -3.164 -18.297 4.312 1 97.44 45 ASP B CA 1
ATOM 3185 C C . ASP B 1 45 ? -3.695 -18.875 3.004 1 97.44 45 ASP B C 1
ATOM 3187 O O . ASP B 1 45 ? -3.586 -20.078 2.766 1 97.44 45 ASP B O 1
ATOM 3191 N N . VAL B 1 46 ? -4.273 -18.062 2.186 1 98.5 46 VAL B N 1
ATOM 3192 C CA . VAL B 1 46 ? -4.703 -18.438 0.842 1 98.5 46 VAL B CA 1
ATOM 3193 C C . VAL B 1 46 ? -4.367 -17.312 -0.142 1 98.5 46 VAL B C 1
ATOM 3195 O O . VAL B 1 46 ? -4.578 -16.141 0.151 1 98.5 46 VAL B O 1
ATOM 3198 N N . PHE B 1 47 ? -3.744 -17.656 -1.241 1 98.56 47 PHE B N 1
ATOM 3199 C CA . PHE B 1 47 ? -3.396 -16.75 -2.324 1 98.56 47 PHE B CA 1
ATOM 3200 C C . PHE B 1 47 ? -4.125 -17.125 -3.607 1 98.56 47 PHE B C 1
ATOM 3202 O O . PHE B 1 47 ? -4.062 -18.281 -4.043 1 98.56 47 PHE B O 1
ATOM 3209 N N . GLY B 1 48 ? -4.918 -16.188 -4.18 1 98.69 48 GLY B N 1
ATOM 3210 C CA . GLY B 1 48 ? -5.633 -16.453 -5.422 1 98.69 48 GLY B CA 1
ATOM 3211 C C . GLY B 1 48 ? -5.031 -15.734 -6.613 1 98.69 48 GLY B C 1
ATOM 3212 O O . GLY B 1 48 ? -4.699 -14.547 -6.535 1 98.69 48 GLY B O 1
ATOM 3213 N N . VAL B 1 49 ? -4.875 -16.453 -7.715 1 98.56 49 VAL B N 1
ATOM 3214 C CA . VAL B 1 49 ? -4.387 -15.852 -8.953 1 98.56 49 VAL B CA 1
ATOM 3215 C C . VAL B 1 49 ? -5.395 -16.094 -10.078 1 98.56 49 VAL B C 1
ATOM 3217 O O . VAL B 1 49 ? -5.762 -17.234 -10.352 1 98.56 49 VAL B O 1
ATOM 3220 N N . LYS B 1 50 ? -5.867 -15.055 -10.594 1 97.5 50 LYS B N 1
ATOM 3221 C CA . LYS B 1 50 ? -6.695 -15.164 -11.789 1 97.5 50 LYS B CA 1
ATOM 3222 C C . LYS B 1 50 ? -5.859 -15.023 -13.055 1 97.5 50 LYS B C 1
ATOM 3224 O O . LYS B 1 50 ? -5.098 -14.062 -13.203 1 97.5 50 LYS B O 1
ATOM 3229 N N . ALA B 1 51 ? -6.008 -15.953 -13.938 1 97.31 51 ALA B N 1
ATOM 3230 C CA . ALA B 1 51 ? -5.191 -15.984 -15.148 1 97.31 51 ALA B CA 1
ATOM 3231 C C . ALA B 1 51 ? -5.387 -14.711 -15.969 1 97.31 51 ALA B C 1
ATOM 3233 O O . ALA B 1 51 ? -6.48 -14.148 -15.992 1 97.31 51 ALA B O 1
ATOM 3234 N N . ALA B 1 52 ? -4.348 -14.375 -16.703 1 95.69 52 ALA B N 1
ATOM 3235 C CA . ALA B 1 52 ? -4.406 -13.211 -17.594 1 95.69 52 ALA B CA 1
ATOM 3236 C C . ALA B 1 52 ? -5.316 -13.477 -18.781 1 95.69 52 ALA B C 1
ATOM 3238 O O . ALA B 1 52 ? -5.379 -14.602 -19.281 1 95.69 52 ALA B O 1
ATOM 3239 N N . GLY B 1 53 ? -6.055 -12.5 -19.219 1 94.06 53 GLY B N 1
ATOM 3240 C CA . GLY B 1 53 ? -6.883 -12.445 -20.406 1 94.06 53 GLY B CA 1
ATOM 3241 C C . GLY B 1 53 ? -6.895 -11.078 -21.062 1 94.06 53 GLY B C 1
ATOM 3242 O O . GLY B 1 53 ? -5.84 -10.523 -21.375 1 94.06 53 GLY B O 1
ATOM 3243 N N . GLU B 1 54 ? -8 -10.578 -21.109 1 87 54 GLU B N 1
ATOM 3244 C CA . GLU B 1 54 ? -8.07 -9.195 -21.594 1 87 54 GLU B CA 1
ATOM 3245 C C . GLU B 1 54 ? -7.352 -8.242 -20.641 1 87 54 GLU B C 1
ATOM 3247 O O . GLU B 1 54 ? -6.758 -7.258 -21.078 1 87 54 GLU B O 1
ATOM 3252 N N . PHE B 1 55 ? -7.43 -8.688 -19.422 1 89.31 55 PHE B N 1
ATOM 3253 C CA . PHE B 1 55 ? -6.746 -7.922 -18.391 1 89.31 55 PHE B CA 1
ATOM 3254 C C . PHE B 1 55 ? -5.559 -8.703 -17.828 1 89.31 55 PHE B C 1
ATOM 3256 O O . PHE B 1 55 ? -5.48 -9.922 -18 1 89.31 55 PHE B O 1
ATOM 3263 N N . PRO B 1 56 ? -4.605 -7.988 -17.25 1 92.38 56 PRO B N 1
ATOM 3264 C CA . PRO B 1 56 ? -3.518 -8.695 -16.562 1 92.38 56 PRO B CA 1
ATOM 3265 C C . PRO B 1 56 ? -4.012 -9.617 -15.453 1 92.38 56 PRO B C 1
ATOM 3267 O O . PRO B 1 56 ? -5.137 -9.461 -14.977 1 92.38 56 PRO B O 1
ATOM 3270 N N . ALA B 1 57 ? -3.203 -10.516 -15.133 1 95.81 57 ALA B N 1
ATOM 3271 C CA . ALA B 1 57 ? -3.523 -11.414 -14.023 1 95.81 57 ALA B CA 1
ATOM 3272 C C . ALA B 1 57 ? -3.885 -10.633 -12.766 1 95.81 57 ALA B C 1
ATOM 3274 O O . ALA B 1 57 ? -3.27 -9.602 -12.469 1 95.81 57 ALA B O 1
ATOM 3275 N N . ARG B 1 58 ? -4.855 -11.047 -12.078 1 96 58 ARG B N 1
ATOM 3276 C CA . ARG B 1 58 ? -5.277 -10.445 -10.812 1 96 58 ARG B CA 1
ATOM 3277 C C . ARG B 1 58 ? -4.895 -11.32 -9.633 1 96 58 ARG B C 1
ATOM 3279 O O . ARG B 1 58 ? -4.914 -12.555 -9.734 1 96 58 ARG B O 1
ATOM 3286 N N . ARG B 1 59 ? -4.559 -10.797 -8.602 1 98.19 59 ARG B N 1
ATOM 3287 C CA . ARG B 1 59 ? -4.066 -11.5 -7.414 1 98.19 59 ARG B CA 1
ATOM 3288 C C . ARG B 1 59 ? -4.789 -11.023 -6.16 1 98.19 59 ARG B C 1
ATOM 3290 O O . ARG B 1 59 ? -5.004 -9.82 -5.977 1 98.19 59 ARG B O 1
ATOM 3297 N N . ILE B 1 60 ? -5.191 -11.977 -5.293 1 98.12 60 ILE B N 1
ATOM 3298 C CA . ILE B 1 60 ? -5.871 -11.625 -4.055 1 98.12 60 ILE B CA 1
ATOM 3299 C C . ILE B 1 60 ? -5.27 -12.414 -2.893 1 98.12 60 ILE B C 1
ATOM 3301 O O . ILE B 1 60 ? -4.859 -13.562 -3.064 1 98.12 60 ILE B O 1
ATOM 3305 N N . VAL B 1 61 ? -5.172 -11.805 -1.695 1 98.31 61 VAL B N 1
ATOM 3306 C CA . VAL B 1 61 ? -4.617 -12.391 -0.479 1 98.31 61 VAL B CA 1
ATOM 3307 C C . VAL B 1 61 ? -5.73 -12.609 0.543 1 98.31 61 VAL B C 1
ATOM 3309 O O . VAL B 1 61 ? -6.617 -11.758 0.693 1 98.31 61 VAL B O 1
ATOM 3312 N N . PHE B 1 62 ? -5.719 -13.773 1.167 1 98.38 62 PHE B N 1
ATOM 3313 C CA . PHE B 1 62 ? -6.609 -14.023 2.293 1 98.38 62 PHE B CA 1
ATOM 3314 C C . PHE B 1 62 ? -5.816 -14.211 3.582 1 98.38 62 PHE B C 1
ATOM 3316 O O . PHE B 1 62 ? -4.84 -14.961 3.615 1 98.38 62 PHE B O 1
ATOM 3323 N N . ASP B 1 63 ? -6.164 -13.508 4.531 1 97.19 63 ASP B N 1
ATOM 3324 C CA . ASP B 1 63 ? -5.676 -13.664 5.895 1 97.19 63 ASP B CA 1
ATOM 3325 C C . ASP B 1 63 ? -6.789 -14.141 6.824 1 97.19 63 ASP B C 1
ATOM 3327 O O . ASP B 1 63 ? -7.82 -13.477 6.961 1 97.19 63 ASP B O 1
ATOM 3331 N N . CYS B 1 64 ? -6.543 -15.25 7.418 1 95.19 64 CYS B N 1
ATOM 3332 C CA . CYS B 1 64 ? -7.527 -15.875 8.297 1 95.19 64 CYS B CA 1
ATOM 3333 C C . CYS B 1 64 ? -7.062 -15.836 9.75 1 95.19 64 CYS B C 1
ATOM 3335 O O . CYS B 1 64 ? -5.969 -16.297 10.062 1 95.19 64 CYS B O 1
ATOM 3337 N N . LYS B 1 65 ? -7.832 -15.242 10.648 1 90.62 65 LYS B N 1
ATOM 3338 C CA . LYS B 1 65 ? -7.492 -15.172 12.062 1 90.62 65 LYS B CA 1
ATOM 3339 C C . LYS B 1 65 ? -8.656 -15.633 12.93 1 90.62 65 LYS B C 1
ATOM 3341 O O . LYS B 1 65 ? -9.734 -15.039 12.898 1 90.62 65 LYS B O 1
ATOM 3346 N N . THR B 1 66 ? -8.43 -16.641 13.75 1 86.31 66 THR B N 1
ATOM 3347 C CA . THR B 1 66 ? -9.492 -17.156 14.594 1 86.31 66 THR B CA 1
ATOM 3348 C C . THR B 1 66 ? -9.359 -16.641 16.016 1 86.31 66 THR B C 1
ATOM 3350 O O . THR B 1 66 ? -10.273 -16.797 16.844 1 86.31 66 THR B O 1
ATOM 3353 N N . GLN B 1 67 ? -8.203 -15.945 16.297 1 79.5 67 GLN B N 1
ATOM 3354 C CA . GLN B 1 67 ? -8.016 -15.406 17.641 1 79.5 67 GLN B CA 1
ATOM 3355 C C . GLN B 1 67 ? -8.977 -14.25 17.906 1 79.5 67 GLN B C 1
ATOM 3357 O O . GLN B 1 67 ? -9.148 -13.375 17.062 1 79.5 67 GLN B O 1
ATOM 3362 N N . ASN B 1 68 ? -9.578 -14.117 19.016 1 72.12 68 ASN B N 1
ATOM 3363 C CA . ASN B 1 68 ? -10.625 -13.156 19.359 1 72.12 68 ASN B CA 1
ATOM 3364 C C . ASN B 1 68 ? -10.039 -11.805 19.75 1 72.12 68 ASN B C 1
ATOM 3366 O O . ASN B 1 68 ? -10.688 -10.773 19.578 1 72.12 68 ASN B O 1
ATOM 3370 N N . LYS B 1 69 ? -8.906 -11.625 20.172 1 81.38 69 LYS B N 1
ATOM 3371 C CA . LYS B 1 69 ? -8.422 -10.375 20.75 1 81.38 69 LYS B CA 1
ATOM 3372 C C . LYS B 1 69 ? -7.652 -9.555 19.719 1 81.38 69 LYS B C 1
ATOM 3374 O O . LYS B 1 69 ? -7.098 -8.508 20.047 1 81.38 69 LYS B O 1
ATOM 3379 N N . ILE B 1 70 ? -7.848 -9.914 18.562 1 81.62 70 ILE B N 1
ATOM 3380 C CA . ILE B 1 70 ? -7.047 -9.219 17.562 1 81.62 70 ILE B CA 1
ATOM 3381 C C . ILE B 1 70 ? -7.762 -7.941 17.125 1 81.62 70 ILE B C 1
ATOM 3383 O O . ILE B 1 70 ? -8.984 -7.938 16.953 1 81.62 70 ILE B O 1
ATOM 3387 N N . SER B 1 71 ? -7.105 -6.793 17.109 1 87.25 71 SER B N 1
ATOM 3388 C CA . SER B 1 71 ? -7.637 -5.547 16.562 1 87.25 71 SER B CA 1
ATOM 3389 C C . SER B 1 71 ? -7.875 -5.656 15.062 1 87.25 71 SER B C 1
ATOM 3391 O O . SER B 1 71 ? -6.93 -5.801 14.281 1 87.25 71 SER B O 1
ATOM 3393 N N . ALA B 1 72 ? -9.188 -5.586 14.688 1 90.25 72 ALA B N 1
ATOM 3394 C CA . ALA B 1 72 ? -9.578 -5.773 13.289 1 90.25 72 ALA B CA 1
ATOM 3395 C C . ALA B 1 72 ? -8.859 -4.777 12.383 1 90.25 72 ALA B C 1
ATOM 3397 O O . ALA B 1 72 ? -8.305 -5.156 11.352 1 90.25 72 ALA B O 1
ATOM 3398 N N . ILE B 1 73 ? -8.828 -3.582 12.734 1 91.5 73 ILE B N 1
ATOM 3399 C CA . ILE B 1 73 ? -8.242 -2.545 11.891 1 91.5 73 ILE B CA 1
ATOM 3400 C C . ILE B 1 73 ? -6.727 -2.73 11.828 1 91.5 73 ILE B C 1
ATOM 3402 O O . ILE B 1 73 ? -6.113 -2.516 10.781 1 91.5 73 ILE B O 1
ATOM 3406 N N . SER B 1 74 ? -6.141 -3.08 12.922 1 92.88 74 SER B N 1
ATOM 3407 C CA . SER B 1 74 ? -4.711 -3.354 12.914 1 92.88 74 SER B CA 1
ATOM 3408 C C . SER B 1 74 ? -4.367 -4.477 11.945 1 92.88 74 SER B C 1
ATOM 3410 O O . SER B 1 74 ? -3.385 -4.387 11.203 1 92.88 74 SER B O 1
ATOM 3412 N N . ARG B 1 75 ? -5.145 -5.469 11.984 1 94.62 75 ARG B N 1
ATOM 3413 C CA . ARG B 1 75 ? -4.906 -6.598 11.094 1 94.62 75 ARG B CA 1
ATOM 3414 C C . ARG B 1 75 ? -5.121 -6.199 9.633 1 94.62 75 ARG B C 1
ATOM 3416 O O . ARG B 1 75 ? -4.41 -6.676 8.742 1 94.62 75 ARG B O 1
ATOM 3423 N N . ALA B 1 76 ? -6.109 -5.371 9.453 1 95.56 76 ALA B N 1
ATOM 3424 C CA . ALA B 1 76 ? -6.348 -4.863 8.102 1 95.56 76 ALA B CA 1
ATOM 3425 C C . ALA B 1 76 ? -5.137 -4.09 7.586 1 95.56 76 ALA B C 1
ATOM 3427 O O . ALA B 1 76 ? -4.758 -4.227 6.422 1 95.56 76 ALA B O 1
ATOM 3428 N N . LEU B 1 77 ? -4.555 -3.291 8.414 1 95.5 77 LEU B N 1
ATOM 3429 C CA . LEU B 1 77 ? -3.373 -2.533 8.008 1 95.5 77 LEU B CA 1
ATOM 3430 C C . LEU B 1 77 ? -2.209 -3.465 7.695 1 95.5 77 LEU B C 1
ATOM 3432 O O . LEU B 1 77 ? -1.485 -3.254 6.719 1 95.5 77 LEU B O 1
ATOM 3436 N N . TRP B 1 78 ? -2.045 -4.473 8.523 1 96.25 78 TRP B N 1
ATOM 3437 C CA . TRP B 1 78 ? -1.027 -5.484 8.258 1 96.25 78 TRP B CA 1
ATOM 3438 C C . TRP B 1 78 ? -1.26 -6.148 6.902 1 96.25 78 TRP B C 1
ATOM 3440 O O . TRP B 1 78 ? -0.332 -6.285 6.102 1 96.25 78 TRP B O 1
ATOM 3450 N N . ALA B 1 79 ? -2.502 -6.527 6.648 1 97.38 79 ALA B N 1
ATOM 3451 C CA . ALA B 1 79 ? -2.85 -7.184 5.391 1 97.38 79 ALA B CA 1
ATOM 3452 C C . ALA B 1 79 ? -2.58 -6.27 4.199 1 97.38 79 ALA B C 1
ATOM 3454 O O . ALA B 1 79 ? -2.18 -6.734 3.131 1 97.38 79 ALA B O 1
ATOM 3455 N N . ALA B 1 80 ? -2.838 -4.977 4.406 1 97.38 80 ALA B N 1
ATOM 3456 C CA . ALA B 1 80 ? -2.553 -4.008 3.35 1 97.38 80 ALA B CA 1
ATOM 3457 C C . ALA B 1 80 ? -1.064 -3.992 3.008 1 97.38 80 ALA B C 1
ATOM 3459 O O . ALA B 1 80 ? -0.691 -3.898 1.837 1 97.38 80 ALA B O 1
ATOM 3460 N N . GLY B 1 81 ? -0.23 -4.07 3.994 1 96.88 81 GLY B N 1
ATOM 3461 C CA . GLY B 1 81 ? 1.205 -4.152 3.775 1 96.88 81 GLY B CA 1
ATOM 3462 C C . GLY B 1 81 ? 1.626 -5.41 3.041 1 96.88 81 GLY B C 1
ATOM 3463 O O . GLY B 1 81 ? 2.453 -5.355 2.129 1 96.88 81 GLY B O 1
ATOM 3464 N N . LEU B 1 82 ? 1.053 -6.508 3.475 1 96.5 82 LEU B N 1
ATOM 3465 C CA . LEU B 1 82 ? 1.35 -7.777 2.82 1 96.5 82 LEU B CA 1
ATOM 3466 C C . LEU B 1 82 ? 0.912 -7.75 1.359 1 96.5 82 LEU B C 1
ATOM 3468 O O . LEU B 1 82 ? 1.652 -8.195 0.478 1 96.5 82 LEU B O 1
ATOM 3472 N N . LYS B 1 83 ? -0.351 -7.238 1.19 1 97.19 83 LYS B N 1
ATOM 3473 C CA . LYS B 1 83 ? -0.887 -7.07 -0.157 1 97.19 83 LYS B CA 1
ATOM 3474 C C . LYS B 1 83 ? 0.086 -6.297 -1.042 1 97.19 83 LYS B C 1
ATOM 3476 O O . LYS B 1 83 ? 0.374 -6.711 -2.168 1 97.19 83 LYS B O 1
ATOM 3481 N N . GLN B 1 84 ? 0.648 -5.242 -0.498 1 96 84 GLN B N 1
ATOM 3482 C CA . GLN B 1 84 ? 1.611 -4.43 -1.235 1 96 84 GLN B CA 1
ATOM 3483 C C . GLN B 1 84 ? 2.9 -5.207 -1.493 1 96 84 GLN B C 1
ATOM 3485 O O . GLN B 1 84 ? 3.445 -5.164 -2.598 1 96 84 GLN B O 1
ATOM 3490 N N . LEU B 1 85 ? 3.377 -5.914 -0.541 1 94.62 85 LEU B N 1
ATOM 3491 C CA . LEU B 1 85 ? 4.645 -6.633 -0.627 1 94.62 85 LEU B CA 1
ATOM 3492 C C . LEU B 1 85 ? 4.598 -7.68 -1.735 1 94.62 85 LEU B C 1
ATOM 3494 O O . LEU B 1 85 ? 5.566 -7.844 -2.482 1 94.62 85 LEU B O 1
ATOM 3498 N N . VAL B 1 86 ? 3.461 -8.32 -1.868 1 95.69 86 VAL B N 1
ATOM 3499 C CA . VAL B 1 86 ? 3.404 -9.43 -2.811 1 95.69 86 VAL B CA 1
ATOM 3500 C C . VAL B 1 86 ? 2.764 -8.969 -4.117 1 95.69 86 VAL B C 1
ATOM 3502 O O . VAL B 1 86 ? 2.576 -9.766 -5.039 1 95.69 86 VAL B O 1
ATOM 3505 N N . GLY B 1 87 ? 2.371 -7.754 -4.207 1 94.88 87 GLY B N 1
ATOM 3506 C CA . GLY B 1 87 ? 1.804 -7.195 -5.426 1 94.88 87 GLY B CA 1
ATOM 3507 C C . GLY B 1 87 ? 0.4 -7.695 -5.711 1 94.88 87 GLY B C 1
ATOM 3508 O O . GLY B 1 87 ? 0.052 -7.957 -6.863 1 94.88 87 GLY B O 1
ATOM 3509 N N . ALA B 1 88 ? -0.432 -7.879 -4.684 1 97.31 88 ALA B N 1
ATOM 3510 C CA . ALA B 1 88 ? -1.817 -8.305 -4.859 1 97.31 88 ALA B CA 1
ATOM 3511 C C . ALA B 1 88 ? -2.738 -7.109 -5.066 1 97.31 88 ALA B C 1
ATOM 3513 O O . ALA B 1 88 ? -2.41 -5.988 -4.672 1 97.31 88 ALA B O 1
ATOM 3514 N N . ASP B 1 89 ? -3.857 -7.336 -5.684 1 96.38 89 ASP B N 1
ATOM 3515 C CA . ASP B 1 89 ? -4.816 -6.285 -6.008 1 96.38 89 ASP B CA 1
ATOM 3516 C C . ASP B 1 89 ? -5.75 -6.008 -4.832 1 96.38 89 ASP B C 1
ATOM 3518 O O . ASP B 1 89 ? -6.172 -4.871 -4.625 1 96.38 89 ASP B O 1
ATOM 3522 N N . GLU B 1 90 ? -6.094 -7.016 -4.082 1 96.81 90 GLU B N 1
ATOM 3523 C CA . GLU B 1 90 ? -7.016 -6.922 -2.951 1 96.81 90 GLU B CA 1
ATOM 3524 C C . GLU B 1 90 ? -6.645 -7.918 -1.855 1 96.81 90 GLU B C 1
ATOM 3526 O O . GLU B 1 90 ? -5.953 -8.906 -2.113 1 96.81 90 GLU B O 1
ATOM 3531 N N . ALA B 1 91 ? -7.02 -7.59 -0.658 1 98.38 91 ALA B N 1
ATOM 3532 C CA . ALA B 1 91 ? -6.836 -8.5 0.472 1 98.38 91 ALA B CA 1
ATOM 3533 C C . ALA B 1 91 ? -8.148 -8.703 1.229 1 98.38 91 ALA B C 1
ATOM 3535 O O . ALA B 1 91 ? -8.945 -7.773 1.357 1 98.38 91 ALA B O 1
ATOM 3536 N N . PHE B 1 92 ? -8.383 -9.859 1.628 1 97.94 92 PHE B N 1
ATOM 3537 C CA . PHE B 1 92 ? -9.508 -10.219 2.479 1 97.94 92 PHE B CA 1
ATOM 3538 C C . PHE B 1 92 ? -9.031 -10.664 3.854 1 97.94 92 PHE B C 1
ATOM 3540 O O . PHE B 1 92 ? -8.117 -11.492 3.961 1 97.94 92 PHE B O 1
ATOM 3547 N N . VAL B 1 93 ? -9.555 -10.125 4.891 1 97.5 93 VAL B N 1
ATOM 3548 C CA . VAL B 1 93 ? -9.305 -10.57 6.258 1 97.5 93 VAL B CA 1
ATOM 3549 C C . VAL B 1 93 ? -10.578 -11.18 6.84 1 97.5 93 VAL B C 1
ATOM 3551 O O . VAL B 1 93 ? -11.617 -10.516 6.922 1 97.5 93 VAL B O 1
ATOM 3554 N N . ILE B 1 94 ? -10.492 -12.43 7.168 1 96.19 94 ILE B N 1
ATOM 3555 C CA . ILE B 1 94 ? -11.633 -13.141 7.738 1 96.19 94 ILE B CA 1
ATOM 3556 C C . ILE B 1 94 ? -11.414 -13.352 9.234 1 96.19 94 ILE B C 1
ATOM 3558 O O . ILE B 1 94 ? -10.492 -14.07 9.633 1 96.19 94 ILE B O 1
ATOM 3562 N N . LEU B 1 95 ? -12.234 -12.727 10.008 1 94.56 95 LEU B N 1
ATOM 3563 C CA . LEU B 1 95 ? -12.164 -12.797 11.469 1 94.56 95 LEU B CA 1
ATOM 3564 C C . LEU B 1 95 ? -13.328 -13.602 12.023 1 94.56 95 LEU B C 1
ATOM 3566 O O . LEU B 1 95 ? -14.258 -13.945 11.297 1 94.56 95 LEU B O 1
ATOM 3570 N N . THR B 1 96 ? -13.211 -13.945 13.336 1 91.38 96 THR B N 1
ATOM 3571 C CA . THR B 1 96 ? -14.297 -14.664 13.992 1 91.38 96 THR B CA 1
ATOM 3572 C C . THR B 1 96 ? -15.484 -13.742 14.234 1 91.38 96 THR B C 1
ATOM 3574 O O . THR B 1 96 ? -16.641 -14.133 14.039 1 91.38 96 THR B O 1
ATOM 3577 N N . LYS B 1 97 ? -15.141 -12.438 14.602 1 89.62 97 LYS B N 1
ATOM 3578 C CA . LYS B 1 97 ? -16.172 -11.453 14.891 1 89.62 97 LYS B CA 1
ATOM 3579 C C . LYS B 1 97 ? -16.125 -10.297 13.898 1 89.62 97 LYS B C 1
ATOM 3581 O O . LYS B 1 97 ? -15.062 -9.969 13.367 1 89.62 97 LYS B O 1
ATOM 3586 N N . ALA B 1 98 ? -17.312 -9.703 13.758 1 89.44 98 ALA B N 1
ATOM 3587 C CA . ALA B 1 98 ? -17.406 -8.578 12.836 1 89.44 98 ALA B CA 1
ATOM 3588 C C . ALA B 1 98 ? -16.672 -7.355 13.383 1 89.44 98 ALA B C 1
ATOM 3590 O O . ALA B 1 98 ? -16.766 -7.059 14.578 1 89.44 98 ALA B O 1
ATOM 3591 N N . ALA B 1 99 ? -16 -6.695 12.492 1 89.12 99 ALA B N 1
ATOM 3592 C CA . ALA B 1 99 ? -15.375 -5.43 12.859 1 89.12 99 ALA B CA 1
ATOM 3593 C C . ALA B 1 99 ? -16.375 -4.281 12.805 1 89.12 99 ALA B C 1
ATOM 3595 O O . ALA B 1 99 ? -17.359 -4.34 12.062 1 89.12 99 ALA B O 1
ATOM 3596 N N . PRO B 1 100 ? -16.141 -3.23 13.648 1 86.31 100 PRO B N 1
ATOM 3597 C CA . PRO B 1 100 ? -17 -2.047 13.547 1 86.31 100 PRO B CA 1
ATOM 3598 C C . PRO B 1 100 ? -17.031 -1.468 12.133 1 86.31 100 PRO B C 1
ATOM 3600 O O . PRO B 1 100 ? -16.062 -1.595 11.383 1 86.31 100 PRO B O 1
ATOM 3603 N N . GLU B 1 101 ? -18.141 -0.889 11.773 1 84.62 101 GLU B N 1
ATOM 3604 C CA . GLU B 1 101 ? -18.359 -0.354 10.438 1 84.62 101 GLU B CA 1
ATOM 3605 C C . GLU B 1 101 ? -17.234 0.611 10.039 1 84.62 101 GLU B C 1
ATOM 3607 O O . GLU B 1 101 ? -16.734 0.559 8.914 1 84.62 101 GLU B O 1
ATOM 3612 N N . GLY B 1 102 ? -16.906 1.547 10.93 1 84.44 102 GLY B N 1
ATOM 3613 C CA . GLY B 1 102 ? -15.852 2.502 10.648 1 84.44 102 GLY B CA 1
ATOM 3614 C C . GLY B 1 102 ? -14.539 1.842 10.273 1 84.44 102 GLY B C 1
ATOM 3615 O O . GLY B 1 102 ? -13.828 2.324 9.391 1 84.44 102 GLY B O 1
ATOM 3616 N N . HIS B 1 103 ? -14.211 0.738 10.867 1 88.94 103 HIS B N 1
ATOM 3617 C CA . HIS B 1 103 ? -12.992 -0.002 10.562 1 88.94 103 HIS B CA 1
ATOM 3618 C C . HIS B 1 103 ? -13.07 -0.669 9.195 1 88.94 103 HIS B C 1
ATOM 3620 O O . HIS B 1 103 ? -12.086 -0.708 8.461 1 88.94 103 HIS B O 1
ATOM 3626 N N . ARG B 1 104 ? -14.258 -1.161 8.875 1 90.81 104 ARG B N 1
ATOM 3627 C CA . ARG B 1 104 ? -14.445 -1.787 7.574 1 90.81 104 ARG B CA 1
ATOM 3628 C C . ARG B 1 104 ? -14.273 -0.771 6.449 1 90.81 104 ARG B C 1
ATOM 3630 O O . ARG B 1 104 ? -13.641 -1.065 5.43 1 90.81 104 ARG B O 1
ATOM 3637 N N . LEU B 1 105 ? -14.805 0.365 6.68 1 88.31 105 LEU B N 1
ATOM 3638 C CA . LEU B 1 105 ? -14.703 1.419 5.676 1 88.31 105 LEU B CA 1
ATOM 3639 C C . LEU B 1 105 ? -13.258 1.881 5.52 1 88.31 105 LEU B C 1
ATOM 3641 O O . LEU B 1 105 ? -12.773 2.061 4.398 1 88.31 105 LEU B O 1
ATOM 3645 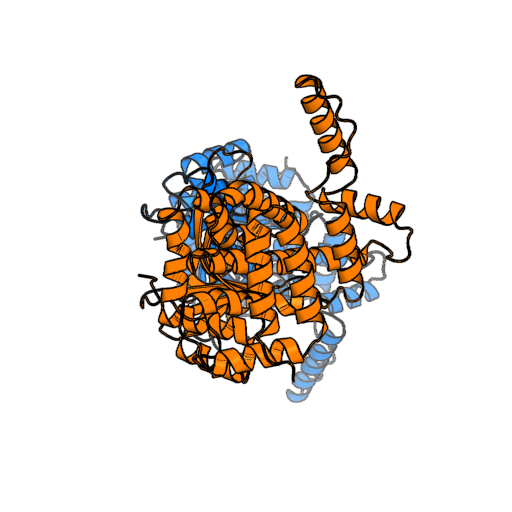N N . ALA B 1 106 ? -12.57 2.039 6.617 1 89.81 106 ALA B N 1
ATOM 3646 C CA . ALA B 1 106 ? -11.156 2.43 6.57 1 89.81 106 ALA B CA 1
ATOM 3647 C C . ALA B 1 106 ? -10.32 1.386 5.836 1 89.81 106 ALA B C 1
ATOM 3649 O O . ALA B 1 106 ? -9.453 1.73 5.035 1 89.81 106 ALA B O 1
ATOM 3650 N N . ALA B 1 107 ? -10.602 0.169 6.16 1 93.31 107 ALA B N 1
ATOM 3651 C CA . ALA B 1 107 ? -9.891 -0.924 5.5 1 93.31 107 ALA B CA 1
ATOM 3652 C C . ALA B 1 107 ? -10.109 -0.889 3.99 1 93.31 107 ALA B C 1
ATOM 3654 O O . ALA B 1 107 ? -9.18 -1.123 3.217 1 93.31 107 ALA B O 1
ATOM 3655 N N . SER B 1 108 ? -11.312 -0.599 3.586 1 92.81 108 SER B N 1
ATOM 3656 C CA . SER B 1 108 ? -11.648 -0.558 2.166 1 92.81 108 SER B CA 1
ATOM 3657 C C . SER B 1 108 ? -10.836 0.508 1.438 1 92.81 108 SER B C 1
ATOM 3659 O O . SER B 1 108 ? -10.523 0.354 0.255 1 92.81 108 SER B O 1
ATOM 3661 N N . ASP B 1 109 ? -10.445 1.581 2.109 1 91.31 109 ASP B N 1
ATOM 3662 C CA . ASP B 1 109 ? -9.664 2.66 1.509 1 91.31 109 ASP B CA 1
ATOM 3663 C C . ASP B 1 109 ? -8.297 2.16 1.052 1 91.31 109 ASP B C 1
ATOM 3665 O O . ASP B 1 109 ? -7.645 2.797 0.223 1 91.31 109 ASP B O 1
ATOM 3669 N N . VAL B 1 110 ? -7.836 1.046 1.618 1 94.69 110 VAL B N 1
ATOM 3670 C CA . VAL B 1 110 ? -6.539 0.494 1.236 1 94.69 110 VAL B CA 1
ATOM 3671 C C . VAL B 1 110 ? -6.734 -0.864 0.564 1 94.69 110 VAL B C 1
ATOM 3673 O O . VAL B 1 110 ? -5.855 -1.727 0.627 1 94.69 110 VAL B O 1
ATOM 3676 N N . ASP B 1 111 ? -7.914 -1.159 0.064 1 95.25 111 ASP B N 1
ATOM 3677 C CA . ASP B 1 111 ? -8.281 -2.322 -0.738 1 95.25 111 ASP B CA 1
ATOM 3678 C C . ASP B 1 111 ? -8.219 -3.604 0.091 1 95.25 111 ASP B C 1
ATOM 3680 O O . ASP B 1 111 ? -7.773 -4.645 -0.398 1 95.25 111 ASP B O 1
ATOM 3684 N N . VAL B 1 112 ? -8.547 -3.447 1.373 1 97.25 112 VAL B N 1
ATOM 3685 C CA . VAL B 1 112 ? -8.695 -4.594 2.264 1 97.25 112 VAL B CA 1
ATOM 3686 C C . VAL B 1 112 ? -10.164 -4.738 2.672 1 97.25 112 VAL B C 1
ATOM 3688 O O . VAL B 1 112 ? -10.812 -3.756 3.039 1 97.25 112 VAL B O 1
ATOM 3691 N N . ARG B 1 113 ? -10.711 -5.844 2.576 1 96.38 113 ARG B N 1
ATOM 3692 C CA . ARG B 1 113 ? -12.078 -6.133 3.004 1 96.38 113 ARG B CA 1
ATOM 3693 C C . ARG B 1 113 ? -12.086 -6.945 4.293 1 96.38 113 ARG B C 1
ATOM 3695 O O . ARG B 1 113 ? -11.492 -8.023 4.355 1 96.38 113 ARG B O 1
ATOM 3702 N N . LEU B 1 114 ? -12.773 -6.445 5.262 1 95 114 LEU B N 1
ATOM 3703 C CA . LEU B 1 114 ? -12.875 -7.078 6.574 1 95 114 LEU B CA 1
ATOM 3704 C C . LEU B 1 114 ? -14.203 -7.805 6.727 1 95 114 LEU B C 1
ATOM 3706 O O . LEU B 1 114 ? -15.266 -7.195 6.594 1 95 114 LEU B O 1
ATOM 3710 N N . PHE B 1 115 ? -14.047 -9.07 7.051 1 94.19 115 PHE B N 1
ATOM 3711 C CA . PHE B 1 115 ? -15.258 -9.867 7.215 1 94.19 115 PHE B CA 1
ATOM 3712 C C . PHE B 1 115 ? -15.203 -10.68 8.5 1 94.19 115 PHE B C 1
ATOM 3714 O O . PHE B 1 115 ? -14.133 -11.148 8.898 1 94.19 115 PHE B O 1
ATOM 3721 N N . SER B 1 116 ? -16.312 -10.781 9.141 1 93.88 116 SER B N 1
ATOM 3722 C CA . SER B 1 116 ? -16.5 -11.977 9.961 1 93.88 116 SER B CA 1
ATOM 3723 C C . SER B 1 116 ? -16.766 -13.203 9.086 1 93.88 116 SER B C 1
ATOM 3725 O O . SER B 1 116 ? -17.094 -13.07 7.906 1 93.88 116 SER B O 1
ATOM 3727 N N . GLU B 1 117 ? -16.609 -14.383 9.648 1 92.69 117 GLU B N 1
ATOM 3728 C CA . GLU B 1 117 ? -16.875 -15.617 8.906 1 92.69 117 GLU B CA 1
ATOM 3729 C C . GLU B 1 117 ? -18.281 -15.609 8.305 1 92.69 117 GLU B C 1
ATOM 3731 O O . GLU B 1 117 ? -18.469 -15.969 7.141 1 92.69 117 GLU B O 1
ATOM 3736 N N . GLN B 1 118 ? -19.234 -15.164 9.078 1 92.38 118 GLN B N 1
ATOM 3737 C CA . GLN B 1 118 ? -20.625 -15.148 8.633 1 92.38 118 GLN B CA 1
ATOM 3738 C C . GLN B 1 118 ? -20.812 -14.156 7.492 1 92.38 118 GLN B C 1
ATOM 3740 O O . GLN B 1 118 ? -21.453 -14.477 6.488 1 92.38 118 GLN B O 1
ATOM 3745 N N . LEU B 1 119 ? -20.266 -12.992 7.672 1 92.56 119 LEU B N 1
ATOM 3746 C CA . LEU B 1 119 ? -20.406 -11.969 6.641 1 92.56 119 LEU B CA 1
ATOM 3747 C C . LEU B 1 119 ? -19.688 -12.391 5.363 1 92.56 119 LEU B C 1
ATOM 3749 O O . LEU B 1 119 ? -20.141 -12.07 4.258 1 92.56 119 LEU B O 1
ATOM 3753 N N . PHE B 1 120 ? -18.641 -13.102 5.516 1 95.38 120 PHE B N 1
ATOM 3754 C CA . PHE B 1 120 ? -17.906 -13.57 4.355 1 95.38 120 PHE B CA 1
ATOM 3755 C C . PHE B 1 120 ? -18.734 -14.57 3.549 1 95.38 120 PHE B C 1
ATOM 3757 O O . PHE B 1 120 ? -18.766 -14.508 2.318 1 95.38 120 PHE B O 1
ATOM 3764 N N . ASP B 1 121 ? -19.375 -15.461 4.246 1 94.88 121 ASP B N 1
ATOM 376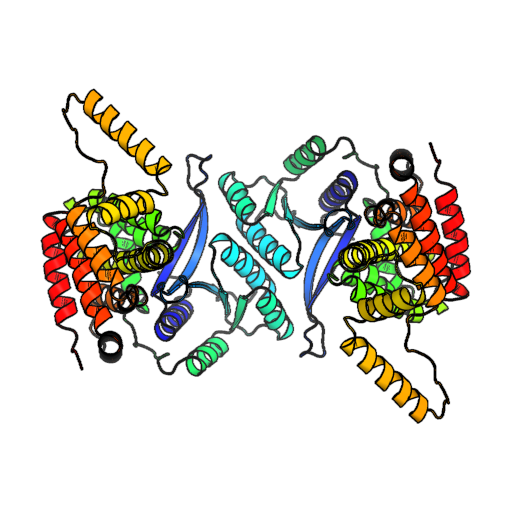5 C CA . ASP B 1 121 ? -20.234 -16.422 3.572 1 94.88 121 ASP B CA 1
ATOM 3766 C C . ASP B 1 121 ? -21.359 -15.711 2.816 1 94.88 121 ASP B C 1
ATOM 3768 O O . ASP B 1 121 ? -21.688 -16.078 1.683 1 94.88 121 ASP B O 1
ATOM 3772 N N . GLN B 1 122 ? -21.953 -14.695 3.416 1 92.56 122 GLN B N 1
ATOM 3773 C CA . GLN B 1 122 ? -23 -13.922 2.75 1 92.56 122 GLN B CA 1
ATOM 3774 C C . GLN B 1 122 ? -22.453 -13.219 1.511 1 92.56 122 GLN B C 1
ATOM 3776 O O . GLN B 1 122 ? -23.094 -13.203 0.462 1 92.56 122 GLN B O 1
ATOM 3781 N N . HIS B 1 123 ? -21.281 -12.688 1.683 1 92.62 123 HIS B N 1
ATOM 3782 C CA . HIS B 1 123 ? -20.609 -12.031 0.563 1 92.62 123 HIS B CA 1
ATOM 3783 C C . HIS B 1 123 ? -20.344 -13.008 -0.574 1 92.62 123 HIS B C 1
ATOM 3785 O O . HIS B 1 123 ? -20.594 -12.695 -1.741 1 92.62 123 HIS B O 1
ATOM 3791 N N . GLY B 1 124 ? -19.828 -14.188 -0.231 1 93.75 124 GLY B N 1
ATOM 3792 C CA . GLY B 1 124 ? -19.578 -15.219 -1.229 1 93.75 124 GLY B CA 1
ATOM 3793 C C . GLY B 1 124 ? -20.828 -15.633 -1.986 1 93.75 124 GLY B C 1
ATOM 3794 O O . GLY B 1 124 ? -20.828 -15.68 -3.219 1 93.75 124 GLY B O 1
ATOM 3795 N N . LYS B 1 125 ? -21.906 -15.789 -1.259 1 92.75 125 LYS B N 1
ATOM 3796 C CA . LYS B 1 125 ? -23.172 -16.219 -1.85 1 92.75 125 LYS B CA 1
ATOM 3797 C C . LYS B 1 125 ? -23.734 -15.141 -2.777 1 92.75 125 LYS B C 1
ATOM 3799 O O . LYS B 1 125 ? -24.312 -15.461 -3.822 1 92.75 125 LYS B O 1
ATOM 3804 N N . SER B 1 126 ? -23.531 -13.938 -2.373 1 90.5 126 SER B N 1
ATOM 3805 C CA . SER B 1 126 ? -24.047 -12.828 -3.17 1 90.5 126 SER B CA 1
ATOM 3806 C C . SER B 1 126 ? -23.188 -12.602 -4.414 1 90.5 126 SER B C 1
ATOM 3808 O O . SER B 1 126 ? -23.672 -12.07 -5.414 1 90.5 126 SER B O 1
ATOM 3810 N N . SER B 1 127 ? -21.953 -12.992 -4.305 1 87.25 127 SER B N 1
ATOM 3811 C CA . SER B 1 127 ? -21.016 -12.727 -5.395 1 87.25 127 SER B CA 1
ATOM 3812 C C . SER B 1 127 ? -21.141 -13.773 -6.492 1 87.25 127 SER B C 1
ATOM 3814 O O . SER B 1 127 ? -20.844 -13.5 -7.656 1 87.25 127 SER B O 1
ATOM 3816 N N . SER B 1 128 ? -21.5 -15.008 -6.121 1 88.56 128 SER B N 1
ATOM 3817 C CA . SER B 1 128 ? -21.578 -16.094 -7.102 1 88.56 128 SER B CA 1
ATOM 3818 C C . SER B 1 128 ? -22.516 -17.203 -6.637 1 88.56 128 SER B C 1
ATOM 3820 O O . SER B 1 128 ? -22.469 -17.609 -5.473 1 88.56 128 SER B O 1
ATOM 3822 N N . THR B 1 129 ? -23.203 -17.734 -7.559 1 87.31 129 THR B N 1
ATOM 3823 C CA . THR B 1 129 ? -24.078 -18.859 -7.27 1 87.31 129 THR B CA 1
ATOM 3824 C C . THR B 1 129 ? -23.281 -20.141 -7.078 1 87.31 129 THR B C 1
ATOM 3826 O O . THR B 1 129 ? -23.812 -21.141 -6.562 1 87.31 129 THR B O 1
ATOM 3829 N N . ASN B 1 130 ? -22.047 -20.141 -7.41 1 88.69 130 ASN B N 1
ATOM 3830 C CA . ASN B 1 130 ? -21.203 -21.344 -7.328 1 88.69 130 ASN B CA 1
ATOM 3831 C C . ASN B 1 130 ? -20.453 -21.406 -6 1 88.69 130 ASN B C 1
ATOM 3833 O O . ASN B 1 130 ? -19.656 -22.312 -5.781 1 88.69 130 ASN B O 1
ATOM 3837 N N . TYR B 1 131 ? -20.703 -20.406 -5.207 1 94.5 131 TYR B N 1
ATOM 3838 C CA . TYR B 1 131 ? -20.125 -20.5 -3.873 1 94.5 131 TYR B CA 1
ATOM 3839 C C . TYR B 1 131 ? -20.812 -21.562 -3.037 1 94.5 131 TYR B C 1
ATOM 3841 O O . TYR B 1 131 ? -21.688 -21.25 -2.225 1 94.5 131 TYR B O 1
ATOM 3849 N N . LEU B 1 132 ? -20.422 -22.859 -3.287 1 92 132 LEU B N 1
ATOM 3850 C CA . LEU B 1 132 ? -21.047 -24.031 -2.682 1 92 132 LEU B CA 1
ATOM 3851 C C . LEU B 1 132 ? -20.016 -24.953 -2.045 1 92 132 LEU B C 1
ATOM 3853 O O . LEU B 1 132 ? -18.906 -25.094 -2.564 1 92 132 LEU B O 1
ATOM 3857 N N . GLU B 1 133 ? -20.422 -25.516 -0.956 1 91.69 133 GLU B N 1
ATOM 3858 C CA . GLU B 1 133 ? -19.562 -26.516 -0.348 1 91.69 133 GLU B CA 1
ATOM 3859 C C . GLU B 1 133 ? -19.406 -27.734 -1.26 1 91.69 133 GLU B C 1
ATOM 3861 O O . GLU B 1 133 ? -20.375 -28.203 -1.859 1 91.69 133 GLU B O 1
ATOM 3866 N N . GLY B 1 134 ? -18.156 -28.172 -1.479 1 93.44 134 GLY B N 1
ATOM 3867 C CA . GLY B 1 134 ? -17.891 -29.391 -2.246 1 93.44 134 GLY B CA 1
ATOM 3868 C C . GLY B 1 134 ? -17.734 -29.125 -3.734 1 93.44 134 GLY B C 1
ATOM 3869 O O . GLY B 1 134 ? -17.562 -30.062 -4.52 1 93.44 134 GLY B O 1
ATOM 3870 N N . ILE B 1 135 ? -17.703 -27.844 -4.129 1 95.81 135 ILE B N 1
ATOM 3871 C CA . ILE B 1 135 ? -17.734 -27.469 -5.539 1 95.81 135 ILE B CA 1
ATOM 3872 C C . ILE B 1 135 ? -16.344 -27.656 -6.152 1 95.81 135 ILE B C 1
ATOM 3874 O O . ILE B 1 135 ? -16.188 -27.594 -7.371 1 95.81 135 ILE B O 1
ATOM 3878 N N . THR B 1 136 ? -15.359 -27.953 -5.34 1 98.12 136 THR B N 1
ATOM 3879 C CA . THR B 1 136 ? -13.977 -28.047 -5.801 1 98.12 136 THR B CA 1
ATOM 3880 C C . THR B 1 136 ? -13.18 -29.031 -4.945 1 98.12 136 THR B C 1
ATOM 3882 O O . THR B 1 136 ? -13.469 -29.203 -3.758 1 98.12 136 THR B O 1
ATOM 3885 N N . TYR B 1 137 ? -12.234 -29.656 -5.527 1 98.12 137 TYR B N 1
ATOM 3886 C CA . TYR B 1 137 ? -11.336 -30.531 -4.797 1 98.12 137 TYR B CA 1
ATOM 3887 C C . TYR B 1 137 ? -10.297 -29.734 -4.016 1 98.12 137 TYR B C 1
ATOM 3889 O O . TYR B 1 137 ? -9.648 -30.266 -3.111 1 98.12 137 TYR B O 1
ATOM 3897 N N . LEU B 1 138 ? -10.164 -28.453 -4.316 1 98.06 138 LEU B N 1
ATOM 3898 C CA . LEU B 1 138 ? -9.109 -27.609 -3.773 1 98.06 138 LEU B CA 1
ATOM 3899 C C . LEU B 1 138 ? -9.445 -27.156 -2.357 1 98.06 138 LEU B C 1
ATOM 3901 O O . LEU B 1 138 ? -8.594 -26.609 -1.652 1 98.06 138 LEU B O 1
ATOM 3905 N N . ASP B 1 139 ? -10.664 -27.375 -1.905 1 95.69 139 ASP B N 1
ATOM 3906 C CA . ASP B 1 139 ? -11 -26.984 -0.542 1 95.69 139 ASP B CA 1
ATOM 3907 C C . ASP B 1 139 ? -10.75 -28.125 0.439 1 95.69 139 ASP B C 1
ATOM 3909 O O . ASP B 1 139 ? -11.062 -28.016 1.627 1 95.69 139 ASP B O 1
ATOM 3913 N N . ASP B 1 140 ? -10.18 -29.266 -0.066 1 95.38 140 ASP B N 1
ATOM 3914 C CA . ASP B 1 140 ? -9.852 -30.406 0.781 1 95.38 140 ASP B CA 1
ATOM 3915 C C . ASP B 1 140 ? -8.508 -30.203 1.482 1 95.38 140 ASP B C 1
ATOM 3917 O O . ASP B 1 140 ? -7.457 -30.281 0.847 1 95.38 140 ASP B O 1
ATOM 3921 N N . ALA B 1 141 ? -8.547 -30.109 2.787 1 94.25 141 ALA B N 1
ATOM 3922 C CA . ALA B 1 141 ? -7.344 -29.828 3.57 1 94.25 141 ALA B CA 1
ATOM 3923 C C . ALA B 1 141 ? -6.375 -31 3.541 1 94.25 141 ALA B C 1
ATOM 3925 O O . ALA B 1 141 ? -5.156 -30.812 3.52 1 94.25 141 ALA B O 1
ATOM 3926 N N . SER B 1 142 ? -6.906 -32.156 3.525 1 94.75 142 SER B N 1
ATOM 3927 C CA . SER B 1 142 ? -6.059 -33.344 3.551 1 94.75 142 SER B CA 1
ATOM 3928 C C . SER B 1 142 ? -5.258 -33.469 2.26 1 94.75 142 SER B C 1
ATOM 3930 O O . SER B 1 142 ? -4.113 -33.938 2.279 1 94.75 142 SER B O 1
ATOM 3932 N N . ALA B 1 143 ? -5.859 -33.125 1.132 1 96.5 143 ALA B N 1
ATOM 3933 C CA . ALA B 1 143 ? -5.156 -33.156 -0.147 1 96.5 143 ALA B 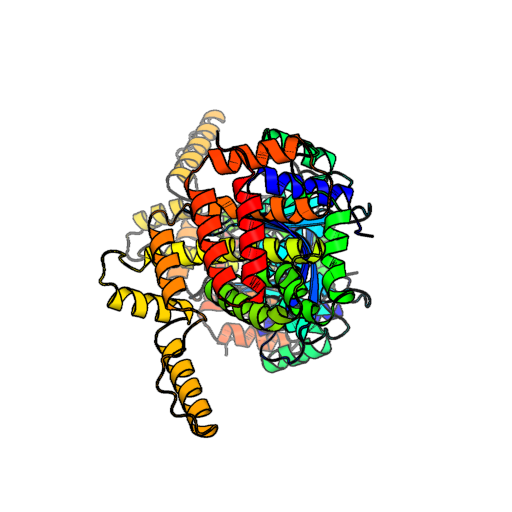CA 1
ATOM 3934 C C . ALA B 1 143 ? -3.98 -32.188 -0.149 1 96.5 143 ALA B C 1
ATOM 3936 O O . ALA B 1 143 ? -2.896 -32.5 -0.635 1 96.5 143 ALA B O 1
ATOM 3937 N N . TRP B 1 144 ? -4.172 -31.047 0.42 1 97.12 144 TRP B N 1
ATOM 3938 C CA . TRP B 1 144 ? -3.094 -30.078 0.521 1 97.12 144 TRP B CA 1
ATOM 3939 C C . TRP B 1 144 ? -1.962 -30.594 1.397 1 97.12 144 TRP B C 1
ATOM 3941 O O . TRP B 1 144 ? -0.785 -30.438 1.065 1 97.12 144 TRP B O 1
ATOM 3951 N N . GLU B 1 145 ? -2.316 -31.203 2.482 1 95.88 145 GLU B N 1
ATOM 3952 C CA . GLU B 1 145 ? -1.312 -31.766 3.373 1 95.88 145 GLU B CA 1
ATOM 3953 C C . GLU B 1 145 ? -0.454 -32.812 2.648 1 95.88 145 GLU B C 1
ATOM 3955 O O . GLU B 1 145 ? 0.76 -32.875 2.854 1 95.88 145 GLU B O 1
ATOM 3960 N N . GLU B 1 146 ? -1.088 -33.562 1.85 1 96.81 146 GLU B N 1
ATOM 3961 C CA . GLU B 1 146 ? -0.35 -34.562 1.068 1 96.81 146 GLU B CA 1
ATOM 3962 C C . GLU B 1 146 ? 0.613 -33.875 0.094 1 96.81 146 GLU B C 1
ATOM 3964 O O . GLU B 1 146 ? 1.75 -34.312 -0.07 1 96.81 146 GLU B O 1
ATOM 3969 N N . VAL B 1 147 ? 0.17 -32.844 -0.535 1 97.38 147 VAL B N 1
ATOM 3970 C CA . VAL B 1 147 ? 1.01 -32.094 -1.477 1 97.38 147 VAL B CA 1
ATOM 3971 C C . VAL B 1 147 ? 2.225 -31.531 -0.749 1 97.38 147 VAL B C 1
ATOM 3973 O O . VAL B 1 147 ? 3.357 -31.656 -1.216 1 97.38 147 VAL B O 1
ATOM 3976 N N . PHE B 1 148 ? 1.972 -30.984 0.411 1 96.06 148 PHE B N 1
ATOM 3977 C CA . PHE B 1 148 ? 3.051 -30.375 1.174 1 96.06 148 PHE B CA 1
ATOM 3978 C C . PHE B 1 148 ? 4.047 -31.422 1.651 1 96.06 148 PHE B C 1
ATOM 3980 O O . PHE B 1 148 ? 5.23 -31.141 1.823 1 96.06 148 PHE B O 1
ATOM 3987 N N . ALA B 1 149 ? 3.619 -32.625 1.758 1 96.56 149 ALA B N 1
ATOM 3988 C CA . ALA B 1 149 ? 4.441 -33.688 2.309 1 96.56 149 ALA B CA 1
ATOM 3989 C C . ALA B 1 149 ? 5.32 -34.312 1.229 1 96.56 149 ALA B C 1
ATOM 3991 O O . ALA B 1 149 ? 6.27 -35.062 1.537 1 96.56 149 ALA B O 1
ATOM 3992 N N . ILE B 1 150 ? 5.043 -34.062 -0.049 1 97.06 150 ILE B N 1
ATOM 3993 C CA . ILE B 1 150 ? 5.742 -34.688 -1.151 1 97.06 150 ILE B CA 1
ATOM 3994 C C . ILE B 1 150 ? 7.242 -34.438 -1.036 1 97.06 150 ILE B C 1
ATOM 3996 O O . ILE B 1 150 ? 8.055 -35.344 -1.174 1 97.06 150 ILE B O 1
ATOM 4000 N N . GLY B 1 151 ? 7.609 -33.188 -0.736 1 94.31 151 GLY B N 1
ATOM 4001 C CA . GLY B 1 151 ? 9.016 -32.812 -0.667 1 94.31 151 GLY B CA 1
ATOM 4002 C C . GLY B 1 151 ? 9.766 -33.531 0.435 1 94.31 151 GLY B C 1
ATOM 4003 O O . GLY B 1 151 ? 10.945 -33.875 0.275 1 94.31 151 GLY B O 1
ATOM 4004 N N . ALA B 1 152 ? 9.086 -33.719 1.491 1 94.5 152 ALA B N 1
ATOM 4005 C CA . ALA B 1 152 ? 9.703 -34.438 2.615 1 94.5 152 ALA B CA 1
ATOM 4006 C C . ALA B 1 152 ? 9.82 -35.938 2.332 1 94.5 152 ALA B C 1
ATOM 4008 O O . ALA B 1 152 ? 10.797 -36.562 2.734 1 94.5 152 ALA B O 1
ATOM 4009 N N . LYS B 1 153 ? 8.875 -36.469 1.641 1 95.69 153 LYS B N 1
ATOM 4010 C CA . LYS B 1 153 ? 8.844 -37.875 1.323 1 95.69 153 LYS B CA 1
ATOM 4011 C C . LYS B 1 153 ? 9.828 -38.219 0.204 1 95.69 153 LYS B C 1
ATOM 4013 O O . LYS B 1 153 ? 10.398 -39.312 0.177 1 95.69 153 LYS B O 1
ATOM 4018 N N . PHE B 1 154 ? 9.961 -37.312 -0.729 1 96.06 154 PHE B N 1
ATOM 4019 C CA . PHE B 1 154 ? 10.836 -37.469 -1.883 1 96.06 154 PHE B CA 1
ATOM 4020 C C . PHE B 1 154 ? 11.773 -36.281 -2.021 1 96.06 154 PHE B C 1
ATOM 4022 O O . PHE B 1 154 ? 11.453 -35.281 -2.693 1 96.06 154 PHE B O 1
ATOM 4029 N N . LYS B 1 155 ? 12.961 -36.375 -1.535 1 94.81 155 LYS B N 1
ATOM 4030 C CA . LYS B 1 155 ? 13.906 -35.25 -1.414 1 94.81 155 LYS B CA 1
ATOM 4031 C C . LYS B 1 155 ? 14.219 -34.656 -2.779 1 94.81 155 LYS B C 1
ATOM 4033 O O . LYS B 1 155 ? 14.406 -33.438 -2.893 1 94.81 155 LYS B O 1
ATOM 4038 N N . GLY B 1 156 ? 14.258 -35.469 -3.748 1 95.44 156 GLY B N 1
ATOM 4039 C CA . GLY B 1 156 ? 14.547 -35 -5.09 1 95.44 156 GLY B CA 1
ATOM 4040 C C . GLY B 1 156 ? 13.461 -34.094 -5.656 1 95.44 156 GLY B C 1
ATOM 4041 O O . GLY B 1 156 ? 13.688 -33.375 -6.637 1 95.44 156 GLY B O 1
ATOM 4042 N N . LEU B 1 157 ? 12.266 -34.094 -5.035 1 97.38 157 LEU B N 1
ATOM 4043 C CA . LEU B 1 157 ? 11.141 -33.312 -5.539 1 97.38 157 LEU B CA 1
ATOM 4044 C C . LEU B 1 157 ? 10.922 -32.062 -4.695 1 97.38 157 LEU B C 1
ATOM 4046 O O . LEU B 1 157 ? 10.055 -31.25 -5.004 1 97.38 157 LEU B O 1
ATOM 4050 N N . GLU B 1 158 ? 11.727 -31.906 -3.688 1 96.56 158 GLU B N 1
ATOM 4051 C CA . GLU B 1 158 ? 11.523 -30.828 -2.721 1 96.56 158 GLU B CA 1
ATOM 4052 C C . GLU B 1 158 ? 11.578 -29.469 -3.393 1 96.56 158 GLU B C 1
ATOM 4054 O O . GLU B 1 158 ? 10.719 -28.609 -3.146 1 96.56 158 GLU B O 1
ATOM 4059 N N . SER B 1 159 ? 12.531 -29.25 -4.211 1 96.06 159 SER B N 1
ATOM 4060 C CA . SER B 1 159 ? 12.703 -27.969 -4.879 1 96.06 159 SER B CA 1
ATOM 4061 C C . SER B 1 159 ? 11.508 -27.656 -5.777 1 96.06 159 SER B C 1
ATOM 4063 O O . SER B 1 159 ? 11.023 -26.516 -5.793 1 96.06 159 SER B O 1
ATOM 4065 N N . LEU B 1 160 ? 11.016 -28.609 -6.496 1 97.31 160 LEU B N 1
ATOM 4066 C CA . LEU B 1 160 ? 9.883 -28.422 -7.391 1 97.31 160 LEU B CA 1
ATOM 4067 C C . LEU B 1 160 ? 8.609 -28.141 -6.602 1 97.31 160 LEU B C 1
ATOM 4069 O O . LEU B 1 160 ? 7.848 -27.234 -6.938 1 97.31 160 LEU B O 1
ATOM 4073 N N . VAL B 1 161 ? 8.43 -28.875 -5.535 1 97.62 161 VAL B N 1
ATOM 4074 C CA . VAL B 1 161 ? 7.246 -28.703 -4.695 1 97.62 161 VAL B CA 1
ATOM 4075 C C . VAL B 1 161 ? 7.246 -27.312 -4.09 1 97.62 161 VAL B C 1
ATOM 4077 O O . VAL B 1 161 ? 6.23 -26.609 -4.129 1 97.62 161 VAL B O 1
ATOM 4080 N N . THR B 1 162 ? 8.367 -26.906 -3.588 1 95.38 162 THR B N 1
ATOM 4081 C CA . THR B 1 162 ? 8.492 -25.578 -2.99 1 95.38 162 THR B CA 1
ATOM 4082 C C . THR B 1 162 ? 8.234 -24.484 -4.031 1 95.38 162 THR B C 1
ATOM 4084 O O . THR B 1 162 ? 7.551 -23.5 -3.746 1 95.38 162 THR B O 1
ATOM 4087 N N . TYR B 1 163 ? 8.734 -24.672 -5.195 1 97.12 163 TYR B N 1
ATOM 4088 C CA . TYR B 1 163 ? 8.523 -23.688 -6.246 1 97.12 163 TYR B CA 1
ATOM 4089 C C . TYR B 1 163 ? 7.043 -23.578 -6.605 1 97.12 163 TYR B C 1
ATOM 4091 O O . TYR B 1 163 ? 6.504 -22.484 -6.711 1 97.12 163 TYR B O 1
ATOM 4099 N N . LEU B 1 164 ? 6.387 -24.672 -6.742 1 97.94 164 LEU B N 1
ATOM 4100 C CA . LEU B 1 164 ? 5.004 -24.703 -7.211 1 97.94 164 LEU B CA 1
ATOM 4101 C C . LEU B 1 164 ? 4.055 -24.203 -6.121 1 97.94 164 LEU B C 1
ATOM 4103 O O . LEU B 1 164 ? 3.002 -23.641 -6.422 1 97.94 164 LEU B O 1
ATOM 4107 N N . THR B 1 165 ? 4.461 -24.375 -4.867 1 96.75 165 THR B N 1
ATOM 4108 C CA . THR B 1 165 ? 3.527 -24.078 -3.787 1 96.75 165 THR B CA 1
ATOM 4109 C C . THR B 1 165 ? 3.832 -22.719 -3.176 1 96.75 165 THR B C 1
ATOM 4111 O O . THR B 1 165 ? 2.982 -22.125 -2.51 1 96.75 165 THR B O 1
ATOM 4114 N N . CYS B 1 166 ? 5.023 -22.188 -3.398 1 94.5 166 CYS B N 1
ATOM 4115 C CA . CYS B 1 166 ? 5.395 -20.953 -2.711 1 94.5 166 CYS B CA 1
ATOM 4116 C C . CYS B 1 166 ? 5.906 -19.906 -3.697 1 94.5 166 CYS B C 1
ATOM 4118 O O . CYS B 1 166 ? 5.316 -18.844 -3.832 1 94.5 166 CYS B O 1
ATOM 4120 N N . ASP B 1 167 ? 6.82 -20.219 -4.512 1 95.06 167 ASP B N 1
ATOM 4121 C CA . ASP B 1 167 ? 7.543 -19.219 -5.297 1 95.06 167 ASP B CA 1
ATOM 4122 C C . ASP B 1 167 ? 6.754 -18.828 -6.543 1 95.06 167 ASP B C 1
ATOM 4124 O O . ASP B 1 167 ? 6.582 -17.641 -6.828 1 95.06 167 ASP B O 1
ATOM 4128 N N . ALA B 1 168 ? 6.266 -19.781 -7.234 1 97.44 168 ALA B N 1
ATOM 4129 C CA . ALA B 1 168 ? 5.656 -19.547 -8.539 1 97.44 168 ALA B CA 1
ATOM 4130 C C . ALA B 1 168 ? 4.418 -18.672 -8.43 1 97.44 168 ALA B C 1
ATOM 4132 O O . ALA B 1 168 ? 4.242 -17.734 -9.211 1 97.44 168 ALA B O 1
ATOM 4133 N N . PRO B 1 169 ? 3.57 -18.953 -7.461 1 96.56 169 PRO B N 1
ATOM 4134 C CA . PRO B 1 169 ? 2.381 -18.094 -7.355 1 96.56 169 PRO B CA 1
ATOM 4135 C C . PRO B 1 169 ? 2.721 -16.625 -7.109 1 96.56 169 PRO B C 1
ATOM 4137 O O . PRO B 1 169 ? 1.961 -15.742 -7.504 1 96.56 169 PRO B O 1
ATOM 4140 N N . LEU B 1 170 ? 3.842 -16.391 -6.562 1 96.12 170 LEU B N 1
ATOM 4141 C CA . LEU B 1 170 ? 4.203 -15.023 -6.172 1 96.12 170 LEU B CA 1
ATOM 4142 C C . LEU B 1 170 ? 5.023 -14.352 -7.262 1 96.12 170 LEU B C 1
ATOM 4144 O O . LEU B 1 170 ? 5.277 -13.141 -7.199 1 96.12 170 LEU B O 1
ATOM 4148 N N . GLU B 1 171 ? 5.449 -15.148 -8.273 1 95.81 171 GLU B N 1
ATOM 4149 C CA . GLU B 1 171 ? 6.266 -14.594 -9.352 1 95.81 171 GLU B CA 1
ATOM 4150 C C . GLU B 1 171 ? 5.441 -13.688 -10.258 1 95.81 171 GLU B C 1
ATOM 4152 O O . GLU B 1 171 ? 4.449 -14.117 -10.844 1 95.81 171 GLU B O 1
ATOM 4157 N N . ARG B 1 172 ? 5.848 -12.453 -10.477 1 92.81 172 ARG B N 1
ATOM 4158 C CA . ARG B 1 172 ? 5.07 -11.461 -11.227 1 92.81 172 ARG B CA 1
ATOM 4159 C C . ARG B 1 172 ? 5.492 -11.43 -12.688 1 92.81 172 ARG B C 1
ATOM 4161 O O . ARG B 1 172 ? 4.699 -11.062 -13.562 1 92.81 172 ARG B O 1
ATOM 4168 N N . ASN B 1 173 ? 6.762 -11.695 -12.867 1 93.88 173 ASN B N 1
ATOM 4169 C CA . ASN B 1 173 ? 7.254 -11.805 -14.242 1 93.88 173 ASN B CA 1
ATOM 4170 C C . ASN B 1 173 ? 7.059 -13.211 -14.797 1 93.88 173 ASN B C 1
ATOM 4172 O O . ASN B 1 173 ? 7.828 -14.117 -14.477 1 93.88 173 ASN B O 1
ATOM 4176 N N . ALA B 1 174 ? 6.082 -13.336 -15.625 1 96.5 174 ALA B N 1
ATOM 4177 C CA . ALA B 1 174 ? 5.656 -14.648 -16.094 1 96.5 174 ALA B CA 1
ATOM 4178 C C . ALA B 1 174 ? 6.77 -15.344 -16.875 1 96.5 174 ALA B C 1
ATOM 4180 O O . ALA B 1 174 ? 6.93 -16.562 -16.781 1 96.5 174 ALA B O 1
ATOM 4181 N N . ALA B 1 175 ? 7.555 -14.57 -17.641 1 94.88 175 ALA B N 1
ATOM 4182 C CA . ALA B 1 175 ? 8.648 -15.164 -18.406 1 94.88 175 ALA B CA 1
ATOM 4183 C C . ALA B 1 175 ? 9.719 -15.734 -17.484 1 94.88 175 ALA B C 1
ATOM 4185 O O . ALA B 1 175 ? 10.188 -16.859 -17.688 1 94.88 175 ALA B O 1
ATOM 4186 N N . VAL B 1 176 ? 10.062 -15.008 -16.484 1 94.06 176 VAL B N 1
ATOM 4187 C CA . VAL B 1 176 ? 11.031 -15.469 -15.492 1 94.06 176 VAL B CA 1
ATOM 4188 C C . VAL B 1 176 ? 10.484 -16.688 -14.758 1 94.06 176 VAL B C 1
ATOM 4190 O O . VAL B 1 176 ? 11.211 -17.672 -14.555 1 94.06 176 VAL B O 1
ATOM 4193 N N . GLY B 1 177 ? 9.234 -16.578 -14.375 1 96.88 177 GLY B N 1
ATOM 4194 C CA . GLY B 1 177 ? 8.594 -17.688 -13.688 1 96.88 177 GLY B CA 1
ATOM 4195 C C . GLY B 1 177 ? 8.586 -18.969 -14.508 1 96.88 177 GLY B C 1
ATOM 4196 O O . GLY B 1 177 ? 8.891 -20.047 -13.992 1 96.88 177 GLY B O 1
ATOM 4197 N N . PHE B 1 178 ? 8.258 -18.844 -15.758 1 97.56 178 PHE B N 1
ATOM 4198 C CA . PHE B 1 178 ? 8.172 -20 -16.641 1 97.56 178 PHE B CA 1
ATOM 4199 C C . PHE B 1 178 ? 9.539 -20.625 -16.844 1 97.56 178 PHE B C 1
ATOM 4201 O O . PHE B 1 178 ? 9.688 -21.859 -16.781 1 97.56 178 PHE B O 1
ATOM 4208 N N . ARG B 1 179 ? 10.578 -19.797 -17.031 1 94.88 179 ARG B N 1
ATOM 4209 C CA . ARG B 1 179 ? 11.938 -20.312 -17.172 1 94.88 179 ARG B CA 1
ATOM 4210 C C . ARG B 1 179 ? 12.367 -21.062 -15.922 1 94.88 179 ARG B C 1
ATOM 4212 O O . ARG B 1 179 ? 12.938 -22.156 -16.016 1 94.88 179 ARG B O 1
ATOM 4219 N N . SER B 1 180 ? 12.031 -20.453 -14.789 1 95.5 180 SER B N 1
ATOM 4220 C CA . SER B 1 180 ? 12.383 -21.078 -13.516 1 95.5 180 SER B CA 1
ATOM 4221 C C . SER B 1 180 ? 11.656 -22.406 -13.336 1 95.5 180 SER B C 1
ATOM 4223 O O . SER B 1 180 ? 12.234 -23.375 -12.828 1 95.5 180 SER B O 1
ATOM 4225 N N . LEU B 1 181 ? 10.414 -22.406 -13.734 1 97.25 181 LEU B N 1
ATOM 4226 C CA . LEU B 1 181 ? 9.617 -23.625 -13.648 1 97.25 181 LEU B CA 1
ATOM 4227 C C . LEU B 1 181 ? 10.25 -24.75 -14.469 1 97.25 181 LEU B C 1
ATOM 4229 O O . LEU B 1 181 ? 10.406 -25.875 -13.977 1 97.25 181 LEU B O 1
ATOM 4233 N N . LEU B 1 182 ? 10.688 -24.422 -15.703 1 96.44 182 LEU B N 1
ATOM 4234 C CA . LEU B 1 182 ? 11.312 -25.422 -16.562 1 96.44 182 LEU B CA 1
ATOM 4235 C C . LEU B 1 182 ? 12.617 -25.922 -15.961 1 96.44 182 LEU B C 1
ATOM 4237 O O . LEU B 1 182 ? 12.945 -27.109 -16.062 1 96.44 182 LEU B O 1
ATOM 4241 N N . GLY B 1 183 ? 13.305 -24.984 -15.344 1 94.06 183 GLY B N 1
ATOM 4242 C CA . GLY B 1 183 ? 14.523 -25.375 -14.656 1 94.06 183 GLY B CA 1
ATOM 4243 C C . GLY B 1 183 ? 14.273 -26.359 -13.523 1 94.06 183 GLY B C 1
ATOM 4244 O O . GLY B 1 183 ? 14.992 -27.344 -13.375 1 94.06 183 GLY B O 1
ATOM 4245 N N . LYS B 1 184 ? 13.242 -26.109 -12.719 1 95.5 184 LYS B N 1
ATOM 4246 C CA . LYS B 1 184 ? 12.906 -26.984 -11.594 1 95.5 184 LYS B CA 1
ATOM 4247 C C . LYS B 1 184 ? 12.445 -28.344 -12.078 1 95.5 184 LYS B C 1
ATOM 4249 O O . LYS B 1 184 ? 12.742 -29.375 -11.453 1 95.5 184 LYS B O 1
ATOM 4254 N N . VAL B 1 185 ? 11.703 -28.359 -13.156 1 95.94 185 VAL B N 1
ATOM 4255 C CA . VAL B 1 185 ? 11.203 -29.594 -13.734 1 95.94 185 VAL B CA 1
ATOM 4256 C C . VAL B 1 185 ? 12.375 -30.453 -14.211 1 95.94 185 VAL B C 1
ATOM 4258 O O . VAL B 1 185 ? 12.398 -31.672 -13.992 1 95.94 185 VAL B O 1
ATOM 4261 N N . LYS B 1 186 ? 13.328 -29.812 -14.859 1 91.94 186 LYS B N 1
ATOM 4262 C CA . LYS B 1 186 ? 14.516 -30.516 -15.344 1 91.94 186 LYS B CA 1
ATOM 4263 C C . LYS B 1 186 ? 15.258 -31.188 -14.195 1 91.94 186 LYS B C 1
ATOM 4265 O O . LYS B 1 186 ? 15.688 -32.344 -14.312 1 91.94 186 LYS B O 1
ATOM 4270 N N . GLN B 1 187 ? 15.289 -30.531 -13.109 1 92.06 187 GLN B N 1
ATOM 4271 C CA . GLN B 1 187 ? 15.992 -31.047 -11.938 1 92.06 187 GLN B CA 1
ATOM 4272 C C . GLN B 1 187 ? 15.227 -32.219 -11.297 1 92.06 187 GLN B C 1
ATOM 4274 O O . GLN B 1 187 ? 15.836 -33.125 -10.75 1 92.06 187 GLN B O 1
ATOM 4279 N N . ALA B 1 188 ? 13.961 -32.219 -11.43 1 94.62 188 ALA B N 1
ATOM 4280 C CA . ALA B 1 188 ? 13.117 -33.156 -10.688 1 94.62 188 ALA B CA 1
ATOM 4281 C C . ALA B 1 188 ? 12.727 -34.375 -11.555 1 94.62 188 ALA B C 1
ATOM 4283 O O . ALA B 1 188 ? 12.227 -35.375 -11.047 1 94.62 188 ALA B O 1
ATOM 4284 N N . SER B 1 189 ? 12.969 -34.312 -12.852 1 89.38 189 SER B N 1
ATOM 4285 C CA . SER B 1 189 ? 12.383 -35.25 -13.812 1 89.38 189 SER B CA 1
ATOM 4286 C C . SER B 1 189 ? 12.75 -36.688 -13.484 1 89.38 189 SER B C 1
ATOM 4288 O O . SER B 1 189 ? 11.906 -37.594 -13.562 1 89.38 189 SER B O 1
ATOM 4290 N N . GLY B 1 190 ? 13.898 -36.938 -13 1 89.44 190 GLY B N 1
ATOM 4291 C CA . GLY B 1 190 ? 14.336 -38.312 -12.719 1 89.44 190 GLY B CA 1
ATOM 4292 C C . GLY B 1 190 ? 13.727 -38.875 -11.461 1 89.44 190 GLY B C 1
ATOM 4293 O O . GLY B 1 190 ? 13.773 -40.094 -11.242 1 89.44 190 GLY B O 1
ATOM 4294 N N . GLU B 1 191 ? 13.016 -38.062 -10.719 1 93.44 191 GLU B N 1
ATOM 4295 C CA . GLU B 1 191 ? 12.484 -38.469 -9.43 1 93.44 191 GLU B CA 1
ATOM 4296 C C . GLU B 1 191 ? 10.984 -38.75 -9.508 1 93.44 191 GLU B C 1
ATOM 4298 O O . GLU B 1 191 ? 10.398 -39.312 -8.586 1 93.44 191 GLU B O 1
ATOM 4303 N N . LEU B 1 192 ? 10.367 -38.531 -10.617 1 95.06 192 LEU B N 1
ATOM 4304 C CA . LEU B 1 192 ? 8.922 -38.625 -10.758 1 95.06 192 LEU B CA 1
ATOM 4305 C C . LEU B 1 192 ? 8.492 -40.031 -11.148 1 95.06 192 LEU B C 1
ATOM 4307 O O . LEU B 1 192 ? 9.164 -40.688 -11.945 1 95.06 192 LEU B O 1
ATOM 4311 N N . ASP B 1 193 ? 7.449 -40.5 -10.539 1 95.88 193 ASP B N 1
ATOM 4312 C CA . ASP B 1 193 ? 6.84 -41.812 -10.781 1 95.88 193 ASP B CA 1
ATOM 4313 C C . ASP B 1 193 ? 5.34 -41.656 -11.031 1 95.88 193 ASP B C 1
ATOM 4315 O O . ASP B 1 193 ? 4.566 -41.406 -10.109 1 95.88 193 ASP B O 1
ATOM 4319 N N . VAL B 1 194 ? 4.895 -41.969 -12.297 1 96.19 194 VAL B N 1
ATOM 4320 C CA . VAL B 1 194 ? 3.514 -41.781 -12.719 1 96.19 194 VAL B CA 1
ATOM 4321 C C . VAL B 1 194 ? 2.596 -42.719 -11.953 1 96.19 194 VAL B C 1
ATOM 4323 O O . VAL B 1 194 ? 1.392 -42.469 -11.844 1 96.19 194 VAL B O 1
ATOM 4326 N N . GLY B 1 195 ? 3.146 -43.719 -11.375 1 96.75 195 GLY B N 1
ATOM 4327 C CA . GLY B 1 195 ? 2.352 -44.688 -10.617 1 96.75 195 GLY B CA 1
ATOM 4328 C C . GLY B 1 195 ? 1.875 -44.156 -9.289 1 96.75 195 GLY B C 1
ATOM 4329 O O . GLY B 1 195 ? 0.967 -44.719 -8.672 1 96.75 195 GLY B O 1
ATOM 4330 N N . LYS B 1 196 ? 2.453 -43.094 -8.781 1 97.12 196 LYS B N 1
ATOM 4331 C CA . LYS B 1 196 ? 2.105 -42.5 -7.48 1 97.12 196 LYS B CA 1
ATOM 4332 C C . LYS B 1 196 ? 1.127 -41.344 -7.637 1 97.12 196 LYS B C 1
ATOM 4334 O O . LYS B 1 196 ? 1.427 -40.375 -8.312 1 97.12 196 LYS B O 1
ATOM 4339 N N . PRO B 1 197 ? 0.007 -41.406 -6.961 1 97.31 197 PRO B N 1
ATOM 4340 C CA . PRO B 1 197 ? -0.986 -40.344 -7.062 1 97.31 197 PRO B CA 1
ATOM 4341 C C . PRO B 1 197 ? -0.422 -38.969 -6.672 1 97.31 197 PRO B C 1
ATOM 4343 O O . PRO B 1 197 ? -0.769 -37.969 -7.285 1 97.31 197 PRO B O 1
ATOM 4346 N N . SER B 1 198 ? 0.439 -38.969 -5.691 1 97.69 198 SER B N 1
ATOM 4347 C CA . SER B 1 198 ? 1.033 -37.719 -5.246 1 97.69 198 SER B CA 1
ATOM 4348 C C . SER B 1 198 ? 1.882 -37.094 -6.344 1 97.69 198 SER B C 1
ATOM 4350 O O . SER B 1 198 ? 1.881 -35.875 -6.516 1 97.69 198 SER B O 1
ATOM 4352 N N . HIS B 1 199 ? 2.572 -37.906 -7.117 1 98 199 HIS B N 1
ATOM 4353 C CA . HIS B 1 199 ? 3.396 -37.375 -8.211 1 98 199 HIS B CA 1
ATOM 4354 C C . HIS B 1 199 ? 2.535 -36.906 -9.375 1 98 199 HIS B C 1
ATOM 4356 O O . HIS B 1 199 ? 2.848 -35.906 -10.023 1 98 199 HIS B O 1
ATOM 4362 N N . ARG B 1 200 ? 1.448 -37.656 -9.609 1 98.06 200 ARG B N 1
ATOM 4363 C CA . ARG B 1 200 ? 0.518 -37.219 -10.648 1 98.06 200 ARG B CA 1
ATOM 4364 C C . ARG B 1 200 ? -0.107 -35.875 -10.289 1 98.06 200 ARG B C 1
ATOM 4366 O O . ARG B 1 200 ? -0.312 -35.031 -11.156 1 98.06 200 ARG B O 1
ATOM 4373 N N . THR B 1 201 ? -0.377 -35.688 -8.969 1 98.5 201 THR B N 1
ATOM 4374 C CA . THR B 1 201 ? -0.885 -34.406 -8.5 1 98.5 201 THR B CA 1
ATOM 4375 C C . THR B 1 201 ? 0.134 -33.281 -8.75 1 98.5 201 THR B C 1
ATOM 4377 O O . THR B 1 201 ? -0.214 -32.219 -9.25 1 98.5 201 THR B O 1
ATOM 4380 N N . LEU B 1 202 ? 1.336 -33.562 -8.414 1 98.06 202 LEU B N 1
ATOM 4381 C CA . LEU B 1 202 ? 2.41 -32.594 -8.617 1 98.06 202 LEU B CA 1
ATOM 4382 C C . LEU B 1 202 ? 2.523 -32.188 -10.094 1 98.06 202 LEU B C 1
ATOM 4384 O O . LEU B 1 202 ? 2.686 -31.016 -10.414 1 98.06 202 LEU B O 1
ATOM 4388 N N . TYR B 1 203 ? 2.422 -33.156 -10.969 1 97.94 203 TYR B N 1
ATOM 4389 C CA . TYR B 1 203 ? 2.461 -32.906 -12.406 1 97.94 203 TYR B CA 1
ATOM 4390 C C . TYR B 1 203 ? 1.288 -32.031 -12.828 1 97.94 203 TYR B C 1
ATOM 4392 O O . TYR B 1 203 ? 1.451 -31.094 -13.633 1 97.94 203 TYR B O 1
ATOM 4400 N N . GLY B 1 204 ? 0.106 -32.344 -12.312 1 98.25 204 GLY B N 1
ATOM 4401 C CA . GLY B 1 204 ? -1.038 -31.5 -12.602 1 98.25 204 GLY B CA 1
ATOM 4402 C C . GLY B 1 204 ? -0.838 -30.047 -12.172 1 98.25 204 GLY B C 1
ATOM 4403 O O . GLY B 1 204 ? -1.253 -29.125 -12.867 1 98.25 204 GLY B O 1
ATOM 4404 N N . LEU B 1 205 ? -0.216 -29.875 -10.984 1 98.62 205 LEU B N 1
ATOM 4405 C CA . LEU B 1 205 ? 0.108 -28.531 -10.516 1 98.62 205 LEU B CA 1
ATOM 4406 C C . LEU B 1 205 ? 1.071 -27.828 -11.469 1 98.62 205 LEU B C 1
ATOM 4408 O O . LEU B 1 205 ? 0.952 -26.625 -11.711 1 98.62 205 LEU B O 1
ATOM 4412 N N . LEU B 1 206 ? 1.994 -28.594 -11.969 1 98.31 206 LEU B N 1
ATOM 4413 C CA . LEU B 1 206 ? 2.945 -28.078 -12.953 1 98.31 206 LEU B CA 1
ATOM 4414 C C . LEU B 1 206 ? 2.223 -27.578 -14.195 1 98.31 206 LEU B C 1
ATOM 4416 O O . LEU B 1 206 ? 2.502 -26.469 -14.68 1 98.31 206 LEU B O 1
ATOM 4420 N N . VAL B 1 207 ? 1.299 -28.328 -14.664 1 98.56 207 VAL B N 1
ATOM 4421 C CA . VAL B 1 207 ? 0.55 -27.938 -15.859 1 98.56 207 VAL B CA 1
ATOM 4422 C C . VAL B 1 207 ? -0.261 -26.688 -15.578 1 98.56 207 VAL B C 1
ATOM 4424 O O . VAL B 1 207 ? -0.232 -25.734 -16.359 1 98.56 207 VAL B O 1
ATOM 4427 N N . ALA B 1 208 ? -0.949 -26.672 -14.438 1 98.69 208 ALA B N 1
ATOM 4428 C CA . ALA B 1 208 ? -1.776 -25.516 -14.078 1 98.69 208 ALA B CA 1
ATOM 4429 C C . ALA B 1 208 ? -0.936 -24.25 -13.977 1 98.69 208 ALA B C 1
ATOM 4431 O O . ALA B 1 208 ? -1.324 -23.203 -14.484 1 98.69 208 ALA B O 1
ATOM 4432 N N . GLN B 1 209 ? 0.2 -24.344 -13.32 1 98.75 209 GLN B N 1
ATOM 4433 C CA . GLN B 1 209 ? 1.074 -23.188 -13.164 1 98.75 209 GLN B CA 1
ATOM 4434 C C . GLN B 1 209 ? 1.628 -22.734 -14.516 1 98.75 209 GLN B C 1
ATOM 4436 O O . GLN B 1 209 ? 1.792 -21.531 -14.75 1 98.75 209 GLN B O 1
ATOM 4441 N N . SER B 1 210 ? 1.94 -23.688 -15.406 1 98.75 210 SER B N 1
ATOM 4442 C CA . SER B 1 210 ? 2.391 -23.344 -16.75 1 98.75 210 SER B CA 1
ATOM 4443 C C . SER B 1 210 ? 1.326 -22.547 -17.5 1 98.75 210 SER B C 1
ATOM 4445 O O . SER B 1 210 ? 1.641 -21.594 -18.219 1 98.75 210 SER B O 1
ATOM 4447 N N . ILE B 1 211 ? 0.102 -22.953 -17.312 1 98.62 211 ILE B N 1
ATOM 4448 C CA . ILE B 1 211 ? -0.995 -22.25 -17.969 1 98.62 211 ILE B CA 1
ATOM 4449 C C . ILE B 1 211 ? -1.038 -20.797 -17.469 1 98.62 211 ILE B C 1
ATOM 4451 O O . ILE B 1 211 ? -1.195 -19.875 -18.266 1 98.62 211 ILE B O 1
ATOM 4455 N N . LEU B 1 212 ? -0.886 -20.625 -16.203 1 98.56 212 LEU B N 1
ATOM 4456 C CA . LEU B 1 212 ? -0.906 -19.281 -15.641 1 98.56 212 LEU B CA 1
ATOM 4457 C C . LEU B 1 212 ? 0.224 -18.438 -16.219 1 98.56 212 LEU B C 1
ATOM 4459 O O . LEU B 1 212 ? -0.002 -17.297 -16.641 1 98.56 212 LEU B O 1
ATOM 4463 N N . PHE B 1 213 ? 1.433 -18.938 -16.25 1 98.56 213 PHE B N 1
ATOM 4464 C CA . PHE B 1 213 ? 2.57 -18.203 -16.781 1 98.56 213 PHE B CA 1
ATOM 4465 C C . PHE B 1 213 ? 2.393 -17.922 -18.266 1 98.56 213 PHE B C 1
ATOM 4467 O O . PHE B 1 213 ? 2.604 -16.797 -18.734 1 98.56 213 PHE B O 1
ATOM 4474 N N . LEU B 1 214 ? 1.988 -18.906 -19 1 98.25 214 LEU B N 1
ATOM 4475 C CA . LEU B 1 214 ? 1.892 -18.781 -20.453 1 98.25 214 LEU B CA 1
ATOM 4476 C C . LEU B 1 214 ? 0.763 -17.828 -20.828 1 98.25 214 LEU B C 1
ATOM 4478 O O . LEU B 1 214 ? 0.861 -17.125 -21.844 1 98.25 214 LEU B O 1
ATOM 4482 N N . SER B 1 215 ? -0.343 -17.844 -20.094 1 98 215 SER B N 1
ATOM 4483 C CA . SER B 1 215 ? -1.416 -16.891 -20.375 1 98 215 SER B CA 1
ATOM 4484 C C . SER B 1 215 ? -0.927 -15.445 -20.25 1 98 215 SER B C 1
ATOM 4486 O O . SER B 1 215 ? -1.229 -14.609 -21.109 1 98 215 SER B O 1
ATOM 4488 N N . ALA B 1 216 ? -0.184 -15.234 -19.219 1 97.62 216 ALA B N 1
ATOM 4489 C CA . ALA B 1 216 ? 0.358 -13.891 -19.031 1 97.62 216 ALA B CA 1
ATOM 4490 C C . ALA B 1 216 ? 1.374 -13.547 -20.125 1 97.62 216 ALA B C 1
ATOM 4492 O O . ALA B 1 216 ? 1.361 -12.445 -20.672 1 97.62 216 ALA B O 1
ATOM 4493 N N . MET B 1 217 ? 2.225 -14.461 -20.469 1 96.25 217 MET B N 1
ATOM 4494 C CA . MET B 1 217 ? 3.227 -14.266 -21.516 1 96.25 217 MET B CA 1
ATOM 4495 C C . MET B 1 217 ? 2.562 -13.984 -22.859 1 96.25 217 MET B C 1
ATOM 4497 O O . MET B 1 217 ? 2.975 -13.07 -23.578 1 96.25 217 MET B O 1
ATOM 4501 N N . THR B 1 218 ? 1.602 -14.75 -23.125 1 95.38 218 THR B N 1
ATOM 4502 C CA . THR B 1 218 ? 0.91 -14.617 -24.406 1 95.38 218 THR B CA 1
ATOM 4503 C C . THR B 1 218 ? 0.218 -13.258 -24.5 1 95.38 218 THR B C 1
ATOM 4505 O O . THR B 1 218 ? 0.29 -12.602 -25.547 1 95.38 218 THR B O 1
ATOM 4508 N N . ARG B 1 219 ? -0.431 -12.875 -23.5 1 93.94 219 ARG B N 1
ATOM 4509 C CA . ARG B 1 219 ? -1.085 -11.57 -23.484 1 93.94 219 ARG B CA 1
ATOM 4510 C C . ARG B 1 219 ? -0.082 -10.453 -23.734 1 93.94 219 ARG B C 1
ATOM 4512 O O . ARG B 1 219 ? -0.312 -9.586 -24.578 1 93.94 219 ARG B O 1
ATOM 4519 N N . ASP B 1 220 ? 0.972 -10.5 -23 1 92 220 ASP B N 1
ATOM 4520 C CA . ASP B 1 220 ? 1.979 -9.445 -23.094 1 92 220 ASP B CA 1
ATOM 4521 C C . ASP B 1 220 ? 2.65 -9.461 -24.469 1 92 220 ASP B C 1
ATOM 4523 O O . ASP B 1 220 ? 2.945 -8.398 -25.031 1 92 220 ASP B O 1
ATOM 4527 N N . PHE B 1 221 ? 2.879 -10.602 -24.922 1 91.12 221 PHE B N 1
ATOM 4528 C CA . PHE B 1 221 ? 3.518 -10.75 -26.219 1 91.12 221 PHE B CA 1
ATOM 4529 C C . PHE B 1 221 ? 2.582 -10.297 -27.328 1 91.12 221 PHE B C 1
ATOM 4531 O O . PHE B 1 221 ? 3.021 -9.68 -28.312 1 91.12 221 PHE B O 1
ATOM 4538 N N . HIS B 1 222 ? 1.33 -10.57 -27.219 1 90.31 222 HIS B N 1
ATOM 4539 C CA . HIS B 1 222 ? 0.311 -10.164 -28.172 1 90.31 222 HIS B CA 1
ATOM 4540 C C . HIS B 1 222 ? 0.242 -8.641 -28.297 1 90.31 222 HIS B C 1
ATOM 4542 O O . HIS B 1 222 ? -0.013 -8.117 -29.375 1 90.31 222 HIS B O 1
ATOM 4548 N N . ALA B 1 223 ? 0.482 -8 -27.297 1 85.94 223 ALA B N 1
ATOM 4549 C CA . ALA B 1 223 ? 0.394 -6.539 -27.266 1 85.94 223 ALA B CA 1
ATOM 4550 C C . ALA B 1 223 ? 1.552 -5.906 -28.031 1 85.94 223 ALA B C 1
ATOM 4552 O O . ALA B 1 223 ? 1.458 -4.758 -28.469 1 85.94 223 ALA B O 1
ATOM 4553 N N . VAL B 1 224 ? 2.617 -6.609 -28.234 1 82.19 224 VAL B N 1
ATOM 4554 C CA . VAL B 1 224 ? 3.812 -5.949 -28.766 1 82.19 224 VAL B CA 1
ATOM 4555 C C . VAL B 1 224 ? 4.172 -6.531 -30.125 1 82.19 224 VAL B C 1
ATOM 4557 O O . VAL B 1 224 ? 4.945 -5.934 -30.875 1 82.19 224 VAL B O 1
ATOM 4560 N N . PHE B 1 225 ? 3.656 -7.738 -30.375 1 80.56 225 PHE B N 1
ATOM 4561 C CA . PHE B 1 225 ? 4.141 -8.391 -31.594 1 80.56 225 PHE B CA 1
ATOM 4562 C C . PHE B 1 225 ? 2.977 -8.812 -32.469 1 80.56 225 PHE B C 1
ATOM 4564 O O . PHE B 1 225 ? 1.946 -9.273 -31.984 1 80.56 225 PHE B O 1
ATOM 4571 N N . ASP B 1 226 ? 3.174 -8.562 -33.719 1 76.44 226 ASP B N 1
ATOM 4572 C CA . ASP B 1 226 ? 2.205 -8.953 -34.75 1 76.44 226 ASP B CA 1
ATOM 4573 C C . ASP B 1 226 ? 2.375 -10.422 -35.125 1 76.44 226 ASP B C 1
ATOM 4575 O O . ASP B 1 226 ? 3.41 -10.812 -35.688 1 76.44 226 ASP B O 1
ATOM 4579 N N . PRO B 1 227 ? 1.375 -11.18 -34.906 1 68.19 227 PRO B N 1
ATOM 4580 C CA . PRO B 1 227 ? 1.474 -12.617 -35.188 1 68.19 227 PRO B CA 1
ATOM 4581 C C . PRO B 1 227 ? 1.597 -12.906 -36.688 1 68.19 227 PRO B C 1
ATOM 4583 O O . PRO B 1 227 ? 2.02 -14 -37.094 1 68.19 227 PRO B O 1
ATOM 4586 N N . ALA B 1 228 ? 1.309 -11.961 -37.5 1 73.5 228 ALA B N 1
ATOM 4587 C CA . ALA B 1 228 ? 1.345 -12.148 -38.969 1 73.5 228 ALA B CA 1
ATOM 4588 C C . ALA B 1 228 ? 2.773 -12.062 -39.5 1 73.5 228 ALA B C 1
ATOM 4590 O O . ALA B 1 228 ? 3.021 -12.312 -40.688 1 73.5 228 ALA B O 1
ATOM 4591 N N . THR B 1 229 ? 3.605 -11.984 -38.625 1 79.75 229 THR B N 1
ATOM 4592 C CA . THR B 1 229 ? 5 -11.891 -39.062 1 79.75 229 THR B CA 1
ATOM 4593 C C . THR B 1 229 ? 5.535 -13.266 -39.469 1 79.75 229 THR B C 1
ATOM 4595 O O . THR B 1 229 ? 4.922 -14.289 -39.156 1 79.75 229 THR B O 1
ATOM 4598 N N . SER B 1 230 ? 6.609 -13.281 -40.188 1 86.19 230 SER B N 1
ATOM 4599 C CA . SER B 1 230 ? 7.242 -14.531 -40.562 1 86.19 230 SER B CA 1
ATOM 4600 C C . SER B 1 230 ? 7.645 -15.359 -39.344 1 86.19 230 SER B C 1
ATOM 4602 O O . SER B 1 230 ? 7.797 -14.82 -38.25 1 86.19 230 SER B O 1
ATOM 4604 N N . ARG B 1 231 ? 7.73 -16.594 -39.594 1 86.31 231 ARG B N 1
ATOM 4605 C CA . ARG B 1 231 ? 8.086 -17.5 -38.531 1 86.31 231 ARG B CA 1
ATOM 4606 C C . ARG B 1 231 ? 9.43 -17.141 -37.906 1 86.31 231 ARG B C 1
ATOM 4608 O O . ARG B 1 231 ? 9.586 -17.172 -36.688 1 86.31 231 ARG B O 1
ATOM 4615 N N . ASP B 1 232 ? 10.305 -16.828 -38.812 1 88.19 232 ASP B N 1
ATOM 4616 C CA . ASP B 1 232 ? 11.648 -16.516 -38.312 1 88.19 232 ASP B CA 1
ATOM 4617 C C . ASP B 1 232 ? 11.633 -15.281 -37.438 1 88.19 232 ASP B C 1
ATOM 4619 O O . ASP B 1 232 ? 12.273 -15.266 -36.375 1 88.19 232 ASP B O 1
ATOM 4623 N N . ARG B 1 233 ? 10.992 -14.312 -37.875 1 86.44 233 ARG B N 1
ATOM 4624 C CA . ARG B 1 233 ? 10.906 -13.078 -37.125 1 86.44 233 ARG B CA 1
ATOM 4625 C C . ARG B 1 233 ? 10.164 -13.305 -35.812 1 86.44 233 ARG B C 1
ATOM 4627 O O . ARG B 1 233 ? 10.516 -12.727 -34.781 1 86.44 233 ARG B O 1
ATOM 4634 N N . PHE B 1 234 ? 9.234 -14.18 -35.906 1 90.19 234 PHE B N 1
ATOM 4635 C CA . PHE B 1 234 ? 8.469 -14.547 -34.719 1 90.19 234 PHE B CA 1
ATOM 4636 C C . PHE B 1 234 ? 9.359 -15.211 -33.656 1 90.19 234 PHE B C 1
ATOM 4638 O O . PHE B 1 234 ? 9.32 -14.852 -32.5 1 90.19 234 PHE B O 1
ATOM 4645 N N . GLU B 1 235 ? 10.094 -16.109 -34.125 1 90.81 235 GLU B N 1
ATOM 4646 C CA . GLU B 1 235 ? 10.961 -16.859 -33.219 1 90.81 235 GLU B CA 1
ATOM 4647 C C . GLU B 1 235 ? 11.984 -15.961 -32.562 1 90.81 235 GLU B C 1
ATOM 4649 O O . GLU B 1 235 ? 12.266 -16.109 -31.359 1 90.81 235 GLU B O 1
ATOM 4654 N N . ILE B 1 236 ? 12.516 -15.055 -33.312 1 87.88 236 ILE B N 1
ATOM 4655 C CA . ILE B 1 236 ? 13.5 -14.125 -32.781 1 87.88 236 ILE B CA 1
ATOM 4656 C C . ILE B 1 236 ? 12.836 -13.227 -31.719 1 87.88 236 ILE B C 1
ATOM 4658 O O . ILE B 1 236 ? 13.391 -13.016 -30.641 1 87.88 236 ILE B O 1
ATOM 4662 N N . ALA B 1 237 ? 11.68 -12.789 -32.062 1 90 237 ALA B N 1
ATOM 4663 C CA . ALA B 1 237 ? 10.953 -11.906 -31.141 1 90 237 ALA B CA 1
ATOM 4664 C C . ALA B 1 237 ? 10.594 -12.633 -29.859 1 90 237 ALA B C 1
ATOM 4666 O O . ALA B 1 237 ? 10.734 -12.078 -28.766 1 90 237 ALA B O 1
ATOM 4667 N N . LEU B 1 238 ? 10.133 -13.844 -29.969 1 91.75 238 LEU B N 1
ATOM 4668 C CA . LEU B 1 238 ? 9.758 -14.633 -28.797 1 91.75 238 LEU B CA 1
ATOM 4669 C C . LEU B 1 238 ? 10.977 -14.914 -27.922 1 91.75 238 LEU B C 1
ATOM 4671 O O . LEU B 1 238 ? 10.891 -14.836 -26.688 1 91.75 238 LEU B O 1
ATOM 4675 N N . ARG B 1 239 ? 12.047 -15.219 -28.547 1 91.19 239 ARG B N 1
ATOM 4676 C CA . ARG B 1 239 ? 13.281 -15.484 -27.812 1 91.19 239 ARG B CA 1
ATOM 4677 C C . ARG B 1 239 ? 13.711 -14.266 -27.016 1 91.19 239 ARG B C 1
ATOM 4679 O O . ARG B 1 239 ? 14.023 -14.375 -25.828 1 91.19 239 ARG B O 1
ATOM 4686 N N . ASN B 1 240 ? 13.711 -13.156 -27.688 1 88.25 240 ASN B N 1
ATOM 4687 C CA . ASN B 1 240 ? 14.062 -11.922 -26.984 1 88.25 240 ASN B CA 1
ATOM 4688 C C . ASN B 1 240 ? 13.094 -11.633 -25.844 1 88.25 240 ASN B C 1
ATOM 4690 O O . ASN B 1 240 ? 13.516 -11.211 -24.766 1 88.25 240 ASN B O 1
ATOM 4694 N N . PHE B 1 241 ? 11.891 -11.938 -26.094 1 89.56 241 PHE B N 1
ATOM 4695 C CA . PHE B 1 241 ? 10.852 -11.672 -25.094 1 89.56 241 PHE B CA 1
ATOM 4696 C C . PHE B 1 241 ? 11.039 -12.555 -23.875 1 89.56 241 PHE B C 1
ATOM 4698 O O . PHE B 1 241 ? 11.008 -12.07 -22.734 1 89.56 241 PHE B O 1
ATOM 4705 N N . VAL B 1 242 ? 11.242 -13.789 -24.062 1 92.56 242 VAL B N 1
ATOM 4706 C CA . VAL B 1 242 ? 11.328 -14.766 -22.984 1 92.56 242 VAL B CA 1
ATOM 4707 C C . VAL B 1 242 ? 12.539 -14.461 -22.109 1 92.56 242 VAL B C 1
ATOM 4709 O O . VAL B 1 242 ? 12.516 -14.688 -20.891 1 92.56 242 VAL B O 1
ATOM 4712 N N . TRP B 1 243 ? 13.547 -13.852 -22.688 1 90 243 TRP B N 1
ATOM 4713 C CA . TRP B 1 243 ? 14.781 -13.633 -21.922 1 90 243 TRP B CA 1
ATOM 4714 C C . TRP B 1 243 ? 14.914 -12.172 -21.516 1 90 243 TRP B C 1
ATOM 4716 O O . TRP B 1 243 ? 15.984 -11.734 -21.094 1 90 243 TRP B O 1
ATOM 4726 N N . GLY B 1 244 ? 13.922 -11.445 -21.625 1 85.12 244 GLY B N 1
ATOM 4727 C CA . GLY B 1 244 ? 13.883 -10.102 -21.094 1 85.12 244 GLY B CA 1
ATOM 4728 C C . GLY B 1 244 ? 14.484 -9.062 -22.016 1 85.12 244 GLY B C 1
ATOM 4729 O O . GLY B 1 244 ? 15.039 -8.062 -21.547 1 85.12 244 GLY B O 1
ATOM 4730 N N . GLY B 1 245 ? 14.57 -9.375 -23.281 1 85.25 245 GLY B N 1
ATOM 4731 C CA . GLY B 1 245 ? 15.086 -8.422 -24.25 1 85.25 245 GLY B CA 1
ATOM 4732 C C . GLY B 1 245 ? 16.297 -8.938 -25 1 85.25 245 GLY B C 1
ATOM 4733 O O . GLY B 1 245 ? 16.844 -9.992 -24.672 1 85.25 245 GLY B O 1
ATOM 4734 N N . ARG B 1 246 ? 16.641 -8.148 -25.953 1 82.12 246 ARG B N 1
ATOM 4735 C CA . ARG B 1 246 ? 17.75 -8.523 -26.812 1 82.12 246 ARG B CA 1
ATOM 4736 C C . ARG B 1 246 ? 19.062 -8.602 -26.031 1 82.12 246 ARG B C 1
ATOM 4738 O O . ARG B 1 246 ? 19.797 -9.57 -26.156 1 82.12 246 ARG B O 1
ATOM 4745 N N . ASP B 1 247 ? 19.234 -7.652 -25.203 1 79 247 ASP B N 1
ATOM 4746 C CA . ASP B 1 247 ? 20.469 -7.617 -24.438 1 79 247 ASP B CA 1
ATOM 4747 C C . ASP B 1 247 ? 20.547 -8.789 -23.453 1 79 247 ASP B C 1
ATOM 4749 O O . ASP B 1 247 ? 21.594 -9.398 -23.281 1 79 247 ASP B O 1
ATOM 4753 N N . GLY B 1 248 ? 19.438 -9.031 -22.875 1 76.56 248 GLY B N 1
ATOM 4754 C CA . GLY B 1 248 ? 19.375 -10.172 -21.969 1 76.56 248 GLY B CA 1
ATOM 4755 C C . GLY B 1 248 ? 19.672 -11.492 -22.656 1 76.56 248 GLY B C 1
ATOM 4756 O O . GLY B 1 248 ? 20.406 -12.32 -22.125 1 76.56 248 GLY B O 1
ATOM 4757 N N . TYR B 1 249 ? 19.266 -11.648 -23.797 1 81.88 249 TYR B N 1
ATOM 4758 C CA . TYR B 1 249 ? 19.484 -12.875 -24.547 1 81.88 249 TYR B CA 1
ATOM 4759 C C . TYR B 1 249 ? 20.938 -12.977 -25.016 1 81.88 249 TYR B C 1
ATOM 4761 O O . TYR B 1 249 ? 21.562 -14.031 -24.875 1 81.88 249 TYR B O 1
ATOM 4769 N N . GLU B 1 250 ? 21.422 -11.883 -25.531 1 80.5 250 GLU B N 1
ATOM 4770 C CA . GLU B 1 250 ? 22.781 -11.891 -26.062 1 80.5 250 GLU B CA 1
ATOM 4771 C C . GLU B 1 250 ? 23.797 -12.234 -24.969 1 80.5 250 GLU B C 1
ATOM 4773 O O . GLU B 1 250 ? 24.75 -12.977 -25.219 1 80.5 250 GLU B O 1
ATOM 4778 N N . LEU B 1 251 ? 23.594 -11.773 -23.875 1 79.38 251 LEU B N 1
ATOM 4779 C CA . LEU B 1 251 ? 24.469 -12.078 -22.75 1 79.38 251 LEU B CA 1
ATOM 4780 C C . LEU B 1 251 ? 24.438 -13.57 -22.438 1 79.38 251 LEU B C 1
ATOM 4782 O O . LEU B 1 251 ? 25.484 -14.195 -22.25 1 79.38 251 LEU B O 1
ATOM 4786 N N . ARG B 1 252 ? 23.297 -14.094 -22.375 1 82.25 252 ARG B N 1
ATOM 4787 C CA . ARG B 1 252 ? 23.172 -15.516 -22.062 1 82.25 252 ARG B CA 1
ATOM 4788 C C . ARG B 1 252 ? 23.75 -16.375 -23.172 1 82.25 252 ARG B C 1
ATOM 4790 O O . ARG B 1 252 ? 24.391 -17.406 -22.906 1 82.25 252 ARG B O 1
ATOM 4797 N N . GLN B 1 253 ? 23.547 -15.938 -24.375 1 82.75 253 GLN B N 1
ATOM 4798 C CA . GLN B 1 253 ? 24.094 -16.641 -25.531 1 82.75 253 GLN B CA 1
ATOM 4799 C C . GLN B 1 253 ? 25.625 -16.641 -25.5 1 82.75 253 GLN B C 1
ATOM 4801 O O . GLN B 1 253 ? 26.25 -17.672 -25.734 1 82.75 253 GLN B O 1
ATOM 4806 N N . ARG B 1 254 ? 26.172 -15.5 -25.188 1 77.38 254 ARG B N 1
ATOM 4807 C CA . ARG B 1 254 ? 27.625 -15.391 -25.078 1 77.38 254 ARG B CA 1
ATOM 4808 C C . ARG B 1 254 ? 28.172 -16.281 -23.969 1 77.38 254 ARG B C 1
ATOM 4810 O O . ARG B 1 254 ? 29.188 -16.953 -24.156 1 77.38 254 ARG B O 1
ATOM 4817 N N . LEU B 1 255 ? 27.469 -16.312 -22.875 1 77.94 255 LEU B N 1
ATOM 4818 C CA . LEU B 1 255 ? 27.875 -17.156 -21.75 1 77.94 255 LEU B CA 1
ATOM 4819 C C . LEU B 1 255 ? 27.781 -18.641 -22.109 1 77.94 255 LEU B C 1
ATOM 4821 O O . LEU B 1 255 ? 28.656 -19.422 -21.766 1 77.94 255 LEU B O 1
ATOM 4825 N N . HIS B 1 256 ? 26.734 -18.953 -22.766 1 81.62 256 HIS B N 1
ATOM 4826 C CA . HIS B 1 256 ? 26.516 -20.328 -23.203 1 81.62 256 HIS B CA 1
ATOM 4827 C C . HIS B 1 256 ? 27.625 -20.781 -24.125 1 81.62 256 HIS B C 1
ATOM 4829 O O . HIS B 1 256 ? 28.172 -21.875 -23.953 1 81.62 256 HIS B O 1
ATOM 4835 N N . LEU B 1 257 ? 28.016 -19.953 -25 1 82.56 257 LEU B N 1
ATOM 4836 C CA . LEU B 1 257 ? 29.078 -20.281 -25.953 1 82.56 257 LEU B CA 1
ATOM 4837 C C . LEU B 1 257 ? 30.422 -20.344 -25.25 1 82.56 257 LEU B C 1
ATOM 4839 O O . LEU B 1 257 ? 31.234 -21.234 -25.547 1 82.56 257 LEU B O 1
ATOM 4843 N N . ALA B 1 258 ? 30.609 -19.5 -24.375 1 81.56 258 ALA B N 1
ATOM 4844 C CA . ALA B 1 258 ? 31.859 -19.469 -23.609 1 81.56 258 ALA B CA 1
ATOM 4845 C C . ALA B 1 258 ? 32 -20.734 -22.781 1 81.56 258 ALA B C 1
ATOM 4847 O O . ALA B 1 258 ? 33.094 -21.297 -22.703 1 81.56 258 ALA B O 1
ATOM 4848 N N . LEU B 1 259 ? 30.984 -21.125 -22.172 1 79.69 259 LEU B N 1
ATOM 4849 C CA . LEU B 1 259 ? 31.016 -22.328 -21.359 1 79.69 259 LEU B CA 1
ATOM 4850 C C . LEU B 1 259 ? 31.234 -23.562 -22.234 1 79.69 259 LEU B C 1
ATOM 4852 O O . LEU B 1 259 ? 31.953 -24.484 -21.844 1 79.69 259 LEU B O 1
ATOM 4856 N N . ALA B 1 260 ? 30.594 -23.594 -23.344 1 81.69 260 ALA B N 1
ATOM 4857 C CA . ALA B 1 260 ? 30.781 -24.703 -24.297 1 81.69 260 ALA B CA 1
ATOM 4858 C C . ALA B 1 260 ? 32.219 -24.781 -24.766 1 81.69 260 ALA B C 1
ATOM 4860 O O . ALA B 1 260 ? 32.812 -25.859 -24.828 1 81.69 260 ALA B O 1
ATOM 4861 N N . ASN B 1 261 ? 32.75 -23.625 -25.094 1 80.44 261 ASN B N 1
ATOM 4862 C CA . ASN B 1 261 ? 34.156 -23.562 -25.516 1 80.44 261 ASN B CA 1
ATOM 4863 C C . ASN B 1 261 ? 35.094 -24.016 -24.406 1 80.44 261 ASN B C 1
ATOM 4865 O O . ASN B 1 261 ? 36.062 -24.719 -24.688 1 80.44 261 ASN B O 1
ATOM 4869 N N . ALA B 1 262 ? 34.719 -23.719 -23.297 1 83 262 ALA B N 1
ATOM 4870 C CA . ALA B 1 262 ? 35.531 -24.094 -22.156 1 83 262 ALA B CA 1
ATOM 4871 C C . ALA B 1 262 ? 35.5 -25.594 -21.922 1 83 262 ALA B C 1
ATOM 4873 O O . ALA B 1 262 ? 36.469 -26.188 -21.438 1 83 262 ALA B O 1
ATOM 4874 N N . ARG B 1 263 ? 34.375 -26.234 -22.25 1 86 263 ARG B N 1
ATOM 4875 C CA . ARG B 1 263 ? 34.25 -27.688 -22.094 1 86 263 ARG B CA 1
ATOM 4876 C C . ARG B 1 263 ? 34.75 -28.422 -23.328 1 86 263 ARG B C 1
ATOM 4878 O O . ARG B 1 263 ? 34.719 -29.656 -23.375 1 86 263 ARG B O 1
ATOM 4885 N N . GLY B 1 264 ? 35.156 -27.641 -24.312 1 78.75 264 GLY B N 1
ATOM 4886 C CA . GLY B 1 264 ? 35.688 -28.25 -25.531 1 78.75 264 GLY B CA 1
ATOM 4887 C C . GLY B 1 264 ? 34.594 -28.703 -26.484 1 78.75 264 GLY B C 1
ATOM 4888 O O . GLY B 1 264 ? 34.844 -29.578 -27.328 1 78.75 264 GLY B O 1
ATOM 4889 N N . GLU B 1 265 ? 33.406 -28.281 -26.25 1 75.12 265 GLU B N 1
ATOM 4890 C CA . GLU B 1 265 ? 32.281 -28.656 -27.125 1 75.12 265 GLU B CA 1
ATOM 4891 C C . GLU B 1 265 ? 32.125 -27.641 -28.25 1 75.12 265 GLU B C 1
ATOM 4893 O O . GLU B 1 265 ? 32.312 -26.453 -28.047 1 75.12 265 GLU B O 1
ATOM 4898 N N . ASP B 1 266 ? 32.094 -28.109 -29.453 1 68.88 266 ASP B N 1
ATOM 4899 C CA . ASP B 1 266 ? 31.797 -27.219 -30.578 1 68.88 266 ASP B CA 1
ATOM 4900 C C . ASP B 1 266 ? 30.297 -26.969 -30.703 1 68.88 266 ASP B C 1
ATOM 4902 O O . ASP B 1 266 ? 29.656 -27.375 -31.672 1 68.88 266 ASP B O 1
ATOM 4906 N N . ASP B 1 267 ? 29.781 -26.469 -29.688 1 66.12 267 ASP B N 1
ATOM 4907 C CA . ASP B 1 267 ? 28.359 -26.156 -29.641 1 66.12 267 ASP B CA 1
ATOM 4908 C C . ASP B 1 267 ? 28.094 -24.781 -30.25 1 66.12 267 ASP B C 1
ATOM 4910 O O . ASP B 1 267 ? 28.578 -23.766 -29.734 1 66.12 267 ASP B O 1
ATOM 4914 N N . GLN B 1 268 ? 27.578 -24.766 -31.484 1 66.69 268 GLN B N 1
ATOM 4915 C CA . GLN B 1 268 ? 27.25 -23.516 -32.156 1 66.69 268 GLN B CA 1
ATOM 4916 C C . GLN B 1 268 ? 25.75 -23.219 -32.062 1 66.69 268 GLN B C 1
ATOM 4918 O O . GLN B 1 268 ? 25.25 -22.328 -32.781 1 66.69 268 GLN B O 1
ATOM 4923 N N . GLY B 1 269 ? 25.219 -23.906 -31.141 1 73.94 269 GLY B N 1
ATOM 4924 C CA . GLY B 1 269 ? 23.766 -23.781 -31.125 1 73.94 269 GLY B CA 1
ATOM 4925 C C . GLY B 1 269 ? 23.281 -22.578 -30.359 1 73.94 269 GLY B C 1
ATOM 4926 O O . GLY B 1 269 ? 24.047 -21.906 -29.688 1 73.94 269 GLY B O 1
ATOM 4927 N N . GLN B 1 270 ? 22.062 -22.141 -30.625 1 79.62 270 GLN B N 1
ATOM 4928 C CA . GLN B 1 270 ? 21.391 -21 -29.969 1 79.62 270 GLN B CA 1
ATOM 4929 C C . GLN B 1 270 ? 20.938 -21.359 -28.562 1 79.62 270 GLN B C 1
ATOM 4931 O O . GLN B 1 270 ? 20.469 -22.484 -28.328 1 79.62 270 GLN B O 1
ATOM 4936 N N . PHE B 1 271 ? 21.297 -20.516 -27.641 1 83.62 271 PHE B N 1
ATOM 4937 C CA . PHE B 1 271 ? 20.781 -20.641 -26.281 1 83.62 271 PHE B CA 1
ATOM 4938 C C . PHE B 1 271 ? 19.266 -20.516 -26.266 1 83.62 271 PHE B C 1
ATOM 4940 O O . PHE B 1 271 ? 18.719 -19.516 -26.75 1 83.62 271 PHE B O 1
ATOM 4947 N N . GLN B 1 272 ? 18.641 -21.594 -25.938 1 85.5 272 GLN B N 1
ATOM 4948 C CA . GLN B 1 272 ? 17.188 -21.594 -26.016 1 85.5 272 GLN B CA 1
ATOM 4949 C C . GLN B 1 272 ? 16.594 -22.469 -24.906 1 85.5 272 GLN B C 1
ATOM 4951 O O . GLN B 1 272 ? 17.312 -23.25 -24.266 1 85.5 272 GLN B O 1
ATOM 4956 N N . LEU B 1 273 ? 15.281 -22.266 -24.656 1 90.56 273 LEU B N 1
ATOM 4957 C CA . LEU B 1 273 ? 14.547 -23.125 -23.734 1 90.56 273 LEU B CA 1
ATOM 4958 C C . LEU B 1 273 ? 14.398 -24.531 -24.297 1 90.56 273 LEU B C 1
ATOM 4960 O O . LEU B 1 273 ? 14.516 -24.734 -25.516 1 90.56 273 LEU B O 1
ATOM 4964 N N . PRO B 1 274 ? 14.266 -25.438 -23.375 1 91.44 274 PRO B N 1
ATOM 4965 C CA . PRO B 1 274 ? 14.164 -26.812 -23.859 1 91.44 274 PRO B CA 1
ATOM 4966 C C . PRO B 1 274 ? 13.031 -27 -24.859 1 91.44 274 PRO B C 1
ATOM 4968 O O . PRO B 1 274 ? 11.953 -26.438 -24.703 1 91.44 274 PRO B O 1
ATOM 4971 N N . ASN B 1 275 ? 13.367 -27.781 -25.984 1 94.31 275 ASN B N 1
ATOM 4972 C CA . ASN B 1 275 ? 12.406 -28.062 -27.047 1 94.31 275 ASN B CA 1
ATOM 4973 C C . ASN B 1 275 ? 11.797 -26.766 -27.594 1 94.31 275 ASN B C 1
ATOM 4975 O O . ASN B 1 275 ? 10.578 -26.641 -27.672 1 94.31 275 ASN B O 1
ATOM 4979 N N . TRP B 1 276 ? 12.648 -25.922 -28 1 94.06 276 TRP B N 1
ATOM 4980 C CA . TRP B 1 276 ? 12.305 -24.578 -28.422 1 94.06 276 TRP B CA 1
ATOM 4981 C C . TRP B 1 276 ? 11.289 -24.578 -29.562 1 94.06 276 TRP B C 1
ATOM 4983 O O . TRP B 1 276 ? 10.328 -23.812 -29.547 1 94.06 276 TRP B O 1
ATOM 4993 N N . ASP B 1 277 ? 11.469 -25.469 -30.531 1 94.44 277 ASP B N 1
ATOM 4994 C CA . ASP B 1 277 ? 10.562 -25.516 -31.672 1 94.44 277 ASP B CA 1
ATOM 4995 C C . ASP B 1 277 ? 9.133 -25.797 -31.234 1 94.44 277 ASP B C 1
ATOM 4997 O O . ASP B 1 277 ? 8.188 -25.203 -31.75 1 94.44 277 ASP B O 1
ATOM 5001 N N . LYS B 1 278 ? 9 -26.672 -30.328 1 96.56 278 LYS B N 1
ATOM 5002 C CA . LYS B 1 278 ? 7.672 -27 -29.812 1 96.56 278 LYS B CA 1
ATOM 5003 C C . LYS B 1 278 ? 7.086 -25.859 -29 1 96.56 278 LYS B C 1
ATOM 5005 O O . LYS B 1 278 ? 5.875 -25.625 -29.016 1 96.56 278 LYS B O 1
ATOM 5010 N N . LEU B 1 279 ? 7.957 -25.172 -28.266 1 96.62 279 LEU B N 1
ATOM 5011 C CA . LEU B 1 279 ? 7.496 -24 -27.516 1 96.62 279 LEU B CA 1
ATOM 5012 C C . LEU B 1 279 ? 7.008 -22.906 -28.469 1 96.62 279 LEU B C 1
ATOM 5014 O O . LEU B 1 279 ? 5.984 -22.281 -28.203 1 96.62 279 LEU B O 1
ATOM 5018 N N . VAL B 1 280 ? 7.742 -22.703 -29.547 1 94.38 280 VAL B N 1
ATOM 5019 C CA . VAL B 1 280 ? 7.355 -21.703 -30.547 1 94.38 280 VAL B CA 1
ATOM 5020 C C . VAL B 1 280 ? 5.98 -22.047 -31.109 1 94.38 280 VAL B C 1
ATOM 5022 O O . VAL B 1 280 ? 5.109 -21.188 -31.219 1 94.38 280 VAL B O 1
ATOM 5025 N N . GLU B 1 281 ? 5.836 -23.344 -31.422 1 95 281 GLU B N 1
ATOM 5026 C CA . GLU B 1 281 ? 4.547 -23.797 -31.938 1 95 281 GLU B CA 1
ATOM 5027 C C . GLU B 1 281 ? 3.438 -23.594 -30.906 1 95 281 GLU B C 1
ATOM 5029 O O . GLU B 1 281 ? 2.328 -23.188 -31.25 1 95 281 GLU B O 1
ATOM 5034 N N . LEU B 1 282 ? 3.717 -23.891 -29.734 1 96.94 282 LEU B N 1
ATOM 5035 C CA . LEU B 1 282 ? 2.752 -23.734 -28.656 1 96.94 282 LEU B CA 1
ATOM 5036 C C . LEU B 1 282 ? 2.311 -22.281 -28.516 1 96.94 282 LEU B C 1
ATOM 5038 O O . LEU B 1 282 ? 1.112 -21.984 -28.516 1 96.94 282 LEU B O 1
ATOM 5042 N N . VAL B 1 283 ? 3.283 -21.344 -28.422 1 95.38 283 VAL B N 1
ATOM 5043 C CA . VAL B 1 283 ? 2.969 -19.938 -28.219 1 95.38 283 VAL B CA 1
ATOM 5044 C C . VAL B 1 283 ? 2.201 -19.391 -29.406 1 95.38 283 VAL B C 1
ATOM 5046 O O . VAL B 1 283 ? 1.263 -18.609 -29.25 1 95.38 283 VAL B O 1
ATOM 5049 N N . ARG B 1 284 ? 2.549 -19.797 -30.594 1 93.06 284 ARG B N 1
ATOM 5050 C CA . ARG B 1 284 ? 1.8 -19.406 -31.781 1 93.06 284 ARG B CA 1
ATOM 5051 C C . ARG B 1 284 ? 0.349 -19.859 -31.688 1 93.06 284 ARG B C 1
ATOM 5053 O O . ARG B 1 284 ? -0.567 -19.125 -32.031 1 93.06 284 ARG B O 1
ATOM 5060 N N . GLY B 1 285 ? 0.219 -21.109 -31.25 1 93.56 285 GLY B N 1
ATOM 5061 C CA . GLY B 1 285 ? -1.127 -21.625 -31.062 1 93.56 285 GLY B CA 1
ATOM 5062 C C . GLY B 1 285 ? -1.934 -20.844 -30.047 1 93.56 285 GLY B C 1
ATOM 5063 O O . GLY B 1 285 ? -3.111 -20.562 -30.266 1 93.56 285 GLY B O 1
ATOM 5064 N N . LEU B 1 286 ? -1.336 -20.469 -28.969 1 95.62 286 LEU B N 1
ATOM 5065 C CA . LEU B 1 286 ? -2.012 -19.719 -27.906 1 95.62 286 LEU B CA 1
ATOM 5066 C C . LEU B 1 286 ? -2.422 -18.344 -28.406 1 95.62 286 LEU B C 1
ATOM 5068 O O . LEU B 1 286 ? -3.428 -17.781 -27.953 1 95.62 286 LEU B O 1
ATOM 5072 N N . LEU B 1 287 ? -1.674 -17.766 -29.359 1 93.25 287 LEU B N 1
ATOM 5073 C CA . LEU B 1 287 ? -1.923 -16.422 -29.859 1 93.25 287 LEU B CA 1
ATOM 5074 C C . LEU B 1 287 ? -3.164 -16.391 -30.734 1 93.25 287 LEU B C 1
ATOM 5076 O O . LEU B 1 287 ? -3.68 -15.32 -31.062 1 93.25 287 LEU B O 1
ATOM 5080 N N . ASP B 1 288 ? -3.672 -17.594 -31.109 1 91.5 288 ASP B N 1
ATOM 5081 C CA . ASP B 1 288 ? -4.926 -17.656 -31.859 1 91.5 288 ASP B CA 1
ATOM 5082 C C . ASP B 1 288 ? -6.082 -17.094 -31.031 1 91.5 288 ASP B C 1
ATOM 5084 O O . ASP B 1 288 ? -7.02 -16.516 -31.578 1 91.5 288 ASP B O 1
ATOM 5088 N N . ALA B 1 289 ? -6.047 -17.328 -29.75 1 93.25 289 ALA B N 1
ATOM 5089 C CA . ALA B 1 289 ? -6.973 -16.75 -28.781 1 93.25 289 ALA B CA 1
ATOM 5090 C C . ALA B 1 289 ? -6.25 -16.391 -27.484 1 93.25 289 ALA B C 1
ATOM 5092 O O . ALA B 1 289 ? -6.492 -16.984 -26.438 1 93.25 289 ALA B O 1
ATOM 5093 N N . PRO B 1 290 ? -5.461 -15.336 -27.578 1 92.38 290 PRO B N 1
ATOM 5094 C CA . PRO B 1 290 ? -4.523 -15.031 -26.5 1 92.38 290 PRO B CA 1
ATOM 5095 C C . PRO B 1 290 ? -5.219 -14.773 -25.172 1 92.38 290 PRO B C 1
ATOM 5097 O O . PRO B 1 290 ? -4.684 -15.102 -24.109 1 92.38 290 PRO B O 1
ATOM 5100 N N . PHE B 1 291 ? -6.484 -14.289 -25.203 1 93.5 291 PHE B N 1
ATOM 5101 C CA . PHE B 1 291 ? -7.156 -13.883 -23.984 1 93.5 291 PHE B CA 1
ATOM 5102 C C . PHE B 1 291 ? -7.863 -15.07 -23.328 1 93.5 291 PHE B C 1
ATOM 5104 O O . PHE B 1 291 ? -8.383 -14.969 -22.219 1 93.5 291 PHE B O 1
ATOM 5111 N N . LEU B 1 292 ? -7.742 -16.266 -23.953 1 94.94 292 LEU B N 1
ATOM 5112 C CA . LEU B 1 292 ? -8.359 -17.469 -23.422 1 94.94 292 LEU B CA 1
ATOM 5113 C C . LEU B 1 292 ? -7.305 -18.484 -23.016 1 94.94 292 LEU B C 1
ATOM 5115 O O . LEU B 1 292 ? -7.633 -19.578 -22.547 1 94.94 292 LEU B O 1
ATOM 5119 N N . ALA B 1 293 ? -6.055 -18.109 -23.109 1 95.62 293 ALA B N 1
ATOM 5120 C CA . ALA B 1 293 ? -4.941 -19.031 -22.859 1 95.62 293 ALA B CA 1
ATOM 5121 C C . ALA B 1 293 ? -4.941 -19.531 -21.422 1 95.62 293 ALA B C 1
ATOM 5123 O O . ALA B 1 293 ? -4.469 -20.625 -21.141 1 95.62 293 ALA B O 1
ATOM 5124 N N . GLY B 1 294 ? -5.57 -18.75 -20.531 1 97.25 294 GLY B N 1
ATOM 5125 C CA . GLY B 1 294 ? -5.531 -19.094 -19.125 1 97.25 294 GLY B CA 1
ATOM 5126 C C . GLY B 1 294 ? -6.805 -19.766 -18.625 1 97.25 294 GLY B C 1
ATOM 5127 O O . GLY B 1 294 ? -6.906 -20.125 -17.453 1 97.25 294 GLY B O 1
ATOM 5128 N N . SER B 1 295 ? -7.762 -20.047 -19.422 1 95.31 295 SER B N 1
ATOM 5129 C CA . SER B 1 295 ? -9.117 -20.422 -19.031 1 95.31 295 SER B CA 1
ATOM 5130 C C . SER B 1 295 ? -9.148 -21.797 -18.406 1 95.31 295 SER B C 1
ATOM 5132 O O . SER B 1 295 ? -10.055 -22.125 -17.625 1 95.31 295 SER B O 1
ATOM 5134 N N . GLY B 1 296 ? -8.164 -22.609 -18.641 1 96.31 296 GLY B N 1
ATOM 5135 C CA . GLY B 1 296 ? -8.203 -23.969 -18.141 1 96.31 296 GLY B CA 1
ATOM 5136 C C . GLY B 1 296 ? -7.426 -24.156 -16.844 1 96.31 296 GLY B C 1
ATOM 5137 O O . GLY B 1 296 ? -7.434 -25.234 -16.266 1 96.31 296 GLY B O 1
ATOM 5138 N N . ALA B 1 297 ? -6.824 -23.094 -16.281 1 98 297 ALA B N 1
ATOM 5139 C CA . ALA B 1 297 ? -5.879 -23.219 -15.18 1 98 297 ALA B CA 1
ATOM 5140 C C . ALA B 1 297 ? -6.559 -23.781 -13.938 1 98 297 ALA B C 1
ATOM 5142 O O . ALA B 1 297 ? -6.051 -24.719 -13.312 1 98 297 ALA B O 1
ATOM 5143 N N . LEU B 1 298 ? -7.699 -23.25 -13.609 1 97.88 298 LEU B N 1
ATOM 5144 C CA . LEU B 1 298 ? -8.414 -23.656 -12.406 1 97.88 298 LEU B CA 1
ATOM 5145 C C . LEU B 1 298 ? -8.891 -25.109 -12.523 1 97.88 298 LEU B C 1
ATOM 5147 O O . LEU B 1 298 ? -8.68 -25.906 -11.609 1 97.88 298 LEU B O 1
ATOM 5151 N N . ALA B 1 299 ? -9.484 -25.453 -13.633 1 97.31 299 ALA B N 1
ATOM 5152 C CA . ALA B 1 299 ? -9.977 -26.812 -13.852 1 97.31 299 ALA B CA 1
ATOM 5153 C C . ALA B 1 299 ? -8.844 -27.812 -13.812 1 97.31 299 ALA B C 1
ATOM 5155 O O . ALA B 1 299 ? -8.977 -28.891 -13.234 1 97.31 299 ALA B O 1
ATOM 5156 N N . VAL B 1 300 ? -7.766 -27.484 -14.414 1 98.06 300 VAL B N 1
ATOM 5157 C CA . VAL B 1 300 ? -6.609 -28.359 -14.469 1 98.06 300 VAL B CA 1
ATOM 5158 C C . VAL B 1 300 ? -6.078 -28.609 -13.062 1 98.06 300 VAL B C 1
ATOM 5160 O O . VAL B 1 300 ? -5.75 -29.75 -12.703 1 98.06 300 VAL B O 1
ATOM 5163 N N . LYS B 1 301 ? -6.016 -27.578 -12.266 1 98.56 301 LYS B N 1
ATOM 5164 C CA . LYS B 1 301 ? -5.555 -27.766 -10.891 1 98.56 301 LYS B CA 1
ATOM 5165 C C . LYS B 1 301 ? -6.523 -28.641 -10.094 1 98.56 301 LYS B C 1
ATOM 5167 O O . LYS B 1 301 ? -6.102 -29.484 -9.305 1 98.56 301 LYS B O 1
ATOM 5172 N N . ASP B 1 302 ? -7.773 -28.422 -10.289 1 98.06 302 ASP B N 1
ATOM 5173 C CA . ASP B 1 302 ? -8.781 -29.25 -9.633 1 98.06 302 ASP B CA 1
ATOM 5174 C C . ASP B 1 302 ? -8.586 -30.719 -9.977 1 98.06 302 ASP B C 1
ATOM 5176 O O . ASP B 1 302 ? -8.625 -31.578 -9.094 1 98.06 302 ASP B O 1
ATOM 5180 N N . LEU B 1 303 ? -8.359 -30.938 -11.211 1 98.06 303 LEU B N 1
ATOM 5181 C CA . LEU B 1 303 ? -8.156 -32.312 -11.664 1 98.06 303 LEU B CA 1
ATOM 5182 C C . LEU B 1 303 ? -6.906 -32.906 -11.039 1 98.06 303 LEU B C 1
ATOM 5184 O O . LEU B 1 303 ? -6.859 -34.125 -10.766 1 98.06 303 LEU B O 1
ATOM 5188 N N . ALA B 1 304 ? -5.902 -32.094 -10.844 1 98.25 304 ALA B N 1
ATOM 5189 C CA . ALA B 1 304 ? -4.703 -32.562 -10.148 1 98.25 304 ALA B CA 1
ATOM 5190 C C . ALA B 1 304 ? -5.043 -33.062 -8.742 1 98.25 304 ALA B C 1
ATOM 5192 O O . ALA B 1 304 ? -4.617 -34.156 -8.344 1 98.25 304 ALA B O 1
ATOM 5193 N N . PHE B 1 305 ? -5.84 -32.312 -8.047 1 98.31 305 PHE B N 1
ATOM 5194 C CA . PHE B 1 305 ? -6.188 -32.656 -6.668 1 98.31 305 PHE B CA 1
ATOM 5195 C C . PHE B 1 305 ? -7.129 -33.844 -6.629 1 98.31 305 PHE B C 1
ATOM 5197 O O . PHE B 1 305 ? -7.133 -34.625 -5.66 1 98.31 305 PHE B O 1
ATOM 5204 N N . ARG B 1 306 ? -7.863 -34.062 -7.66 1 97.31 306 ARG B N 1
ATOM 5205 C CA . ARG B 1 306 ? -8.766 -35.219 -7.777 1 97.31 306 ARG B CA 1
ATOM 5206 C C . ARG B 1 306 ? -8.008 -36.531 -7.621 1 97.31 306 ARG B C 1
ATOM 5208 O O . ARG B 1 306 ? -8.57 -37.531 -7.176 1 97.31 306 ARG B O 1
ATOM 5215 N N . GLU B 1 307 ? -6.707 -36.531 -7.945 1 96.81 307 GLU B N 1
ATOM 5216 C CA . GLU B 1 307 ? -5.863 -37.719 -7.84 1 96.81 307 GLU B CA 1
ATOM 5217 C C . GLU B 1 307 ? -5.758 -38.188 -6.395 1 96.81 307 GLU B C 1
ATOM 5219 O O . GLU B 1 307 ? -5.418 -39.344 -6.141 1 96.81 307 GLU B O 1
ATOM 5224 N N . LEU B 1 308 ? -6.059 -37.344 -5.43 1 97.38 308 LEU B N 1
ATOM 5225 C CA . LEU B 1 308 ? -5.73 -37.625 -4.035 1 97.38 308 LEU B CA 1
ATOM 5226 C C . LEU B 1 308 ? -6.996 -37.875 -3.225 1 97.38 308 LEU B C 1
ATOM 5228 O O . LEU B 1 308 ? -6.926 -38.344 -2.09 1 97.38 308 LEU B O 1
ATOM 5232 N N . VAL B 1 309 ? -8.148 -37.531 -3.766 1 96.62 309 VAL B N 1
ATOM 5233 C CA . VAL B 1 309 ? -9.383 -37.625 -2.98 1 96.62 309 VAL B CA 1
ATOM 5234 C C . VAL B 1 309 ? -10.484 -38.281 -3.803 1 96.62 309 VAL B C 1
ATOM 5236 O O . VAL B 1 309 ? -10.391 -38.344 -5.031 1 96.62 309 VAL B O 1
ATOM 5239 N N . PRO B 1 310 ? -11.547 -38.781 -3.121 1 94.94 310 PRO B N 1
ATOM 5240 C CA . PRO B 1 310 ? -12.664 -39.344 -3.857 1 94.94 310 PRO B CA 1
ATOM 5241 C C . PRO B 1 310 ? -13.414 -38.344 -4.711 1 94.94 310 PRO B C 1
ATOM 5243 O O . PRO B 1 310 ? -13.5 -37.156 -4.336 1 94.94 310 PRO B O 1
ATOM 5246 N N . GLN B 1 311 ? -13.891 -38.781 -5.777 1 95.25 311 GLN B N 1
ATOM 5247 C CA . GLN B 1 311 ? -14.609 -37.906 -6.699 1 95.25 311 GLN B CA 1
ATOM 5248 C C . GLN B 1 311 ? -15.875 -37.375 -6.059 1 95.25 311 GLN B C 1
ATOM 5250 O O . GLN B 1 311 ? -16.578 -38.062 -5.348 1 95.25 311 GLN B O 1
ATOM 5255 N N . ARG B 1 312 ? -16.141 -36.156 -6.277 1 95.38 312 ARG B N 1
ATOM 5256 C CA . ARG B 1 312 ? -17.328 -35.438 -5.809 1 95.38 312 ARG B CA 1
ATOM 5257 C C . ARG B 1 312 ? -18.172 -34.938 -6.977 1 95.38 312 ARG B C 1
ATOM 5259 O O . ARG B 1 312 ? -17.672 -34.281 -7.879 1 95.38 312 ARG B O 1
ATOM 5266 N N . GLU B 1 313 ? -19.406 -35.188 -6.91 1 94.81 313 GLU B N 1
ATOM 5267 C CA . GLU B 1 313 ? -20.312 -34.906 -8.016 1 94.81 313 GLU B CA 1
ATOM 5268 C C . GLU B 1 313 ? -20.312 -33.406 -8.359 1 94.81 313 GLU B C 1
ATOM 5270 O O . GLU B 1 313 ? -20.156 -33.031 -9.531 1 94.81 313 GLU B O 1
ATOM 5275 N N . LEU B 1 314 ? -20.453 -32.562 -7.387 1 95.38 314 LEU B N 1
ATOM 5276 C CA . LEU B 1 314 ? -20.531 -31.125 -7.621 1 95.38 314 LEU B CA 1
ATOM 5277 C C . LEU B 1 314 ? -19.25 -30.594 -8.242 1 95.38 314 LEU B C 1
ATOM 5279 O O . LEU B 1 314 ? -19.281 -29.719 -9.117 1 95.38 314 LEU B O 1
ATOM 5283 N N . ALA B 1 315 ? -18.125 -31.047 -7.801 1 96.5 315 ALA B N 1
ATOM 5284 C CA . ALA B 1 315 ? -16.844 -30.625 -8.352 1 96.5 315 ALA B CA 1
ATOM 5285 C C . ALA B 1 315 ? -16.703 -31.062 -9.812 1 96.5 315 ALA B C 1
ATOM 5287 O O . ALA B 1 315 ? -16.25 -30.281 -10.648 1 96.5 315 ALA B O 1
ATOM 5288 N N . GLU B 1 316 ? -17.141 -32.281 -10.117 1 96.44 316 GLU B N 1
ATOM 5289 C CA . GLU B 1 316 ? -17.094 -32.781 -11.484 1 96.44 316 GLU B CA 1
ATOM 5290 C C . GLU B 1 316 ? -17.953 -31.938 -12.414 1 96.44 316 GLU B C 1
ATOM 5292 O O . GLU B 1 316 ? -17.547 -31.625 -13.539 1 96.44 316 GLU B O 1
ATOM 5297 N N . GLN B 1 317 ? -19.125 -31.609 -11.938 1 95.5 317 GLN B N 1
ATOM 5298 C CA . GLN B 1 317 ? -20.031 -30.797 -12.727 1 95.5 317 GLN B CA 1
ATOM 5299 C C . GLN B 1 317 ? -19.438 -29.422 -13.016 1 95.5 317 GLN B C 1
ATOM 5301 O O . GLN B 1 317 ? -19.531 -28.922 -14.133 1 95.5 317 GLN B O 1
ATOM 5306 N N . ARG B 1 318 ? -18.891 -28.828 -12.023 1 95.25 318 ARG B N 1
ATOM 5307 C CA . ARG B 1 318 ? -18.297 -27.516 -12.195 1 95.25 318 ARG B CA 1
ATOM 5308 C C . ARG B 1 318 ? -17.141 -27.547 -13.195 1 95.25 318 ARG B C 1
ATOM 5310 O O . ARG B 1 318 ? -17.047 -26.688 -14.07 1 95.25 318 ARG B O 1
ATOM 5317 N N . ILE B 1 319 ? -16.25 -28.516 -13.062 1 96.25 319 ILE B N 1
ATOM 5318 C CA . ILE B 1 319 ? -15.102 -28.656 -13.953 1 96.25 319 ILE B CA 1
ATOM 5319 C C . ILE B 1 319 ? -15.594 -28.859 -15.391 1 96.25 319 ILE B C 1
ATOM 5321 O O . ILE B 1 319 ? -15.086 -28.203 -16.312 1 96.25 319 ILE B O 1
ATOM 5325 N N . ALA B 1 320 ? -16.594 -29.656 -15.523 1 95.56 320 ALA B N 1
ATOM 5326 C CA . ALA B 1 320 ? -17.172 -29.891 -16.844 1 95.56 320 ALA B CA 1
ATOM 5327 C C . ALA B 1 320 ? -17.75 -28.609 -17.438 1 95.56 320 ALA B C 1
ATOM 5329 O O . ALA B 1 320 ? -17.562 -28.328 -18.625 1 95.56 320 ALA B O 1
ATOM 5330 N N . SER B 1 321 ? -18.438 -27.906 -16.641 1 93.31 321 SER B N 1
ATOM 5331 C CA . SER B 1 321 ? -19.031 -26.656 -17.078 1 93.31 321 SER B CA 1
ATOM 5332 C C . SER B 1 321 ? -17.953 -25.656 -17.516 1 93.31 321 SER B C 1
ATOM 5334 O O . SER B 1 321 ? -18.156 -24.906 -18.469 1 93.31 321 SER B O 1
ATOM 5336 N N . GLU B 1 322 ? -16.828 -25.641 -16.828 1 92.69 322 GLU B N 1
ATOM 5337 C CA . GLU B 1 322 ? -15.734 -24.719 -17.141 1 92.69 322 GLU B CA 1
ATOM 5338 C C . GLU B 1 322 ? -15.117 -25.062 -18.5 1 92.69 322 GLU B C 1
ATOM 5340 O O . GLU B 1 322 ? -14.867 -24.156 -19.312 1 92.69 322 GLU B O 1
ATOM 5345 N N . PHE B 1 323 ? -14.93 -26.281 -18.781 1 93.69 323 PHE B N 1
ATOM 5346 C CA . PHE B 1 323 ? -14.352 -26.688 -20.062 1 93.69 323 PHE B CA 1
ATOM 5347 C C . PHE B 1 323 ? -15.359 -26.516 -21.188 1 93.69 323 PHE B C 1
ATOM 5349 O O . PHE B 1 323 ? -14.977 -26.25 -22.328 1 93.69 323 PHE B O 1
ATOM 5356 N N . ALA B 1 324 ? -16.672 -26.547 -20.875 1 91.69 324 ALA B N 1
ATOM 5357 C CA . ALA B 1 324 ? -17.719 -26.391 -21.891 1 91.69 324 ALA B CA 1
ATOM 5358 C C . ALA B 1 324 ? -17.906 -24.922 -22.234 1 91.69 324 ALA B C 1
ATOM 5360 O O . ALA B 1 324 ? -18.312 -24.594 -23.359 1 91.69 324 ALA B O 1
ATOM 5361 N N . ALA B 1 325 ? -17.703 -24.125 -21.328 1 87.38 325 ALA B N 1
ATOM 5362 C CA . ALA B 1 325 ? -17.922 -22.688 -21.516 1 87.38 325 ALA B CA 1
ATOM 5363 C C . ALA B 1 325 ? -16.984 -22.141 -22.594 1 87.38 325 ALA B C 1
ATOM 5365 O O . ALA B 1 325 ? -17.328 -21.172 -23.281 1 87.38 325 ALA B O 1
ATOM 5366 N N . ASN B 1 326 ? -15.844 -22.766 -22.656 1 83.88 326 ASN B N 1
ATOM 5367 C CA . ASN B 1 326 ? -14.836 -22.328 -23.609 1 83.88 326 ASN B CA 1
ATOM 5368 C C . ASN B 1 326 ? -14.062 -23.516 -24.188 1 83.88 326 ASN B C 1
ATOM 5370 O O . ASN B 1 326 ? -13.25 -24.125 -23.5 1 83.88 326 ASN B O 1
ATOM 5374 N N . ASN B 1 327 ? -14.203 -23.719 -25.484 1 83.5 327 ASN B N 1
ATOM 5375 C CA . ASN B 1 327 ? -13.562 -24.859 -26.125 1 83.5 327 ASN B CA 1
ATOM 5376 C C . ASN B 1 327 ? -12.047 -24.719 -26.141 1 83.5 327 ASN B C 1
ATOM 5378 O O . ASN B 1 327 ? -11.328 -25.719 -26.25 1 83.5 327 ASN B O 1
ATOM 5382 N N . ARG B 1 328 ? -11.617 -23.547 -25.984 1 91.5 328 ARG B N 1
ATOM 5383 C CA . ARG B 1 328 ? -10.18 -23.312 -26.047 1 91.5 328 ARG B CA 1
ATOM 5384 C C . ARG B 1 328 ? -9.492 -23.75 -24.75 1 91.5 328 ARG B C 1
ATOM 5386 O O . ARG B 1 328 ? -8.305 -24.062 -24.75 1 91.5 328 ARG B O 1
ATOM 5393 N N . ALA B 1 329 ? -10.258 -23.828 -23.703 1 94 329 ALA B N 1
ATOM 5394 C CA . ALA B 1 329 ? -9.68 -24.172 -22.406 1 94 329 ALA B CA 1
ATOM 5395 C C . ALA B 1 329 ? -9.047 -25.562 -22.438 1 94 329 ALA B C 1
ATOM 5397 O O . ALA B 1 329 ? -7.883 -25.734 -22.078 1 94 329 ALA B O 1
ATOM 5398 N N . ARG B 1 330 ? -9.781 -26.516 -22.906 1 94 330 ARG B N 1
ATOM 5399 C CA . ARG B 1 330 ? -9.289 -27.875 -22.984 1 94 330 ARG B CA 1
ATOM 5400 C C . ARG B 1 330 ? -8.18 -28 -24.031 1 94 330 ARG B C 1
ATOM 5402 O O . ARG B 1 330 ? -7.164 -28.656 -23.781 1 94 330 ARG B O 1
ATOM 5409 N N . GLN B 1 331 ? -8.438 -27.375 -25.141 1 94.94 331 GLN B N 1
ATOM 5410 C CA . GLN B 1 331 ? -7.465 -27.422 -26.234 1 94.94 331 GLN B CA 1
ATOM 5411 C C . GLN B 1 331 ? -6.105 -26.891 -25.781 1 94.94 331 GLN B C 1
ATOM 5413 O O . GLN B 1 331 ? -5.082 -27.547 -25.984 1 94.94 331 GLN B O 1
ATOM 5418 N N . TYR B 1 332 ? -6.09 -25.797 -25.156 1 97.25 332 TYR B N 1
ATOM 5419 C CA . TYR B 1 332 ? -4.844 -25.172 -24.734 1 97.25 332 TYR B CA 1
ATOM 5420 C C . TYR B 1 332 ? -4.203 -25.953 -23.594 1 97.25 332 TYR B C 1
ATOM 5422 O O . TYR B 1 332 ? -2.982 -26.109 -23.547 1 97.25 332 TYR B O 1
ATOM 5430 N N . ALA B 1 333 ? -5.023 -26.484 -22.656 1 97.25 333 ALA B N 1
ATOM 5431 C CA . ALA B 1 333 ? -4.488 -27.328 -21.594 1 97.25 333 ALA B CA 1
ATOM 5432 C C . ALA B 1 333 ? -3.775 -28.547 -22.172 1 97.25 333 ALA B C 1
ATOM 5434 O O . ALA B 1 333 ? -2.684 -28.906 -21.719 1 97.25 333 ALA B O 1
ATOM 5435 N N . MET B 1 334 ? -4.32 -29.078 -23.203 1 96.94 334 MET B N 1
ATOM 5436 C CA . MET B 1 334 ? -3.736 -30.25 -23.828 1 96.94 334 MET B CA 1
ATOM 5437 C C . MET B 1 334 ? -2.443 -29.906 -24.562 1 96.94 334 MET B C 1
ATOM 5439 O O . MET B 1 334 ? -1.475 -30.656 -24.516 1 96.94 334 MET B O 1
ATOM 5443 N N . GLN B 1 335 ? -2.451 -28.812 -25.188 1 97.56 335 GLN B N 1
ATOM 5444 C CA . GLN B 1 335 ? -1.252 -28.375 -25.906 1 97.56 335 GLN B CA 1
ATOM 5445 C C . GLN B 1 335 ? -0.106 -28.109 -24.938 1 97.56 335 GLN B C 1
ATOM 5447 O O . GLN B 1 335 ? 1.037 -28.484 -25.188 1 97.56 335 GLN B O 1
ATOM 5452 N N . ILE B 1 336 ? -0.422 -27.484 -23.844 1 98.38 336 ILE B N 1
ATOM 5453 C CA . ILE B 1 336 ? 0.592 -27.188 -22.828 1 98.38 336 ILE B CA 1
ATOM 5454 C C . ILE B 1 336 ? 1.083 -28.484 -22.188 1 98.38 336 ILE B C 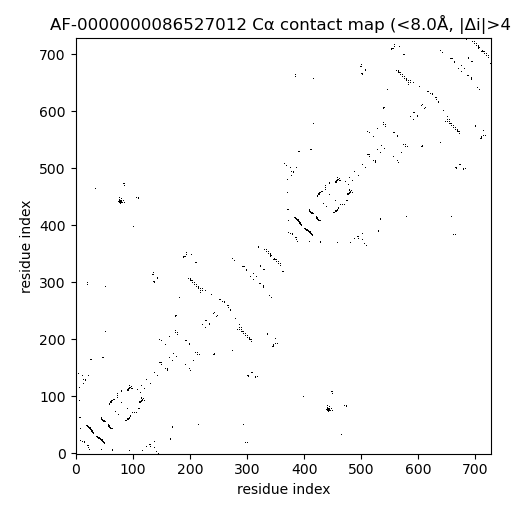1
ATOM 5456 O O . ILE B 1 336 ? 2.285 -28.672 -21.984 1 98.38 336 ILE B O 1
ATOM 5460 N N . ASN B 1 337 ? 0.166 -29.359 -21.922 1 98.12 337 ASN B N 1
ATOM 5461 C CA . ASN B 1 337 ? 0.517 -30.672 -21.422 1 98.12 337 ASN B CA 1
ATOM 5462 C C . ASN B 1 337 ? 1.45 -31.406 -22.375 1 98.12 337 ASN B C 1
ATOM 5464 O O . ASN B 1 337 ? 2.43 -32.031 -21.938 1 98.12 337 ASN B O 1
ATOM 5468 N N . ARG B 1 338 ? 1.179 -31.297 -23.641 1 97.44 338 ARG B N 1
ATOM 5469 C CA . ARG B 1 338 ? 1.999 -31.969 -24.641 1 97.44 338 ARG B CA 1
ATOM 5470 C C . ARG B 1 338 ? 3.41 -31.391 -24.672 1 97.44 338 ARG B C 1
ATOM 5472 O O . ARG B 1 338 ? 4.387 -32.125 -24.797 1 97.44 338 ARG B O 1
ATOM 5479 N N . TYR B 1 339 ? 3.504 -30.141 -24.594 1 98.06 339 TYR B N 1
ATOM 5480 C CA . TYR B 1 339 ? 4.816 -29.516 -24.531 1 98.06 339 TYR B CA 1
ATOM 5481 C C . TYR B 1 339 ? 5.602 -30 -23.328 1 98.06 339 TYR B C 1
ATOM 5483 O O . TYR B 1 339 ? 6.762 -30.406 -23.453 1 98.06 339 TYR B O 1
ATOM 5491 N N . LEU B 1 340 ? 4.938 -29.984 -22.172 1 97.69 340 LEU B N 1
ATOM 5492 C CA . LEU B 1 340 ? 5.625 -30.406 -20.953 1 97.69 340 LEU B CA 1
ATOM 5493 C C . LEU B 1 340 ? 6.043 -31.875 -21.047 1 97.69 340 LEU B C 1
ATOM 5495 O O . LEU B 1 340 ? 7.145 -32.219 -20.625 1 97.69 340 LEU B O 1
ATOM 5499 N N . GLY B 1 341 ? 5.246 -32.656 -21.641 1 96.88 341 GLY B N 1
ATOM 5500 C CA . GLY B 1 341 ? 5.566 -34.062 -21.812 1 96.88 341 GLY B CA 1
ATOM 5501 C C . GLY B 1 341 ? 6.766 -34.281 -22.719 1 96.88 341 GLY B C 1
ATOM 5502 O O . GLY B 1 341 ? 7.449 -35.312 -22.609 1 96.88 341 GLY B O 1
ATOM 5503 N N . SER B 1 342 ? 6.984 -33.344 -23.609 1 96.31 342 SER B N 1
ATOM 5504 C CA . SER B 1 342 ? 8.055 -33.5 -24.594 1 96.31 342 SER B CA 1
ATOM 5505 C C . SER B 1 342 ? 9.414 -33.188 -23.984 1 96.31 342 SER B C 1
ATOM 5507 O O . SER B 1 342 ? 10.453 -33.438 -24.594 1 96.31 342 SER B O 1
ATOM 5509 N N . LEU B 1 343 ? 9.445 -32.688 -22.766 1 94.56 343 LEU B N 1
ATOM 5510 C CA . LEU B 1 343 ? 10.68 -32.156 -22.156 1 94.56 343 LEU B CA 1
ATOM 5511 C C . LEU B 1 343 ? 11.57 -33.312 -21.703 1 94.56 343 LEU B C 1
ATOM 5513 O O . LEU B 1 343 ? 12.781 -33.156 -21.562 1 94.56 343 LEU B O 1
ATOM 5517 N N . SER B 1 344 ? 10.984 -34.438 -21.359 1 90.62 344 SER B N 1
ATOM 5518 C CA . SER B 1 344 ? 11.75 -35.625 -20.969 1 90.62 344 SER B CA 1
ATOM 5519 C C . SER B 1 344 ? 10.93 -36.875 -21.156 1 90.62 344 SER B C 1
ATOM 5521 O O . SER B 1 344 ? 9.711 -36.844 -21.297 1 90.62 344 SER B O 1
ATOM 5523 N N . ARG B 1 345 ? 11.602 -37.938 -21.172 1 88.56 345 ARG B N 1
ATOM 5524 C CA . ARG B 1 345 ? 10.938 -39.25 -21.297 1 88.56 345 ARG B CA 1
ATOM 5525 C C . ARG B 1 345 ? 10.055 -39.531 -20.094 1 88.56 345 ARG B C 1
ATOM 5527 O O . ARG B 1 345 ? 8.969 -40.094 -20.234 1 88.56 345 ARG B O 1
ATOM 5534 N N . PHE B 1 346 ? 10.469 -39.125 -18.953 1 88.62 346 PHE B N 1
ATOM 5535 C CA . PHE B 1 346 ? 9.734 -39.375 -17.719 1 88.62 346 PHE B CA 1
ATOM 5536 C C . PHE B 1 346 ? 8.43 -38.562 -17.703 1 88.62 346 PHE B C 1
ATOM 5538 O O . PHE B 1 346 ? 7.406 -39.062 -17.219 1 88.62 346 PHE B O 1
ATOM 5545 N N . LEU B 1 347 ? 8.469 -37.469 -18.312 1 94.75 347 LEU B N 1
ATOM 5546 C CA . LEU B 1 347 ? 7.297 -36.594 -18.297 1 94.75 347 LEU B CA 1
ATOM 5547 C C . LEU B 1 347 ? 6.273 -37.031 -19.328 1 94.75 347 LEU B C 1
ATOM 5549 O O . LEU B 1 347 ? 5.098 -36.688 -19.234 1 94.75 347 LEU B O 1
ATOM 5553 N N . ARG B 1 348 ? 6.766 -37.812 -20.281 1 95.88 348 ARG B N 1
ATOM 5554 C CA . ARG B 1 348 ? 5.863 -38.281 -21.328 1 95.88 348 ARG B CA 1
ATOM 5555 C C . ARG B 1 348 ? 4.77 -39.156 -20.734 1 95.88 348 ARG B C 1
ATOM 5557 O O . ARG B 1 348 ? 3.604 -39.062 -21.125 1 95.88 348 ARG B O 1
ATOM 5564 N N . ASP B 1 349 ? 5.148 -40 -19.812 1 95.75 349 ASP B N 1
ATOM 5565 C CA . ASP B 1 349 ? 4.172 -40.875 -19.156 1 95.75 349 ASP B CA 1
ATOM 5566 C C . ASP B 1 349 ? 3.123 -40.062 -18.406 1 95.75 349 ASP B C 1
ATOM 5568 O O . ASP B 1 349 ? 1.938 -40.406 -18.422 1 95.75 349 ASP B O 1
ATOM 5572 N N . PHE B 1 350 ? 3.566 -39.031 -17.766 1 97.19 350 PHE B N 1
ATOM 5573 C CA . PHE B 1 350 ? 2.641 -38.156 -17.047 1 97.19 350 PHE B CA 1
ATOM 5574 C C . PHE B 1 350 ? 1.719 -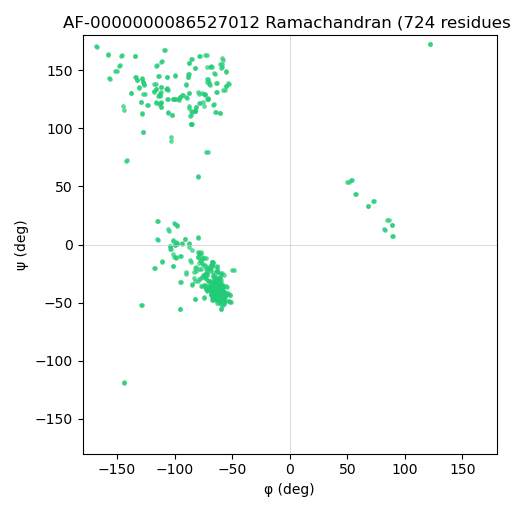37.438 -18.031 1 97.19 350 PHE B C 1
ATOM 5576 O O . PHE B 1 350 ? 0.52 -37.312 -17.781 1 97.19 350 PHE B O 1
ATOM 5583 N N . SER B 1 351 ? 2.316 -36.938 -19.078 1 97.81 351 SER B N 1
ATOM 5584 C CA . SER B 1 351 ? 1.537 -36.25 -20.094 1 97.81 351 SER B CA 1
ATOM 5585 C C . SER B 1 351 ? 0.448 -37.156 -20.656 1 97.81 351 SER B C 1
ATOM 5587 O O . SER B 1 351 ? -0.695 -36.719 -20.828 1 97.81 351 SER B O 1
ATOM 5589 N N . ASP B 1 352 ? 0.796 -38.344 -20.906 1 97 352 ASP B N 1
ATOM 5590 C CA . ASP B 1 352 ? -0.173 -39.312 -21.422 1 97 352 ASP B CA 1
ATOM 5591 C C . ASP B 1 352 ? -1.288 -39.562 -20.422 1 97 352 ASP B C 1
ATOM 5593 O O . ASP B 1 352 ? -2.467 -39.594 -20.781 1 97 352 ASP B O 1
ATOM 5597 N N . HIS B 1 353 ? -0.883 -39.781 -19.25 1 96.5 353 HIS B N 1
ATOM 5598 C CA . HIS B 1 353 ? -1.872 -39.969 -18.188 1 96.5 353 HIS B CA 1
ATOM 5599 C C . HIS B 1 353 ? -2.812 -38.75 -18.094 1 96.5 353 HIS B C 1
ATOM 5601 O O . HIS B 1 353 ? -4.031 -38.938 -18.031 1 96.5 353 HIS B O 1
ATOM 5607 N N . TYR B 1 354 ? -2.242 -37.562 -18.062 1 94.94 354 TYR B N 1
ATOM 5608 C CA . TYR B 1 354 ? -3.049 -36.375 -17.875 1 94.94 354 TYR B CA 1
ATOM 5609 C C . TYR B 1 354 ? -3.936 -36.125 -19.078 1 94.94 354 TYR B C 1
ATOM 5611 O O . TYR B 1 354 ? -5.027 -35.562 -18.953 1 94.94 354 TYR B O 1
ATOM 5619 N N . ASN B 1 355 ? -3.453 -36.469 -20.266 1 95.25 355 ASN B N 1
ATOM 5620 C CA . ASN B 1 355 ? -4.316 -36.438 -21.453 1 95.25 355 ASN B CA 1
ATOM 5621 C C . ASN B 1 355 ? -5.582 -37.25 -21.25 1 95.25 355 ASN B C 1
ATOM 5623 O O . ASN B 1 355 ? -6.668 -36.844 -21.656 1 95.25 355 ASN B O 1
ATOM 5627 N N . THR B 1 356 ? -5.41 -38.375 -20.656 1 95 356 THR B N 1
ATOM 5628 C CA . THR B 1 356 ? -6.551 -39.219 -20.359 1 95 356 THR B CA 1
ATOM 5629 C C . THR B 1 356 ? -7.48 -38.562 -19.344 1 95 356 THR B C 1
ATOM 5631 O O . THR B 1 356 ? -8.703 -38.625 -19.484 1 95 356 THR B O 1
ATOM 5634 N N . VAL B 1 357 ? -6.914 -37.969 -18.359 1 95.31 357 VAL B N 1
ATOM 5635 C CA . VAL B 1 357 ? -7.676 -37.25 -17.328 1 95.31 357 VAL B CA 1
ATOM 5636 C C . VAL B 1 357 ? -8.477 -36.125 -17.953 1 95.31 357 VAL B C 1
ATOM 5638 O O . VAL B 1 357 ? -9.68 -36 -17.719 1 95.31 357 VAL B O 1
ATOM 5641 N N . LEU B 1 358 ? -7.867 -35.312 -18.797 1 94 358 LEU B N 1
ATOM 5642 C CA . LEU B 1 358 ? -8.516 -34.188 -19.469 1 94 358 LEU B CA 1
ATOM 5643 C C . LEU B 1 358 ? -9.609 -34.688 -20.406 1 94 358 LEU B C 1
ATOM 5645 O O . LEU B 1 358 ? -10.672 -34.062 -20.516 1 94 358 LEU B O 1
ATOM 5649 N N . GLY B 1 359 ? -9.312 -35.75 -21.016 1 90.88 359 GLY B N 1
ATOM 5650 C CA . GLY B 1 359 ? -10.273 -36.312 -21.953 1 90.88 359 GLY B CA 1
ATOM 5651 C C . GLY B 1 359 ? -11.484 -36.938 -21.281 1 90.88 359 GLY B C 1
ATOM 5652 O O . GLY B 1 359 ? -12.539 -37.062 -21.906 1 90.88 359 GLY B O 1
ATOM 5653 N N . SER B 1 360 ? -11.359 -37.312 -20.062 1 90.06 360 SER B N 1
ATOM 5654 C CA . SER B 1 360 ? -12.43 -38 -19.328 1 90.06 360 SER B CA 1
ATOM 5655 C C . SER B 1 360 ? -13.492 -37 -18.859 1 90.06 360 SER B C 1
ATOM 5657 O O . SER B 1 360 ? -14.594 -37.406 -18.469 1 90.06 360 SER B O 1
ATOM 5659 N N . VAL B 1 361 ? -13.211 -35.75 -18.859 1 91.12 361 VAL B N 1
ATOM 5660 C CA . VAL B 1 361 ? -14.188 -34.719 -18.453 1 91.12 361 VAL B CA 1
ATOM 5661 C C . VAL B 1 361 ? -15.227 -34.531 -19.547 1 91.12 361 VAL B C 1
ATOM 5663 O O . VAL B 1 361 ? -14.883 -34.281 -20.703 1 91.12 361 VAL B O 1
ATOM 5666 N N . PRO B 1 362 ? -16.5 -34.781 -19.234 1 84.56 362 PRO B N 1
ATOM 5667 C CA . PRO B 1 362 ? -17.547 -34.688 -20.25 1 84.56 362 PRO B CA 1
ATOM 5668 C C . PRO B 1 362 ? -17.578 -33.312 -20.922 1 84.56 362 PRO B C 1
ATOM 5670 O O . PRO B 1 362 ? -17.359 -32.312 -20.281 1 84.56 362 PRO B O 1
ATOM 5673 N N . SER B 1 363 ? -17.656 -33.312 -22.281 1 73.88 363 SER B N 1
ATOM 5674 C CA . SER B 1 363 ? -17.859 -32.094 -23.062 1 73.88 363 SER B CA 1
ATOM 5675 C C . SER B 1 363 ? -19.344 -31.766 -23.219 1 73.88 363 SER B C 1
ATOM 5677 O O . SER B 1 363 ? -20.188 -32.656 -23.203 1 73.88 363 SER B O 1
ATOM 5679 N N . SER B 1 364 ? -20.078 -30.844 -22.75 1 55.03 364 SER B N 1
ATOM 5680 C CA . SER B 1 364 ? -21.484 -30.688 -23.141 1 55.03 364 SER B CA 1
ATOM 5681 C C . SER B 1 364 ? -21.641 -30.781 -24.656 1 55.03 364 SER B C 1
ATOM 5683 O O . SER B 1 364 ? -20.703 -30.453 -25.406 1 55.03 364 SER B O 1
#

Radius of gyration: 31.41 Å; Cα contacts (8 Å, |Δi|>4): 1229; chains: 2; bounding box: 71×86×70 Å

Solvent-accessible surface area (backbone atoms only — not comparable to full-atom values): 37550 Å² total; per-residue (Å²): 132,78,76,65,49,69,58,48,29,52,50,36,36,41,23,50,46,71,61,19,38,64,39,62,61,25,51,40,64,31,73,44,92,84,42,95,55,70,26,80,71,48,66,35,50,32,38,26,40,25,49,11,27,93,47,74,59,46,32,36,40,33,43,70,43,77,68,82,85,61,56,58,53,58,50,37,24,26,43,30,16,49,24,58,65,62,66,34,72,32,27,38,38,38,27,68,60,71,63,59,67,44,44,38,54,50,28,45,75,52,43,19,45,68,25,13,53,69,54,43,53,54,49,37,48,72,74,25,90,58,47,45,91,61,40,48,51,76,48,40,65,66,53,51,52,51,58,68,41,44,24,77,76,36,65,65,38,27,67,41,46,48,35,66,50,24,50,49,78,60,47,83,51,28,44,60,39,47,53,50,48,54,53,36,45,65,70,24,44,88,67,61,45,74,86,37,47,70,44,44,24,52,50,24,44,50,48,20,51,48,26,37,23,48,6,38,40,38,35,60,46,56,75,76,47,70,83,86,48,53,68,67,60,44,51,52,51,48,51,22,56,54,45,71,28,62,66,46,36,51,52,52,36,51,50,51,41,51,52,28,53,72,73,69,41,90,61,82,68,78,75,68,62,85,65,45,70,57,50,53,51,49,53,57,56,37,57,76,46,26,53,42,40,16,63,30,25,48,48,39,35,33,56,14,44,45,56,70,47,82,88,47,69,55,21,52,51,47,40,25,50,54,42,50,75,33,72,54,16,53,54,46,49,51,52,52,34,50,53,56,13,69,74,39,75,64,36,33,58,43,30,54,52,48,51,51,57,63,64,66,48,62,70,121,131,80,77,65,49,71,58,48,30,53,51,35,37,40,24,49,45,72,60,20,38,64,38,62,62,25,52,40,62,30,74,44,92,83,42,97,54,68,27,81,72,48,66,34,51,34,38,26,40,24,48,9,28,93,48,75,58,46,33,36,39,34,42,68,42,78,66,81,84,62,56,58,53,57,50,38,24,25,43,30,16,48,25,56,66,64,65,36,72,32,27,37,38,39,26,70,59,70,63,58,66,44,44,36,54,48,28,44,74,52,43,18,47,68,26,13,54,68,55,41,52,53,49,36,47,72,72,25,89,58,48,45,91,59,42,46,49,75,47,40,65,67,53,51,53,53,58,67,41,43,26,77,75,36,67,63,39,26,66,42,46,47,35,67,50,25,49,48,79,60,46,80,50,28,45,58,40,46,54,51,48,54,52,36,47,64,69,24,44,88,67,62,46,72,88,36,47,70,44,42,24,51,50,26,44,51,48,18,52,47,26,38,24,47,6,39,41,38,35,58,46,55,76,76,45,69,83,86,48,52,66,69,59,44,52,53,51,50,50,21,53,53,44,72,28,62,66,46,36,51,52,50,34,51,50,52,43,50,53,27,52,71,72,69,42,92,61,83,70,80,76,68,62,86,65,45,70,57,50,52,51,47,52,55,57,38,57,76,46,26,53,43,40,16,65,29,25,48,48,40,34,33,54,15,44,44,56,69,47,81,88,44,71,55,21,53,50,47,42,25,49,55,41,51,75,32,71,55,16,53,52,46,49,50,51,53,35,50,52,56,14,67,74,39,76,63,36,33,58,43,30,52,52,48,50,51,56,62,63,67,49,62,71,122

Organism: NCBI:txid488447

Secondary structure (DSSP, 8-state):
--TTHHHHHHHHHHHHHTT-EEEEEEEEEE--TT-SSPEEEEEEEEEEEEPPSSS--EEEEEEE---TT--HHHHHHHHHHHHHHHT-SEEEEEESSPPPHHHHHHHHTTTEEEEEHHHHHHHHHHH-TT--TTS-GGG-HHHHHHHHHHHHH-GGGHHHHHIIIIIHHH---HHHHHHHHHHHHHHHGGG--TTSHHHHHHHHHHHHHHHHHHHHHHHHHHHH--TTS-HHHHHHHHHHHHTTSHHHHHHHHHHHHHHHHHTT---------TTHHHHHHHHHHHTTSGGGTTTTHHHHHHHHHHTTS---HHHHHHHHHHHHH-HHHHHHHHHHHHHHHTT-HHHHHHHHHHHHHHHHS---/--TTHHHHHHHHHHHHHTT-EEEEEEEEEE--SS-SSPEEEEEEEEEEEEPPSSS--EEEEEEE---TT--HHHHHHHHHHHHHHHT-SEEEEEESSPPPHHHHHHHHTTTEEEEEHHHHHHHHHHH-TT--TTS-GGG-HHHHHHHHHHHHH-GGGHHHHHIIIIIHHH---HHHHHHHHHHHHHHHGGG--TTSHHHHHHHHHHHHHHHHHHHHHHHHHHHH--TTS-HHHHHHHHHHHHTTSHHHHHHHHHHHHHHHHHTT---------TTHHHHHHHHHHHTTSGGGTTTTHHHHHHHHHHTTS---HHHHHHHHHHHHH-HHHHHHHHHHHHHHHTT-HHHHHHHHHHHHHHHHS---

pLDDT: mean 91.77, std 8.08, range [53.34, 98.75]

Sequence (728 aa):
MIKDTAQKQKAIRYCVAMGYVPHMEVVVRHTADVSETSADISDIDVFGVKAAGEFPARRIVFDCKTQNKISAISRALWAAGLKQLVGADEAFVILTKAAPEGHRLAASDVDVRLFSEQLFDQHGKSSSTNYLEGITYLDDASAWEEVFAIGAKFKGLESLVTYLTCDAPLERNAAVGFRSLLGKVKQASGELDVGKPSHRTLYGLLVAQSILFLSAMTRDFHAVFDPATSRDRFEIALRNFVWGGRDGYELRQRLHLALANARGEDDQGQFQLPNWDKLVELVRGLLDAPFLAGSGALAVKDLAFRELVPQRELAEQRIASEFAANNRARQYAMQINRYLGSLSRFLRDFSDHYNTVLGSVPSSMIKDTAQKQKAIRYCVAMGYVPHMEVVVRHTADVSETSADISDIDVFGVKAAGEFPARRIVFDCKTQNKISAISRALWAAGLKQLVGADEAFVILTKAAPEGHRLAASDVDVRLFSEQLFDQHGKSSSTNYLEGITYLDDASAWEEVFAIGAKFKGLESLVTYLTCDAPLERNAAVGFRSLLGKVKQASGELDVGKPSHRTLYGLLVAQSILFLSAMTRDFHAVFDPATSRDRFEIALRNFVWGGRDGYELRQRLHLALANARGEDDQGQFQLPNWDKLVELVRGLLDAPFLAGSGALAVKDLAFRELVPQRELAEQRIASEFAANNRARQYAMQINRYLGSLSRFLRDFSDHYNTVLGSVPSS

Nearest PDB structures (foldseek):
  8ud1-assembly1_1H  TM=1.660E-01  e=2.511E+00  Sus scrofa

Foldseek 3Di:
DQPLLVLLLLVCLLLVQVQWAKFAFAFDWDDDPVDPDIDTDGTFGMKTWHFFFPHHIAIETEAEDADDPDQQLVVLVVQLVVCVVLVHPAYEYEYQDFDDPVSQVVSVVSRYGYYYPVRSLVVSVVVGVSSDPPLFLVSDPVLVVLLQCCCVVQVQLVQLSSCLRYVLSSDRQLLVSLLVNLVSCVSNLVRADLVDLSSLLSLLSSLLSNLRSLLNLLVVLLVPDDLPDDLVVLLVSSQQSSQVHDVSQVVVQVVVCVVCVVVVHPDPDGDDRAPSVLVSVLSSVCNVRSSCSNQQSNLSSRLSSCSPDPDDDSNLVSSQVSCQVDVVNLVSSLSSLVVQLVRDVSSVVSSVVVNVSSVVRDHD/DQPLLVLLLLVCLLLVQVQWAKFAFAFDWDDDPVDPDIDTDGTFGMKTWHFFFPHHIAIETEAEDEDDPDQQLVVLVVQLVVCVVLVHPAYEYEYQDFDDPVSQVVSVVSRYGYYYPVRSLVVSVVVGVSSDPLLFLVSDPVLVVLLQCCCVVQVQLVQLSSCLRHVLSSDRQLLVSLLVNLVSCVSNLVRADLVDLSSLLSLLSSLLSNLRSLLNLLVVLLVPDDLPDDLVVLLVSSQQSSQVHDVSQVVVQVVVCVVCVVVVHPDPDGDDRAPSVLVSVLSSVCNVRSSCSNQQSNLSSRLSSCSPDPDDDSNLVSSQVSCQVDVVNLVSSLSSLVVQLVRDVSSVVSSVVVNVSSVVRDHD